Protein AF-A0A8T3QTD2-F1 (afdb_monomer_lite)

Sequence (440 aa):
MFILSSALMAGVLALVVWSLAVAISRDRRVATIATILVVAGGGMGWLRLAADLLAGPSDLGSLLTNNPYDNSWADGWPFFRIASIFGTGFLPHRATTFGLPGLVSVVLLLVTCLGRRPGGVLLAGVLAALLAPFHFYAFPATYLIVGLYVVTTGAWRARTSWRDAVLFLMPAILALPYILPAVVRQGDIGSFKFVAGWSEARIAAGPAAALFFYVTNLGLPVMLALAALLAGRRVPSRGFLGAWLIALFLVPNLVVVSAVEFDMNKYFQMMWIAAAILAAWLIHRWPRPAIALVLAFSAVSPALIAIWHVRSPAVAMDLAHERAARWIEVNTPERAVFVTDDFINSPVDLAGRLRITSFGPYVANLGYDPEPRAADVQAVYCDGPEQAAVRMARYGATFVLSNGGVLECDDGRATDFTTGGLFTTVYDEEGVSIWRLARS

pLDDT: mean 90.32, std 9.69, range [50.41, 98.81]

Structure (mmCIF, N/CA/C/O backbone):
data_AF-A0A8T3QTD2-F1
#
_entry.id   AF-A0A8T3QTD2-F1
#
loop_
_atom_site.group_PDB
_atom_site.id
_atom_site.type_symbol
_atom_site.label_atom_id
_atom_site.label_alt_id
_atom_site.label_comp_id
_atom_site.label_asym_id
_atom_site.label_entity_id
_atom_site.label_seq_id
_atom_site.pdbx_PDB_ins_code
_atom_site.Cartn_x
_atom_site.Cartn_y
_atom_site.Cartn_z
_atom_site.occupancy
_atom_site.B_iso_or_equiv
_atom_site.auth_seq_id
_atom_site.auth_comp_id
_atom_site.auth_asym_id
_atom_site.auth_atom_id
_atom_site.pdbx_PDB_model_num
ATOM 1 N N . MET A 1 1 ? -6.513 10.901 -15.602 1.00 54.88 1 MET A N 1
ATOM 2 C CA . MET A 1 1 ? -7.419 9.883 -15.015 1.00 54.88 1 MET A CA 1
ATOM 3 C C . MET A 1 1 ? -6.913 9.384 -13.655 1.00 54.88 1 MET A C 1
ATOM 5 O O . MET A 1 1 ? -7.682 9.436 -12.705 1.00 54.88 1 MET A O 1
ATOM 9 N N . PHE A 1 2 ? -5.631 9.014 -13.521 1.00 64.12 2 PHE A N 1
ATOM 10 C CA . PHE A 1 2 ? -5.041 8.470 -12.280 1.00 64.12 2 PHE A CA 1
ATOM 11 C C . PHE A 1 2 ? -5.107 9.378 -11.038 1.00 64.12 2 PHE A C 1
ATOM 13 O O . PHE A 1 2 ? -5.411 8.909 -9.948 1.00 64.12 2 PHE A O 1
ATOM 20 N N . ILE A 1 3 ? -4.895 10.692 -11.184 1.00 71.56 3 ILE A N 1
ATOM 21 C CA . ILE A 1 3 ? -4.988 11.631 -10.046 1.00 71.56 3 ILE A CA 1
ATOM 22 C C . ILE A 1 3 ? -6.409 11.648 -9.461 1.00 71.56 3 ILE A C 1
ATOM 24 O O . ILE A 1 3 ? -6.586 11.667 -8.244 1.00 71.56 3 ILE A O 1
ATOM 28 N N . LEU A 1 4 ? -7.430 11.599 -10.324 1.00 80.00 4 LEU A N 1
ATOM 29 C CA . LEU A 1 4 ? -8.827 11.617 -9.898 1.00 80.00 4 LEU A CA 1
ATOM 30 C C . LEU A 1 4 ? -9.219 10.309 -9.197 1.00 80.00 4 LEU A C 1
ATOM 32 O O . LEU A 1 4 ? -9.879 10.364 -8.162 1.00 80.00 4 LEU A O 1
ATOM 36 N N . SER A 1 5 ? -8.798 9.148 -9.717 1.00 81.38 5 SER A N 1
ATOM 37 C CA . SER A 1 5 ? -9.057 7.858 -9.063 1.00 81.38 5 SER A CA 1
ATOM 38 C C . SER A 1 5 ? -8.349 7.758 -7.711 1.00 81.38 5 SER A C 1
ATOM 40 O O . SER A 1 5 ? -8.990 7.380 -6.730 1.00 81.38 5 SER A O 1
ATOM 42 N N . SER A 1 6 ? -7.081 8.173 -7.618 1.00 84.38 6 SER A N 1
ATOM 43 C CA . SER A 1 6 ? -6.344 8.224 -6.349 1.00 84.38 6 SER A CA 1
ATOM 44 C C . SER A 1 6 ? -6.999 9.157 -5.330 1.00 84.38 6 SER A C 1
ATOM 46 O O . SER A 1 6 ? -7.195 8.763 -4.182 1.00 84.38 6 SER A O 1
ATOM 48 N N . ALA A 1 7 ? -7.390 10.371 -5.734 1.00 87.81 7 ALA A N 1
ATOM 49 C CA . ALA A 1 7 ? -8.061 11.323 -4.849 1.00 87.81 7 ALA A CA 1
ATOM 50 C C . ALA A 1 7 ? -9.425 10.800 -4.371 1.00 87.81 7 ALA A C 1
ATOM 52 O O . ALA A 1 7 ? -9.747 10.896 -3.184 1.00 87.81 7 ALA A O 1
ATOM 53 N N . LEU A 1 8 ? -10.205 10.193 -5.273 1.00 91.56 8 LEU A N 1
ATOM 54 C CA . LEU A 1 8 ? -11.475 9.561 -4.930 1.00 91.56 8 LEU A CA 1
ATOM 55 C C . LEU A 1 8 ? -11.264 8.437 -3.911 1.00 91.56 8 LEU A C 1
ATOM 57 O O . LEU A 1 8 ? -11.931 8.421 -2.881 1.00 91.56 8 LEU A O 1
ATOM 61 N N . MET A 1 9 ? -10.320 7.527 -4.160 1.00 91.56 9 MET A N 1
ATOM 62 C CA . MET A 1 9 ? -10.041 6.411 -3.254 1.00 91.56 9 MET A CA 1
ATOM 63 C C . MET A 1 9 ? -9.463 6.864 -1.911 1.00 91.56 9 MET A C 1
ATOM 65 O O . MET A 1 9 ? -9.797 6.274 -0.884 1.00 91.56 9 MET A O 1
ATOM 69 N N . ALA A 1 10 ? -8.679 7.944 -1.874 1.00 92.19 10 ALA A N 1
ATOM 70 C CA . ALA A 1 10 ? -8.260 8.573 -0.623 1.00 92.19 10 ALA A CA 1
ATOM 71 C C . ALA A 1 10 ? 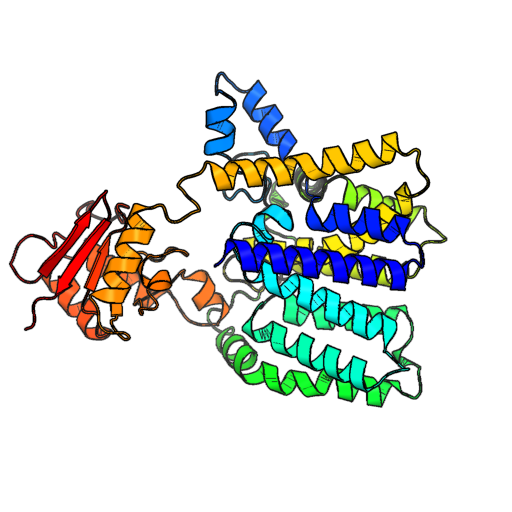-9.459 9.112 0.171 1.00 92.19 10 ALA A C 1
ATOM 73 O O . ALA A 1 10 ? -9.557 8.882 1.378 1.00 92.19 10 ALA A O 1
ATOM 74 N N . GLY A 1 11 ? -10.413 9.757 -0.510 1.00 95.31 11 GLY A N 1
ATOM 75 C CA . GLY A 1 11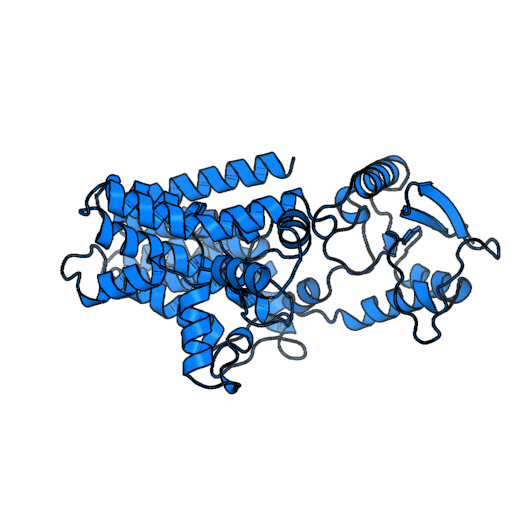 ? -11.681 10.186 0.081 1.00 95.31 11 GLY A CA 1
ATOM 76 C C . GLY A 1 11 ? -12.525 9.015 0.595 1.00 95.31 11 GLY A C 1
ATOM 77 O O . GLY A 1 11 ? -13.049 9.078 1.709 1.00 95.31 11 GLY A O 1
ATOM 78 N N . VAL A 1 12 ? -12.605 7.917 -0.166 1.00 96.25 12 VAL A N 1
ATOM 79 C CA . VAL A 1 12 ? -13.280 6.685 0.271 1.00 96.25 12 VAL A CA 1
ATOM 80 C C . VAL A 1 12 ? -12.589 6.117 1.506 1.00 96.25 12 VAL A C 1
ATOM 82 O O . VAL A 1 12 ? -13.286 5.865 2.487 1.00 96.25 12 VAL A O 1
ATOM 85 N N . LEU A 1 13 ? -11.252 5.979 1.514 1.00 96.38 13 LEU A N 1
ATOM 86 C CA . LEU A 1 13 ? -10.506 5.505 2.687 1.00 96.38 13 LEU A CA 1
ATOM 87 C C . LEU A 1 13 ? -10.824 6.365 3.907 1.00 96.38 13 LEU A C 1
ATOM 89 O O . LEU A 1 13 ? -11.158 5.829 4.962 1.00 96.38 13 LEU A O 1
ATOM 93 N N . ALA A 1 14 ? -10.755 7.690 3.756 1.00 97.81 14 ALA A N 1
ATOM 94 C CA . ALA A 1 14 ? -11.038 8.626 4.832 1.00 97.81 14 ALA A CA 1
ATOM 95 C C . ALA A 1 14 ? -12.443 8.403 5.411 1.00 97.81 14 ALA A C 1
ATOM 97 O O . ALA A 1 14 ? -12.609 8.292 6.626 1.00 97.81 14 ALA A O 1
ATOM 98 N N . LEU A 1 15 ? -13.450 8.263 4.543 1.00 98.56 15 LEU A N 1
ATOM 99 C CA . LEU A 1 15 ? -14.835 8.042 4.946 1.00 98.56 15 LEU A CA 1
ATOM 100 C C . LEU A 1 15 ? -15.028 6.704 5.672 1.00 98.56 15 LEU A C 1
ATOM 102 O O . LEU A 1 15 ? -15.698 6.660 6.710 1.00 98.56 15 LEU A O 1
ATOM 106 N N . VAL A 1 16 ? -14.459 5.611 5.154 1.00 98.56 16 VAL A N 1
ATOM 107 C CA . VAL A 1 16 ? -14.641 4.280 5.755 1.00 98.56 16 VAL A CA 1
ATOM 108 C C . VAL A 1 16 ? -13.843 4.126 7.047 1.00 98.56 16 VAL A C 1
ATOM 110 O O . VAL A 1 16 ? -14.350 3.524 7.991 1.00 98.56 16 VAL A O 1
ATOM 113 N N . VAL A 1 17 ? -12.661 4.742 7.152 1.00 98.69 17 VAL A N 1
ATOM 114 C CA . VAL A 1 17 ? -11.881 4.815 8.400 1.00 98.69 17 VAL A CA 1
ATOM 115 C C . VAL A 1 17 ? -12.625 5.630 9.446 1.00 98.69 17 VAL A C 1
ATOM 117 O O . VAL A 1 17 ? -12.766 5.172 10.580 1.00 98.69 17 VAL A O 1
ATOM 120 N N . TRP A 1 18 ? -13.152 6.801 9.075 1.00 98.81 18 TRP A N 1
ATOM 121 C CA . TRP A 1 18 ? -13.948 7.622 9.982 1.00 98.81 18 TRP A CA 1
ATOM 122 C C . TRP A 1 18 ? -15.162 6.843 10.493 1.00 98.81 18 TRP A C 1
ATOM 124 O O . TRP A 1 18 ? -15.401 6.765 11.698 1.00 98.81 18 TRP A O 1
ATOM 134 N N . SER A 1 19 ? -15.889 6.191 9.584 1.00 98.81 19 SER A N 1
ATOM 135 C CA . SER A 1 19 ? -17.077 5.400 9.912 1.00 98.81 19 SER A CA 1
ATOM 136 C C . SER A 1 19 ? -16.743 4.209 10.814 1.00 98.81 19 SER A C 1
ATOM 138 O O . SER A 1 19 ? -17.444 3.971 11.799 1.00 98.81 19 SER A O 1
ATOM 140 N N . LEU A 1 20 ? -15.646 3.497 10.534 1.00 98.81 20 LEU A N 1
ATOM 141 C CA . LEU A 1 20 ? -15.152 2.401 11.368 1.00 98.81 20 LEU A CA 1
ATOM 142 C C . LEU A 1 20 ? -14.774 2.895 12.765 1.00 98.81 20 LEU A C 1
ATOM 144 O O . LEU A 1 20 ? -15.175 2.302 13.768 1.00 98.81 20 LEU A O 1
ATOM 148 N N . ALA A 1 21 ? -14.045 4.004 12.844 1.00 98.69 21 ALA A N 1
ATOM 149 C CA . ALA A 1 21 ? -13.630 4.589 14.105 1.00 98.69 21 ALA A CA 1
ATOM 150 C C . ALA A 1 21 ? -14.833 5.067 14.932 1.00 98.69 21 ALA A C 1
ATOM 152 O O . ALA A 1 21 ? -14.852 4.830 16.140 1.00 98.69 21 ALA A O 1
ATOM 153 N N . VAL A 1 22 ? -15.869 5.655 14.319 1.00 98.75 22 VAL A N 1
ATOM 154 C CA . VAL A 1 22 ? -17.134 5.973 15.009 1.00 98.75 22 VAL A CA 1
ATOM 155 C C . VAL A 1 22 ? -17.827 4.699 15.486 1.00 98.75 22 VAL A C 1
ATOM 157 O O . VAL A 1 22 ? -18.255 4.645 16.637 1.00 98.75 22 VAL A O 1
ATOM 160 N N . ALA A 1 23 ? -17.919 3.664 14.649 1.00 98.25 23 ALA A N 1
ATOM 161 C CA . ALA A 1 23 ? -18.578 2.410 15.013 1.00 98.25 23 ALA A CA 1
ATOM 162 C C . ALA A 1 23 ? -17.899 1.720 16.211 1.00 98.25 23 ALA A C 1
ATOM 164 O O . ALA A 1 23 ? -18.581 1.188 17.088 1.00 98.25 23 ALA A O 1
ATOM 165 N N . ILE A 1 24 ? -16.566 1.771 16.275 1.00 97.62 24 ILE A N 1
ATOM 166 C CA . ILE A 1 24 ? -15.774 1.167 17.350 1.00 97.62 24 ILE A CA 1
ATOM 167 C C . ILE A 1 24 ? -15.758 2.037 18.611 1.00 97.62 24 ILE A C 1
ATOM 169 O O . ILE A 1 24 ? -16.014 1.537 19.706 1.00 97.62 24 ILE A O 1
ATOM 173 N N . SER A 1 25 ? -15.425 3.323 18.477 1.00 97.19 25 SER A N 1
ATOM 174 C CA . SER A 1 25 ? -15.165 4.214 19.618 1.00 97.19 25 SER A CA 1
ATOM 175 C C . SER A 1 25 ? -16.405 4.931 20.146 1.00 97.19 25 SER A C 1
ATOM 177 O O . SER A 1 25 ? -16.418 5.348 21.303 1.00 97.19 25 SER A O 1
ATOM 179 N N . ARG A 1 26 ? -17.438 5.071 19.305 1.00 97.00 26 ARG A N 1
ATOM 180 C CA . ARG A 1 26 ? -18.630 5.906 19.525 1.00 97.00 26 ARG A CA 1
ATOM 181 C C . ARG A 1 26 ? -18.330 7.396 19.721 1.00 97.00 26 ARG A C 1
ATOM 183 O O . ARG A 1 26 ? -19.170 8.120 20.246 1.00 97.00 26 ARG A O 1
ATOM 190 N N . ASP A 1 27 ? -17.165 7.866 19.277 1.00 98.00 27 ASP A N 1
ATOM 191 C CA . ASP A 1 27 ? -16.731 9.256 19.417 1.00 98.00 27 ASP A CA 1
ATOM 192 C C . ASP A 1 27 ? -16.272 9.824 18.062 1.00 98.00 27 ASP A C 1
ATOM 194 O O . ASP A 1 27 ? -15.334 9.334 17.428 1.00 98.00 27 ASP A O 1
ATOM 198 N N . ARG A 1 28 ? -16.938 10.895 17.611 1.00 98.31 28 ARG A N 1
ATOM 199 C CA . ARG A 1 28 ? -16.625 11.567 16.340 1.00 98.31 28 ARG A CA 1
ATOM 200 C C . ARG A 1 28 ? -15.266 12.263 16.361 1.00 98.31 28 ARG A C 1
ATOM 202 O O . ARG A 1 28 ? -14.615 12.330 15.325 1.00 98.31 28 ARG A O 1
ATOM 209 N N . ARG A 1 29 ? -14.819 12.767 17.514 1.00 98.31 29 ARG A N 1
ATOM 210 C CA . ARG A 1 29 ? -13.508 13.411 17.661 1.00 98.31 29 ARG A CA 1
ATOM 211 C C . ARG A 1 29 ? -12.389 12.385 17.525 1.00 98.31 29 ARG A C 1
ATOM 213 O O . ARG A 1 29 ? -11.416 12.661 16.828 1.00 98.31 29 ARG A O 1
ATOM 220 N N . VAL A 1 30 ? -12.544 11.203 18.132 1.00 98.50 30 VAL A N 1
ATOM 221 C CA . VAL A 1 30 ? -11.615 10.074 17.928 1.00 98.50 30 VAL A CA 1
ATOM 222 C C . VAL A 1 30 ? -11.569 9.701 16.449 1.00 98.50 30 VAL A C 1
ATOM 224 O O . VAL A 1 30 ? -10.485 9.597 15.883 1.00 98.50 30 VAL A O 1
ATOM 227 N N . ALA A 1 31 ? -12.729 9.578 15.802 1.00 98.69 31 ALA A N 1
ATOM 228 C CA . ALA A 1 31 ? -12.802 9.245 14.385 1.00 98.69 31 ALA A CA 1
ATOM 229 C C . ALA A 1 31 ? -12.120 10.275 13.476 1.00 98.69 31 ALA A C 1
ATOM 231 O O . ALA A 1 31 ? -11.359 9.890 12.590 1.00 98.69 31 ALA A O 1
ATOM 232 N N . THR A 1 32 ? -12.323 11.573 13.712 1.00 98.69 32 THR A N 1
ATOM 233 C CA . THR A 1 32 ? -11.663 12.635 12.938 1.00 98.69 32 THR A CA 1
ATOM 234 C C . THR A 1 32 ? -10.143 12.580 13.088 1.00 98.69 32 THR A C 1
ATOM 236 O O . THR A 1 32 ? -9.436 12.599 12.085 1.00 98.69 32 THR A O 1
ATOM 239 N N . ILE A 1 33 ? -9.628 12.452 14.316 1.00 98.75 33 ILE A N 1
ATOM 240 C CA . ILE A 1 33 ? -8.179 12.367 14.557 1.00 98.75 33 ILE A CA 1
ATOM 241 C C . ILE A 1 33 ? -7.598 11.101 13.911 1.00 98.75 33 ILE A C 1
ATOM 243 O O . ILE A 1 33 ? -6.586 11.185 13.222 1.00 98.75 33 ILE A O 1
ATOM 247 N N . ALA A 1 34 ? -8.252 9.945 14.078 1.00 98.75 34 ALA A N 1
ATOM 248 C CA . ALA A 1 34 ? -7.811 8.684 13.482 1.00 98.75 34 ALA A CA 1
ATOM 249 C C . ALA A 1 34 ? -7.757 8.772 11.952 1.00 98.75 34 ALA A C 1
ATOM 251 O O . ALA A 1 34 ? -6.793 8.331 11.341 1.00 98.75 34 ALA A O 1
ATOM 252 N N . THR A 1 35 ? -8.761 9.399 11.339 1.00 98.69 35 THR A N 1
ATOM 253 C CA . THR A 1 35 ? -8.828 9.580 9.884 1.00 98.69 35 THR A CA 1
ATOM 254 C C . THR A 1 35 ? -7.667 10.427 9.370 1.00 98.69 35 THR A C 1
ATOM 256 O O . THR A 1 35 ? -7.013 10.037 8.406 1.00 98.69 35 THR A O 1
ATOM 259 N N . ILE A 1 36 ? -7.358 11.542 10.044 1.00 98.31 36 ILE A N 1
ATOM 260 C CA . ILE A 1 36 ? -6.207 12.387 9.692 1.00 98.31 36 ILE A CA 1
ATOM 261 C C . ILE A 1 36 ? -4.901 11.592 9.829 1.00 98.31 36 ILE A C 1
ATOM 263 O O . ILE A 1 36 ? -4.075 11.624 8.923 1.00 98.31 36 ILE A O 1
ATOM 267 N N . LEU A 1 37 ? -4.730 10.832 10.917 1.00 98.31 37 LEU A N 1
ATOM 268 C CA . LEU A 1 37 ? -3.540 10.000 11.123 1.00 98.31 37 LEU A CA 1
ATOM 269 C C . LEU A 1 37 ? -3.395 8.885 10.078 1.00 98.31 37 LEU A C 1
ATOM 271 O O . LEU A 1 37 ? -2.272 8.561 9.706 1.00 98.31 37 LEU A O 1
ATOM 275 N N . VAL A 1 38 ? -4.491 8.292 9.599 1.00 97.31 38 VAL A N 1
ATOM 276 C CA . VAL A 1 38 ? -4.434 7.266 8.545 1.00 97.31 38 VAL A CA 1
ATOM 277 C C . VAL A 1 38 ? -4.079 7.870 7.191 1.00 97.31 38 VAL A C 1
ATOM 279 O O . VAL A 1 38 ? -3.251 7.314 6.479 1.00 97.31 38 VAL A O 1
ATOM 282 N N . VAL A 1 39 ? -4.702 8.990 6.828 1.00 95.50 39 VAL A N 1
ATOM 283 C CA . VAL A 1 39 ? -4.557 9.575 5.487 1.00 95.50 39 VAL A CA 1
ATOM 284 C C . VAL A 1 39 ? -3.269 10.377 5.347 1.00 95.50 39 VAL A C 1
ATOM 286 O O . VAL A 1 39 ? -2.675 10.368 4.277 1.00 95.50 39 VAL A O 1
ATOM 289 N N . ALA A 1 40 ? -2.847 11.069 6.404 1.00 95.44 40 ALA A N 1
ATOM 290 C CA . ALA A 1 40 ? -1.745 12.024 6.360 1.00 95.44 40 ALA A CA 1
ATOM 291 C C . ALA A 1 40 ? -0.641 11.734 7.384 1.00 95.44 40 ALA A C 1
ATOM 293 O O . ALA A 1 40 ? 0.310 12.498 7.453 1.00 95.44 40 ALA A O 1
ATOM 294 N N . GLY A 1 41 ? -0.753 10.683 8.200 1.00 95.75 41 GLY A N 1
ATOM 295 C CA . GLY A 1 41 ? 0.282 10.308 9.163 1.00 95.75 41 GLY A CA 1
ATOM 296 C C . GLY A 1 41 ? 1.297 9.319 8.589 1.00 95.75 41 GLY A C 1
ATOM 297 O O . GLY A 1 41 ? 0.973 8.490 7.740 1.00 95.75 41 GLY A O 1
ATOM 298 N N . GLY A 1 42 ? 2.526 9.379 9.094 1.00 94.25 42 GLY A N 1
ATOM 299 C CA . GLY A 1 42 ? 3.601 8.452 8.760 1.00 94.25 42 GLY A CA 1
ATOM 300 C C . GLY A 1 42 ? 4.688 8.397 9.833 1.00 94.25 42 GLY A C 1
ATOM 301 O O . GLY A 1 42 ? 4.504 8.857 10.965 1.00 94.25 42 GLY A O 1
ATOM 302 N N . GLY A 1 43 ? 5.820 7.799 9.462 1.00 93.88 43 GLY A N 1
ATOM 303 C CA . GLY A 1 43 ? 7.005 7.683 10.307 1.00 93.88 43 GLY A CA 1
ATOM 304 C C . GLY A 1 43 ? 7.754 9.002 10.517 1.00 93.88 43 GLY A C 1
ATOM 305 O O . GLY A 1 43 ? 7.303 10.087 10.152 1.00 93.88 43 GLY A O 1
ATOM 306 N N . MET A 1 44 ? 8.951 8.898 11.082 1.00 94.31 44 MET A N 1
ATOM 307 C CA . MET A 1 44 ? 9.878 9.990 11.393 1.00 94.31 44 MET A CA 1
ATOM 308 C C . MET A 1 44 ? 10.995 10.127 10.349 1.00 94.31 44 MET A C 1
ATOM 310 O O . MET A 1 44 ? 12.135 10.420 10.694 1.00 94.31 44 MET A O 1
ATOM 314 N N . GLY A 1 45 ? 10.685 9.905 9.071 1.00 90.94 45 GLY A N 1
ATOM 315 C CA . GLY A 1 45 ? 11.628 10.024 7.954 1.00 90.94 45 GLY A CA 1
ATOM 316 C C . GLY A 1 45 ? 12.324 11.380 7.838 1.00 90.94 45 GLY A C 1
ATOM 317 O O . GLY A 1 45 ? 13.464 11.468 7.384 1.00 90.94 45 GLY A O 1
ATOM 318 N N . TRP A 1 46 ? 11.702 12.428 8.376 1.00 91.44 46 TRP A N 1
ATOM 319 C CA . TRP A 1 46 ? 12.310 13.746 8.558 1.00 91.44 46 TRP A CA 1
ATOM 320 C C . TRP A 1 46 ? 13.591 13.744 9.413 1.00 91.44 46 TRP A C 1
ATOM 322 O O . TRP A 1 46 ? 14.396 14.663 9.282 1.00 91.44 46 TRP A O 1
ATOM 332 N N . LEU A 1 47 ? 13.833 12.721 10.245 1.00 91.50 47 LEU A N 1
ATOM 333 C CA . LEU A 1 47 ? 15.109 12.556 10.952 1.00 91.50 47 LEU A CA 1
ATOM 334 C C . LEU A 1 47 ? 16.271 12.343 9.976 1.00 91.50 47 LEU A C 1
ATOM 336 O O . LEU A 1 47 ? 17.360 12.856 10.218 1.00 91.50 47 LEU A O 1
ATOM 340 N N . ARG A 1 48 ? 16.045 11.631 8.861 1.00 89.00 48 ARG A N 1
ATOM 341 C CA . ARG A 1 48 ? 17.058 11.495 7.805 1.00 89.00 48 ARG A CA 1
ATOM 342 C C . ARG A 1 48 ? 17.298 12.823 7.107 1.00 89.00 48 ARG A C 1
ATOM 344 O O . ARG A 1 48 ? 18.446 13.174 6.905 1.00 89.00 48 ARG A O 1
ATOM 351 N N . LEU A 1 49 ? 16.244 13.580 6.802 1.00 90.50 49 LEU A N 1
ATOM 352 C CA . LEU A 1 49 ? 16.405 14.914 6.217 1.00 90.50 49 LEU A CA 1
ATOM 353 C C . LEU A 1 49 ? 17.248 15.816 7.129 1.00 90.50 49 LEU A C 1
ATOM 355 O O . LEU A 1 49 ? 18.155 16.490 6.654 1.00 90.50 49 LEU A O 1
ATOM 359 N N . ALA A 1 50 ? 16.988 15.798 8.439 1.00 91.19 50 ALA A N 1
ATOM 360 C CA . ALA A 1 50 ? 17.798 16.536 9.402 1.00 91.19 50 ALA A CA 1
ATOM 361 C C . ALA A 1 50 ? 19.263 16.063 9.409 1.00 91.19 50 ALA A C 1
ATOM 363 O O . ALA A 1 50 ? 20.163 16.895 9.444 1.00 91.19 50 ALA A O 1
ATOM 364 N N . ALA A 1 51 ? 19.509 14.750 9.342 1.00 89.19 51 ALA A N 1
ATOM 365 C CA . ALA A 1 51 ? 20.860 14.200 9.257 1.00 89.19 51 ALA A CA 1
ATOM 366 C C . ALA A 1 51 ? 21.582 14.615 7.961 1.00 89.19 51 ALA A C 1
ATOM 368 O O . ALA A 1 51 ? 22.723 15.062 8.030 1.00 89.19 51 ALA A O 1
ATOM 369 N N . ASP A 1 52 ? 20.910 14.543 6.810 1.00 88.88 52 ASP A N 1
ATOM 370 C CA . ASP A 1 52 ? 21.469 14.929 5.509 1.00 88.88 52 ASP A CA 1
ATOM 371 C C . ASP A 1 52 ? 21.820 16.426 5.469 1.00 88.88 52 ASP A C 1
ATOM 373 O O . ASP A 1 52 ? 22.886 16.798 4.983 1.00 88.88 52 ASP A O 1
ATOM 377 N N . LEU A 1 53 ? 20.968 17.283 6.048 1.00 90.75 53 LEU A N 1
ATOM 378 C CA . LEU A 1 53 ? 21.225 18.723 6.180 1.00 90.75 53 LEU A CA 1
ATOM 379 C C . LEU A 1 53 ? 22.416 19.036 7.099 1.00 90.75 53 LEU A C 1
ATOM 381 O O . LEU A 1 53 ? 23.100 20.037 6.900 1.00 90.75 53 LEU A O 1
ATOM 385 N N . LEU A 1 54 ? 22.665 18.202 8.113 1.00 91.12 54 LEU A N 1
ATOM 386 C CA . LEU A 1 54 ? 23.811 18.349 9.015 1.00 91.12 54 LEU A CA 1
ATOM 387 C C . LEU A 1 54 ? 25.114 17.794 8.414 1.00 91.12 54 LEU A C 1
ATOM 389 O O . LEU A 1 54 ? 26.193 18.196 8.846 1.00 91.12 54 LEU A O 1
ATOM 393 N N . ALA A 1 55 ? 25.032 16.875 7.447 1.00 87.75 55 ALA A N 1
ATOM 394 C CA . ALA A 1 55 ? 26.176 16.138 6.910 1.00 87.75 55 ALA A CA 1
ATOM 395 C C . ALA A 1 55 ? 26.955 16.863 5.794 1.00 87.75 55 ALA A C 1
ATOM 397 O O . ALA A 1 55 ? 28.054 16.426 5.453 1.00 87.75 55 ALA A O 1
ATOM 398 N N . GLY A 1 56 ? 26.446 17.958 5.215 1.00 78.69 56 GLY A N 1
ATOM 399 C CA . GLY A 1 56 ? 27.189 18.705 4.195 1.00 78.69 56 GLY A CA 1
ATOM 400 C C . GLY A 1 56 ? 26.371 19.739 3.413 1.00 78.69 56 GLY A C 1
ATOM 401 O O . GLY A 1 56 ? 25.190 19.929 3.684 1.00 78.69 56 GLY A O 1
ATOM 402 N N . PRO A 1 57 ? 26.983 20.410 2.416 1.00 63.50 57 PRO A N 1
ATOM 403 C CA . PRO A 1 57 ? 26.441 21.603 1.754 1.00 63.50 57 PRO A CA 1
ATOM 404 C C . PRO A 1 57 ? 25.340 21.319 0.716 1.00 63.50 57 PRO A C 1
ATOM 406 O O . PRO A 1 57 ? 25.104 22.149 -0.160 1.00 63.50 57 PRO A O 1
ATOM 409 N N . SER A 1 58 ? 24.676 20.162 0.776 1.00 78.06 58 SER A N 1
ATOM 410 C CA . SER A 1 58 ? 23.572 19.869 -0.143 1.00 78.06 58 SER A CA 1
ATOM 411 C C . SER A 1 58 ? 22.425 20.839 0.122 1.00 78.06 58 SER A C 1
ATOM 413 O O . SER A 1 58 ? 21.941 20.945 1.250 1.00 78.06 58 SER A O 1
ATOM 415 N N . ASP A 1 59 ? 21.972 21.553 -0.907 1.00 89.25 59 ASP A N 1
ATOM 416 C CA . ASP A 1 59 ? 20.808 22.413 -0.771 1.00 89.25 59 ASP A CA 1
ATOM 417 C C . ASP A 1 59 ? 19.535 21.568 -0.582 1.00 89.25 59 ASP A C 1
ATOM 419 O O . ASP A 1 59 ? 19.403 20.446 -1.083 1.00 89.25 59 ASP A O 1
ATOM 423 N N . LEU A 1 60 ? 18.564 22.123 0.145 1.00 90.50 60 LEU A N 1
ATOM 424 C CA . LEU A 1 60 ? 17.302 21.444 0.444 1.00 90.50 60 LEU A CA 1
ATOM 425 C C . LEU A 1 60 ? 16.541 21.035 -0.831 1.00 90.50 60 LEU A C 1
ATOM 427 O O . LEU A 1 60 ? 15.835 20.030 -0.829 1.00 90.50 60 LEU A O 1
ATOM 431 N N . GLY A 1 61 ? 16.665 21.796 -1.921 1.00 89.94 61 GLY A N 1
ATOM 432 C CA . GLY A 1 61 ? 16.006 21.492 -3.188 1.00 89.94 61 GLY A CA 1
ATOM 433 C C . GLY A 1 61 ? 16.518 20.191 -3.795 1.00 89.94 61 GLY A C 1
ATOM 434 O O . GLY A 1 61 ? 15.711 19.315 -4.121 1.00 89.94 61 GLY A O 1
ATOM 435 N N . SER A 1 62 ? 17.840 20.045 -3.879 1.00 89.19 62 SER A N 1
ATOM 436 C CA . SER A 1 62 ? 18.500 18.822 -4.340 1.00 89.19 62 SER A CA 1
ATOM 437 C C . SER A 1 62 ? 18.141 17.620 -3.464 1.00 89.19 62 SER A C 1
ATOM 439 O O . SER A 1 62 ? 17.716 16.581 -3.976 1.00 89.19 62 SER A O 1
ATOM 441 N N . LEU A 1 63 ? 18.194 17.772 -2.135 1.00 89.94 63 LEU A N 1
ATOM 442 C CA . LEU A 1 63 ? 17.831 16.702 -1.202 1.00 89.94 63 LEU A CA 1
ATOM 443 C C . LEU A 1 63 ? 16.396 16.205 -1.417 1.00 89.94 63 LEU A C 1
ATOM 445 O O . LEU A 1 63 ? 16.186 15.003 -1.562 1.00 89.94 63 LEU A O 1
ATOM 449 N N . LEU A 1 64 ? 15.422 17.115 -1.503 1.00 89.88 64 LEU A N 1
ATOM 450 C CA . LEU A 1 64 ? 14.007 16.772 -1.701 1.00 89.88 64 LEU A CA 1
ATOM 451 C C . LEU A 1 64 ? 13.691 16.219 -3.098 1.00 89.88 64 LEU A C 1
ATOM 453 O O . LEU A 1 64 ? 12.640 15.614 -3.283 1.00 89.88 64 LEU A O 1
ATOM 457 N N . THR A 1 65 ? 14.566 16.436 -4.079 1.00 87.12 65 THR A N 1
ATOM 458 C CA . THR A 1 65 ? 14.415 15.897 -5.441 1.00 87.12 65 THR A CA 1
ATOM 459 C C . THR A 1 65 ? 14.974 14.479 -5.534 1.00 87.12 65 THR A C 1
ATOM 461 O O . THR A 1 65 ? 14.397 13.612 -6.190 1.00 87.12 65 THR A O 1
ATOM 464 N N . ASN A 1 66 ? 16.073 14.225 -4.824 1.00 85.31 66 ASN A N 1
ATOM 465 C CA . ASN A 1 66 ? 16.829 12.980 -4.925 1.00 85.31 66 ASN A CA 1
ATOM 466 C C . ASN A 1 66 ? 16.479 11.963 -3.831 1.00 85.31 66 ASN A C 1
ATOM 468 O O . ASN A 1 66 ? 16.737 10.774 -4.001 1.00 85.31 66 ASN A O 1
ATOM 472 N N . ASN A 1 67 ? 15.865 12.393 -2.724 1.00 86.88 67 ASN A N 1
ATOM 473 C CA . ASN A 1 67 ? 15.555 11.523 -1.594 1.00 86.88 67 ASN A CA 1
ATOM 474 C C . ASN A 1 67 ? 14.058 11.564 -1.236 1.00 86.88 67 ASN A C 1
ATOM 476 O O . ASN A 1 67 ? 13.529 12.629 -0.919 1.00 86.88 67 ASN A O 1
ATOM 480 N N . PRO A 1 68 ? 13.377 10.405 -1.198 1.00 83.19 68 PRO A N 1
ATOM 481 C CA . PRO A 1 68 ? 11.949 10.341 -0.897 1.00 83.19 68 PRO A CA 1
ATOM 482 C C . PRO A 1 68 ? 11.608 10.569 0.587 1.00 83.19 68 PRO A C 1
ATOM 484 O O . PRO A 1 68 ? 10.472 10.912 0.901 1.00 83.19 68 PRO A O 1
ATOM 487 N N . TYR A 1 69 ? 12.568 10.375 1.507 1.00 86.69 69 TYR A N 1
ATOM 488 C CA . TYR A 1 69 ? 12.425 10.500 2.976 1.00 86.69 69 TYR A CA 1
ATOM 489 C C . TYR A 1 69 ? 11.256 9.723 3.619 1.00 86.69 69 TYR A C 1
ATOM 491 O O . TYR A 1 69 ? 11.002 9.840 4.811 1.00 86.69 69 TYR A O 1
ATOM 499 N N . ASP A 1 70 ? 10.586 8.883 2.847 1.00 79.56 70 ASP A N 1
ATOM 500 C CA . ASP A 1 70 ? 9.573 7.896 3.196 1.00 79.56 70 ASP A CA 1
ATOM 501 C C . ASP A 1 70 ? 9.747 6.780 2.159 1.00 79.56 70 ASP A C 1
ATOM 503 O O . ASP A 1 70 ? 10.037 7.081 1.001 1.00 79.56 70 ASP A O 1
ATOM 507 N N . ASN A 1 71 ? 9.589 5.506 2.520 1.00 76.69 71 ASN A N 1
ATOM 508 C CA . ASN A 1 71 ? 9.619 4.420 1.528 1.00 76.69 71 ASN A CA 1
ATOM 509 C C . ASN A 1 71 ? 10.884 4.399 0.618 1.00 76.69 71 ASN A C 1
ATOM 511 O O . ASN A 1 71 ? 10.791 4.214 -0.596 1.00 76.69 71 ASN A O 1
ATOM 515 N N . SER A 1 72 ? 12.076 4.627 1.178 1.00 72.62 72 SER A N 1
ATOM 516 C CA . SER A 1 72 ? 13.339 4.671 0.429 1.00 72.62 72 SER A CA 1
ATOM 517 C C . SER A 1 72 ? 13.904 3.273 0.177 1.00 72.62 72 SER A C 1
ATOM 519 O O . SER A 1 72 ? 14.049 2.484 1.106 1.00 72.62 72 SER A O 1
ATOM 521 N N . TRP A 1 73 ? 14.294 3.005 -1.071 1.00 65.88 73 TRP A N 1
ATOM 522 C CA . TRP A 1 73 ? 15.010 1.787 -1.477 1.00 65.88 73 TRP A CA 1
ATOM 523 C C . TRP A 1 73 ? 16.531 1.945 -1.367 1.00 65.88 73 TRP A C 1
ATOM 525 O O . TRP A 1 73 ? 17.270 1.001 -1.610 1.00 65.88 73 TRP A O 1
ATOM 535 N N . ALA A 1 74 ? 17.010 3.134 -0.988 1.00 62.62 74 ALA A N 1
ATOM 536 C CA . ALA A 1 74 ? 18.434 3.400 -0.874 1.00 62.62 74 ALA A CA 1
ATOM 537 C C . ALA A 1 74 ? 19.062 2.595 0.277 1.00 62.62 74 ALA A C 1
ATOM 539 O O . ALA A 1 74 ? 18.462 2.407 1.343 1.00 62.62 74 ALA A O 1
ATOM 540 N N . ASP A 1 75 ? 20.311 2.178 0.080 1.00 59.41 75 ASP A N 1
ATOM 541 C CA . ASP A 1 75 ? 21.084 1.392 1.049 1.00 59.41 75 ASP A CA 1
ATOM 542 C C . ASP A 1 75 ? 21.847 2.239 2.089 1.00 59.41 75 ASP A C 1
ATOM 544 O O . ASP A 1 75 ? 22.621 1.703 2.886 1.00 59.41 75 ASP A O 1
ATOM 548 N N . GLY A 1 76 ? 21.552 3.543 2.170 1.00 61.03 76 GLY A N 1
ATOM 549 C CA . GLY A 1 76 ? 22.099 4.470 3.169 1.00 61.03 76 GLY A CA 1
ATOM 550 C C . GLY A 1 76 ? 21.313 4.525 4.490 1.00 61.03 76 GLY A C 1
ATOM 551 O O . GLY A 1 76 ? 20.081 4.573 4.499 1.00 61.03 76 GLY A O 1
ATOM 552 N N . TRP A 1 77 ? 22.039 4.561 5.612 1.00 56.22 77 TRP A N 1
ATOM 553 C CA . TRP A 1 77 ? 21.492 4.777 6.960 1.00 56.22 77 TRP A CA 1
ATOM 554 C C . TRP A 1 77 ? 21.183 6.271 7.200 1.00 56.22 77 TRP A C 1
ATOM 556 O O . TRP A 1 77 ? 21.961 7.104 6.738 1.00 56.22 77 TRP A O 1
ATOM 566 N N . PRO A 1 78 ? 20.139 6.642 7.972 1.00 61.69 78 PRO A N 1
ATOM 567 C CA . PRO A 1 78 ? 19.097 5.791 8.556 1.00 61.69 78 PRO A CA 1
ATOM 568 C C . PRO A 1 78 ? 18.055 5.305 7.531 1.00 61.69 78 PRO A C 1
ATOM 570 O O . PRO A 1 78 ? 17.657 6.022 6.611 1.00 61.69 78 PRO A O 1
ATOM 573 N N . PHE A 1 79 ? 17.588 4.066 7.723 1.00 72.19 79 PHE A N 1
ATOM 574 C CA . PHE A 1 79 ? 16.672 3.382 6.807 1.00 72.19 79 PHE A CA 1
ATOM 575 C C . PHE A 1 79 ? 15.213 3.715 7.103 1.00 72.19 79 PHE A C 1
ATOM 577 O O . PHE A 1 79 ? 14.704 3.413 8.183 1.00 72.19 79 PHE A O 1
ATOM 584 N N . PHE A 1 80 ? 14.523 4.261 6.107 1.00 80.81 80 PHE A N 1
ATOM 585 C CA . PHE A 1 80 ? 13.086 4.512 6.145 1.00 80.81 80 PHE A CA 1
ATOM 586 C C . PHE A 1 80 ? 12.408 3.688 5.052 1.00 80.81 80 PHE A C 1
ATOM 588 O O . PHE A 1 80 ? 12.283 4.148 3.922 1.00 80.81 80 PHE A O 1
ATOM 595 N N . ARG A 1 81 ? 12.044 2.443 5.382 1.00 85.06 81 ARG A N 1
ATOM 596 C CA . ARG A 1 81 ? 11.533 1.421 4.449 1.00 85.06 81 ARG A CA 1
ATOM 597 C C . ARG A 1 81 ? 10.060 1.062 4.664 1.00 85.06 81 ARG A C 1
ATOM 599 O O . ARG A 1 81 ? 9.463 0.426 3.802 1.00 85.06 81 ARG A O 1
ATOM 606 N N . ILE A 1 82 ? 9.444 1.478 5.772 1.00 89.56 82 ILE A N 1
ATOM 607 C CA . ILE A 1 82 ? 7.990 1.350 5.942 1.00 89.56 82 ILE A CA 1
ATOM 608 C C . ILE A 1 82 ? 7.338 2.619 5.425 1.00 89.56 82 ILE A C 1
ATOM 610 O O . ILE A 1 82 ? 7.482 3.685 6.016 1.00 89.56 82 ILE A O 1
ATOM 614 N N . ALA A 1 83 ? 6.607 2.478 4.330 1.00 88.38 83 ALA A N 1
ATOM 615 C CA . ALA A 1 83 ? 5.909 3.589 3.728 1.00 88.38 83 ALA A CA 1
ATOM 616 C C . ALA A 1 83 ? 4.718 4.076 4.546 1.00 88.38 83 ALA A C 1
ATOM 618 O O . ALA A 1 83 ? 3.945 3.271 5.080 1.00 88.38 83 ALA A O 1
ATOM 619 N N . SER A 1 84 ? 4.467 5.383 4.498 1.00 92.31 84 SER A N 1
ATOM 620 C CA . SER A 1 84 ? 3.138 5.901 4.812 1.00 92.31 84 SER A CA 1
ATOM 621 C C . SER A 1 84 ? 2.091 5.457 3.778 1.00 92.31 84 SER A C 1
ATOM 623 O O . SER A 1 84 ? 2.385 5.223 2.596 1.00 92.31 84 SER A O 1
ATOM 625 N N . ILE A 1 85 ? 0.830 5.392 4.222 1.00 92.50 85 ILE A N 1
ATOM 626 C CA . ILE A 1 85 ? -0.327 5.157 3.342 1.00 92.50 85 ILE A CA 1
ATOM 627 C C . ILE A 1 85 ? -0.421 6.261 2.287 1.00 92.50 85 ILE A C 1
ATOM 629 O O . ILE A 1 85 ? -0.749 5.985 1.139 1.00 92.50 85 ILE A O 1
ATOM 633 N N . PHE A 1 86 ? -0.093 7.501 2.644 1.00 90.12 86 PHE A N 1
ATOM 634 C CA . PHE A 1 86 ? -0.090 8.609 1.698 1.00 90.12 86 PHE A CA 1
ATOM 635 C C . PHE A 1 86 ? 0.930 8.391 0.571 1.00 90.12 86 PHE A C 1
ATOM 637 O O . PHE A 1 86 ? 0.566 8.378 -0.608 1.00 90.12 86 PHE A O 1
ATOM 644 N N . GLY A 1 87 ? 2.191 8.148 0.947 1.00 83.12 87 GLY A N 1
ATOM 645 C CA . GLY A 1 87 ? 3.323 8.058 0.029 1.00 83.12 87 GLY A CA 1
ATOM 646 C C . GLY A 1 87 ? 3.245 6.890 -0.948 1.00 83.12 87 GLY A C 1
ATOM 647 O O . GLY A 1 87 ? 3.566 7.058 -2.117 1.00 83.12 87 GLY A O 1
ATOM 648 N N . THR A 1 88 ? 2.786 5.715 -0.507 1.00 76.88 88 THR A N 1
ATOM 649 C CA . THR A 1 88 ? 2.695 4.523 -1.382 1.00 76.88 88 THR A CA 1
ATOM 650 C C . THR A 1 88 ? 1.287 4.132 -1.785 1.00 76.88 88 THR A C 1
ATOM 652 O O . THR A 1 88 ? 1.108 3.439 -2.786 1.00 76.88 88 THR A O 1
ATOM 655 N N . GLY A 1 89 ? 0.288 4.542 -1.010 1.00 75.06 89 GLY A N 1
ATOM 656 C CA . GLY A 1 89 ? -1.102 4.193 -1.245 1.00 75.06 89 GLY A CA 1
ATOM 657 C C . GLY A 1 89 ? -1.819 5.157 -2.173 1.00 75.06 89 GLY A C 1
ATOM 658 O O . GLY A 1 89 ? -2.689 4.699 -2.899 1.00 75.06 89 GLY A O 1
ATOM 659 N N . PHE A 1 90 ? -1.481 6.450 -2.208 1.00 82.12 90 PHE A N 1
ATOM 660 C CA . PHE A 1 90 ? -2.233 7.420 -3.020 1.00 82.12 90 PHE A CA 1
ATOM 661 C C . PHE A 1 90 ? -1.444 8.013 -4.184 1.00 82.12 90 PHE A C 1
ATOM 663 O O . PHE A 1 90 ? -2.011 8.167 -5.265 1.00 82.12 90 PHE A O 1
ATOM 670 N N . LEU A 1 91 ? -0.157 8.314 -3.997 1.00 76.62 91 LEU A N 1
ATOM 671 C CA . LEU A 1 91 ? 0.637 8.992 -5.026 1.00 76.62 91 LEU A CA 1
ATOM 672 C C . LEU A 1 91 ? 0.974 8.084 -6.228 1.00 76.62 91 LEU A C 1
ATOM 674 O O . LEU A 1 91 ? 0.580 8.430 -7.338 1.00 76.62 91 LEU A O 1
ATOM 678 N N . PRO A 1 92 ? 1.594 6.899 -6.060 1.00 65.19 92 PRO A N 1
ATOM 679 C CA . PRO A 1 92 ? 2.005 6.063 -7.193 1.00 65.19 92 PRO A CA 1
ATOM 680 C C . PRO A 1 92 ? 0.891 5.165 -7.775 1.00 65.19 92 PRO A C 1
ATOM 682 O O . PRO A 1 92 ? 1.212 4.225 -8.491 1.00 65.19 92 PRO A O 1
ATOM 685 N N . HIS A 1 93 ? -0.392 5.396 -7.447 1.00 57.44 93 HIS A N 1
ATOM 686 C CA . HIS A 1 93 ? -1.554 4.604 -7.906 1.00 57.44 93 HIS A CA 1
ATOM 687 C C . HIS A 1 93 ? -1.312 3.073 -7.883 1.00 57.44 93 HIS A C 1
ATOM 689 O O . HIS A 1 93 ? -1.271 2.394 -8.912 1.00 57.44 93 HIS A O 1
ATOM 695 N N . ARG A 1 94 ? -1.121 2.512 -6.683 1.00 69.69 94 ARG A N 1
ATOM 696 C CA . ARG A 1 94 ? -0.785 1.090 -6.471 1.00 69.69 94 ARG A CA 1
ATOM 697 C C . ARG A 1 94 ? -2.010 0.265 -6.079 1.00 69.69 94 ARG A C 1
ATOM 699 O O . ARG A 1 94 ? -3.048 0.803 -5.709 1.00 69.69 94 ARG A O 1
ATOM 706 N N . ALA A 1 95 ? -1.860 -1.061 -6.045 1.00 75.06 95 ALA A N 1
ATOM 707 C CA . ALA A 1 95 ? -2.849 -1.986 -5.474 1.00 75.06 95 ALA A CA 1
ATOM 708 C C . ALA A 1 95 ? -3.431 -1.483 -4.133 1.00 75.06 95 ALA A C 1
ATOM 710 O O . ALA A 1 95 ? -4.640 -1.550 -3.899 1.00 75.06 95 ALA A O 1
ATOM 711 N N . THR A 1 96 ? -2.578 -0.907 -3.276 1.00 83.69 96 THR A N 1
ATOM 712 C CA . THR A 1 96 ? -2.918 -0.300 -1.979 1.00 83.69 96 THR A CA 1
ATOM 713 C C . THR A 1 96 ? -4.036 0.748 -2.060 1.00 83.69 96 THR A C 1
ATOM 715 O O . THR A 1 96 ? -4.865 0.802 -1.148 1.00 83.69 96 THR A O 1
ATOM 718 N N . THR A 1 97 ? -4.108 1.528 -3.149 1.00 86.19 97 THR A N 1
ATOM 719 C CA . THR A 1 97 ? -5.123 2.571 -3.376 1.00 86.19 97 THR A CA 1
ATOM 720 C C . THR A 1 97 ? -6.540 2.008 -3.282 1.00 86.19 97 THR A C 1
ATOM 722 O O . THR A 1 97 ? -7.412 2.648 -2.705 1.00 86.19 97 THR A O 1
ATOM 725 N N . PHE A 1 98 ? -6.762 0.791 -3.785 1.00 88.62 98 PHE A N 1
ATOM 726 C CA . PHE A 1 98 ? -8.055 0.103 -3.721 1.00 88.62 98 PHE A CA 1
ATOM 727 C C . PHE A 1 98 ? -8.136 -0.880 -2.550 1.00 88.62 98 PHE A C 1
ATOM 729 O O . PHE A 1 98 ? -9.182 -1.004 -1.906 1.00 88.62 98 PHE A O 1
ATOM 736 N N . GLY A 1 99 ? -7.031 -1.564 -2.240 1.00 92.44 99 GLY A N 1
ATOM 737 C CA . GLY A 1 99 ? -7.021 -2.613 -1.224 1.00 92.44 99 GLY A CA 1
ATOM 738 C C . GLY A 1 99 ? -7.286 -2.108 0.192 1.00 92.44 99 GLY A C 1
ATOM 739 O O . GLY A 1 99 ? -8.028 -2.759 0.925 1.00 92.44 99 GLY A O 1
ATOM 740 N N . LEU A 1 100 ? -6.748 -0.943 0.580 1.00 94.06 100 LEU A N 1
ATOM 741 C CA . LEU A 1 100 ? -6.991 -0.384 1.916 1.00 94.06 100 LEU A CA 1
ATOM 742 C C . LEU A 1 100 ? -8.455 0.045 2.123 1.00 94.06 100 LEU A C 1
ATOM 744 O O . LEU A 1 100 ? -9.050 -0.414 3.102 1.00 94.06 100 LEU A O 1
ATOM 748 N N . PRO A 1 101 ? -9.082 0.854 1.239 1.00 95.50 101 PRO A N 1
ATOM 749 C CA . PRO A 1 101 ? -10.509 1.146 1.357 1.00 95.50 101 PRO A CA 1
ATOM 750 C C . PRO A 1 101 ? -11.371 -0.118 1.370 1.00 95.50 101 PRO A C 1
ATOM 752 O O . PRO A 1 101 ? -12.300 -0.208 2.173 1.00 95.50 101 PRO A O 1
ATOM 755 N N . GLY A 1 102 ? -11.055 -1.104 0.522 1.00 96.44 102 GLY A N 1
ATOM 756 C CA . GLY A 1 102 ? -11.772 -2.378 0.470 1.00 96.44 102 GLY A CA 1
ATOM 757 C C . GLY A 1 102 ? -11.696 -3.141 1.792 1.00 96.44 102 GLY A C 1
ATOM 758 O O . GLY A 1 102 ? -12.731 -3.468 2.371 1.00 96.44 102 GLY A O 1
ATOM 759 N N . LEU A 1 103 ? -10.488 -3.337 2.330 1.00 97.88 103 LEU A N 1
ATOM 760 C CA . LEU A 1 103 ? -10.269 -3.991 3.623 1.00 97.88 103 LEU A CA 1
ATOM 761 C C . LEU A 1 103 ? -11.016 -3.273 4.752 1.00 97.88 103 LEU A C 1
ATOM 763 O O . LEU A 1 103 ? -11.741 -3.907 5.519 1.00 97.88 103 LEU A O 1
ATOM 767 N N . VAL A 1 104 ? -10.890 -1.946 4.852 1.00 98.38 104 VAL A N 1
ATOM 768 C CA . VAL A 1 104 ? -11.559 -1.175 5.915 1.00 98.38 104 VAL A CA 1
ATOM 769 C C . VAL A 1 104 ? -13.079 -1.243 5.774 1.00 98.38 104 VAL A C 1
ATOM 771 O O . VAL A 1 104 ? -13.776 -1.353 6.783 1.00 98.38 104 VAL A O 1
ATOM 774 N N . SER A 1 105 ? -13.600 -1.246 4.544 1.00 98.69 105 SER A N 1
ATOM 775 C CA . SER A 1 105 ? -15.031 -1.423 4.273 1.00 98.69 105 SER A CA 1
ATOM 776 C C . SER A 1 105 ? -15.535 -2.781 4.755 1.00 98.69 105 SER A C 1
ATOM 778 O O . SER A 1 105 ? -16.579 -2.843 5.402 1.00 98.69 105 SER A O 1
ATOM 780 N N . VAL A 1 106 ? -14.782 -3.860 4.513 1.00 98.75 106 VAL A N 1
ATOM 781 C CA . VAL A 1 106 ? -15.112 -5.203 5.017 1.00 98.75 106 VAL A CA 1
ATOM 782 C C . VAL A 1 106 ? -15.181 -5.208 6.543 1.00 98.75 106 VAL A C 1
ATOM 784 O O . VAL A 1 106 ? -16.169 -5.672 7.117 1.00 98.75 106 VAL A O 1
ATOM 787 N N . VAL A 1 107 ? -14.169 -4.645 7.211 1.00 98.69 107 VAL A N 1
ATOM 788 C CA . VAL A 1 107 ? -14.130 -4.580 8.679 1.00 98.69 107 VAL A CA 1
ATOM 789 C C . VAL A 1 107 ? -15.293 -3.743 9.221 1.00 98.69 107 VAL A C 1
ATOM 791 O O . VAL A 1 107 ? -15.974 -4.175 10.149 1.00 98.69 107 VAL A O 1
ATOM 794 N N . LEU A 1 108 ? -15.583 -2.582 8.626 1.00 98.81 108 LEU A N 1
ATOM 795 C CA . LEU A 1 108 ? -16.723 -1.736 8.992 1.00 98.81 108 LEU A CA 1
ATOM 796 C C . LEU A 1 108 ? -18.059 -2.472 8.845 1.00 98.81 108 LEU A C 1
ATOM 798 O O . LEU A 1 108 ? -18.889 -2.442 9.761 1.00 98.81 108 LEU A O 1
ATOM 802 N N . LEU A 1 109 ? -18.277 -3.136 7.709 1.00 98.69 109 LEU A N 1
ATOM 803 C CA . LEU A 1 109 ? -19.492 -3.905 7.464 1.00 98.69 109 LEU A CA 1
ATOM 804 C C . LEU A 1 109 ? -19.650 -5.006 8.507 1.00 98.69 109 LEU A C 1
ATOM 806 O O . LEU A 1 109 ? -20.731 -5.149 9.067 1.00 98.69 109 LEU A O 1
ATOM 810 N N . LEU A 1 110 ? -18.587 -5.726 8.855 1.00 98.12 110 LEU A N 1
ATOM 811 C CA . LEU A 1 110 ? -18.674 -6.772 9.872 1.00 98.12 110 LEU A CA 1
ATOM 812 C C . LEU A 1 110 ? -18.912 -6.216 11.275 1.00 98.12 110 LEU A C 1
ATOM 814 O O . LEU A 1 110 ? -19.804 -6.704 11.967 1.00 98.12 110 LEU A O 1
ATOM 818 N N . VAL A 1 111 ? -18.214 -5.149 11.668 1.00 97.94 111 VAL A N 1
ATOM 819 C CA . VAL A 1 111 ? -18.430 -4.481 12.964 1.00 97.94 111 VAL A CA 1
ATOM 820 C C . VAL A 1 111 ? -19.887 -4.025 13.131 1.00 97.94 111 VAL A C 1
ATOM 822 O O . VAL A 1 111 ? -20.435 -4.049 14.236 1.00 97.94 111 VAL A O 1
ATOM 825 N N . THR A 1 112 ? -20.539 -3.618 12.040 1.00 98.06 112 THR A N 1
ATOM 826 C CA . THR A 1 112 ? -21.902 -3.068 12.072 1.00 98.06 112 THR A CA 1
ATOM 827 C C . THR A 1 112 ? -22.997 -4.107 11.817 1.00 98.06 112 THR A C 1
ATOM 829 O O . THR A 1 112 ? -24.079 -4.012 12.407 1.00 98.06 112 THR A O 1
ATOM 832 N N . CYS A 1 113 ? -22.734 -5.111 10.978 1.00 98.19 113 CYS A N 1
ATOM 833 C CA . CYS A 1 113 ? -23.745 -6.026 10.446 1.00 98.19 113 CYS A CA 1
ATOM 834 C C . CYS A 1 113 ? -23.707 -7.434 11.046 1.00 98.19 113 CYS A C 1
ATOM 836 O O . CYS A 1 113 ? -24.738 -8.110 10.999 1.00 98.19 113 CYS A O 1
ATOM 838 N N . LEU A 1 114 ? -22.584 -7.887 11.614 1.00 97.00 114 LEU A N 1
ATOM 839 C CA . LEU A 1 114 ? -22.456 -9.255 12.127 1.00 97.00 114 LEU A CA 1
ATOM 840 C C . LEU A 1 114 ? -23.538 -9.564 13.179 1.00 97.00 114 LEU A C 1
ATOM 842 O O . LEU A 1 114 ? -23.815 -8.750 14.063 1.00 97.00 114 LEU A O 1
ATOM 846 N N . GLY A 1 115 ? -24.211 -10.712 13.046 1.00 95.06 115 GLY A N 1
ATOM 847 C CA . GLY A 1 115 ? -25.340 -11.120 13.887 1.00 95.06 115 GLY A CA 1
ATOM 848 C C . GLY A 1 115 ? -26.660 -10.381 13.643 1.00 95.06 115 GLY A C 1
ATOM 849 O O . GLY A 1 115 ? -27.689 -10.796 14.173 1.00 95.06 115 GLY A O 1
ATOM 850 N N . ARG A 1 116 ? -26.672 -9.304 12.845 1.00 95.94 116 ARG A N 1
ATOM 851 C CA . ARG A 1 116 ? -27.827 -8.394 12.715 1.00 95.94 116 ARG A CA 1
ATOM 852 C C . ARG A 1 116 ? -28.364 -8.267 11.293 1.00 95.94 116 ARG A C 1
ATOM 854 O O . ARG A 1 116 ? -29.574 -8.237 11.104 1.00 95.94 116 ARG A O 1
ATOM 861 N N . ARG A 1 117 ? -27.482 -8.143 10.299 1.00 97.44 117 ARG A N 1
ATOM 862 C CA . ARG A 1 117 ? -27.829 -7.807 8.909 1.00 97.44 117 ARG A CA 1
ATOM 863 C C . ARG A 1 117 ? -27.114 -8.761 7.941 1.00 97.44 117 ARG A C 1
ATOM 865 O O . ARG A 1 117 ? -26.002 -8.451 7.516 1.00 97.44 117 ARG A O 1
ATOM 872 N N . PRO A 1 118 ? -27.731 -9.899 7.565 1.00 97.44 118 PRO A N 1
ATOM 873 C CA . PRO A 1 118 ? -27.075 -10.924 6.746 1.00 97.44 118 PRO A CA 1
ATOM 874 C C . PRO A 1 118 ? -26.610 -10.397 5.382 1.00 97.44 118 PRO A C 1
ATOM 876 O O . PRO A 1 118 ? -25.514 -10.731 4.947 1.00 97.44 118 PRO A O 1
ATOM 879 N N . GLY A 1 119 ? -27.377 -9.502 4.746 1.00 98.31 119 GLY A N 1
ATOM 880 C CA . GLY A 1 119 ? -26.968 -8.879 3.481 1.00 98.31 119 GLY A CA 1
ATOM 881 C C . GLY A 1 119 ? -25.668 -8.071 3.590 1.00 98.31 119 GLY A C 1
ATOM 882 O O . GLY A 1 119 ? -24.849 -8.105 2.680 1.00 98.31 119 GLY A O 1
ATOM 883 N N . GLY A 1 120 ? -25.429 -7.409 4.729 1.00 98.31 120 GLY A N 1
ATOM 884 C CA . GLY A 1 120 ? -24.172 -6.696 4.977 1.00 98.31 120 GLY A CA 1
ATOM 885 C C . GLY A 1 120 ? -22.984 -7.637 5.193 1.00 98.31 120 GLY A C 1
ATOM 886 O O . GLY A 1 120 ? -21.880 -7.329 4.759 1.00 98.31 120 GLY A O 1
ATOM 887 N N . VAL A 1 121 ? -23.214 -8.803 5.808 1.00 98.69 121 VAL A N 1
ATOM 888 C CA . VAL A 1 121 ? -22.189 -9.851 5.972 1.00 98.69 121 VAL A CA 1
ATOM 889 C C . VAL A 1 121 ? -21.828 -10.479 4.623 1.00 98.69 121 VAL A C 1
ATOM 891 O O . VAL A 1 121 ? -20.647 -10.641 4.328 1.00 98.69 121 VAL A O 1
ATOM 894 N N . LEU A 1 122 ? -22.826 -10.762 3.780 1.00 98.62 122 LEU A N 1
ATOM 895 C CA . LEU A 1 122 ? -22.604 -11.243 2.414 1.00 98.62 122 LEU A CA 1
ATOM 896 C C . LEU A 1 122 ? -21.820 -10.222 1.582 1.00 98.62 122 LEU A C 1
ATOM 898 O O . LEU A 1 122 ? -20.840 -10.584 0.939 1.00 98.62 122 LEU A O 1
ATOM 902 N N . LEU A 1 123 ? -22.208 -8.943 1.632 1.00 98.62 123 LEU A N 1
ATOM 903 C CA . LEU A 1 123 ? -21.487 -7.873 0.941 1.00 98.62 123 LEU A CA 1
ATOM 904 C C . LEU A 1 123 ? -20.033 -7.773 1.422 1.00 98.62 123 LEU A C 1
ATOM 906 O O . LEU A 1 123 ? -19.131 -7.626 0.602 1.00 98.62 123 LEU A O 1
ATOM 910 N N . ALA A 1 124 ? -19.792 -7.905 2.730 1.00 98.62 124 ALA A N 1
ATOM 911 C CA . ALA A 1 124 ? -18.442 -7.955 3.281 1.00 98.62 124 ALA A CA 1
ATOM 912 C C . ALA A 1 124 ? -17.638 -9.142 2.719 1.00 98.62 124 ALA A C 1
ATOM 914 O O . ALA A 1 124 ? -16.475 -8.968 2.371 1.00 98.62 124 ALA A O 1
ATOM 915 N N . GLY A 1 125 ? -18.256 -10.319 2.575 1.00 98.44 125 GLY A N 1
ATOM 916 C CA . GLY A 1 125 ? -17.630 -11.490 1.952 1.00 98.44 125 GLY A CA 1
ATOM 917 C C . GLY A 1 125 ? -17.291 -11.270 0.476 1.00 98.44 125 GLY A C 1
ATOM 918 O O . GLY A 1 125 ? -16.177 -11.560 0.050 1.00 98.44 125 GLY A O 1
ATOM 919 N N . VAL A 1 126 ? -18.213 -10.692 -0.302 1.00 98.19 126 VAL A N 1
ATOM 920 C CA . VAL A 1 126 ? -17.981 -10.362 -1.722 1.00 98.19 126 VAL A CA 1
ATOM 921 C C . VAL A 1 126 ? -16.833 -9.365 -1.872 1.00 98.19 126 VAL A C 1
ATOM 923 O O . VAL A 1 126 ? -15.923 -9.598 -2.663 1.00 98.19 126 VAL A O 1
ATOM 926 N N . LEU A 1 127 ? -16.825 -8.287 -1.083 1.00 97.44 127 LEU A N 1
ATOM 927 C CA . LEU A 1 127 ? -15.731 -7.313 -1.096 1.00 97.44 127 LEU A CA 1
ATOM 928 C C . LEU A 1 127 ? -14.399 -7.949 -0.679 1.00 97.44 127 LEU A C 1
ATOM 930 O O . LEU A 1 127 ? -13.384 -7.687 -1.317 1.00 97.44 127 LEU A O 1
ATOM 934 N N . ALA A 1 128 ? -14.400 -8.815 0.341 1.00 97.75 128 ALA A N 1
ATOM 935 C CA . ALA A 1 128 ? -13.207 -9.546 0.761 1.00 97.75 128 ALA A CA 1
ATOM 936 C C . ALA A 1 128 ? -12.677 -10.464 -0.350 1.00 97.75 128 ALA A C 1
ATOM 938 O O . ALA A 1 128 ? -11.472 -10.517 -0.566 1.00 97.75 128 ALA A O 1
ATOM 939 N N . ALA A 1 129 ? -13.553 -11.153 -1.086 1.00 96.50 129 ALA A N 1
ATOM 940 C CA . ALA A 1 129 ? -13.168 -11.999 -2.213 1.00 96.50 129 ALA A CA 1
ATOM 941 C C . ALA A 1 129 ? -12.575 -11.193 -3.378 1.00 96.50 129 ALA A C 1
ATOM 943 O O . ALA A 1 129 ? -11.553 -11.585 -3.942 1.00 96.50 129 ALA A O 1
ATOM 944 N N . LEU A 1 130 ? -13.160 -10.032 -3.689 1.00 94.81 130 LEU A N 1
ATOM 945 C CA . LEU A 1 130 ? -12.657 -9.136 -4.731 1.00 94.81 130 LEU A CA 1
ATOM 946 C C . LEU A 1 130 ? -11.269 -8.566 -4.409 1.00 94.81 130 LEU A C 1
ATOM 948 O O . LEU A 1 130 ? -10.559 -8.176 -5.326 1.00 94.81 130 LEU A O 1
ATOM 952 N N . LEU A 1 131 ? -10.817 -8.567 -3.150 1.00 94.62 131 LEU A N 1
ATOM 953 C CA . LEU A 1 131 ? -9.442 -8.163 -2.835 1.00 94.62 131 LEU A CA 1
ATOM 954 C C . LEU A 1 131 ? -8.383 -9.102 -3.431 1.00 94.62 131 LEU A C 1
ATOM 956 O O . LEU A 1 131 ? -7.255 -8.657 -3.612 1.00 94.62 131 LEU A O 1
ATOM 960 N N . ALA A 1 132 ? -8.707 -10.358 -3.756 1.00 91.81 132 ALA A N 1
ATOM 961 C CA . ALA A 1 132 ? -7.737 -11.296 -4.326 1.00 91.81 132 ALA A CA 1
ATOM 962 C C . ALA A 1 132 ? -7.131 -10.814 -5.660 1.00 91.81 132 ALA A C 1
ATOM 964 O O . ALA A 1 132 ? -5.905 -10.720 -5.730 1.00 91.81 132 ALA A O 1
ATOM 965 N N . PRO A 1 133 ? -7.924 -10.451 -6.692 1.00 86.62 133 PRO A N 1
ATOM 966 C CA . PRO A 1 133 ? -7.373 -9.927 -7.943 1.00 86.62 133 PRO A CA 1
ATOM 967 C C . PRO A 1 133 ? -6.744 -8.532 -7.823 1.00 86.62 133 PRO A C 1
ATOM 969 O O . PRO A 1 133 ? -5.861 -8.206 -8.609 1.00 86.62 133 PRO A O 1
ATOM 972 N N . PHE A 1 134 ? -7.182 -7.696 -6.873 1.00 82.94 134 PHE A N 1
ATOM 973 C CA . PHE A 1 134 ? -6.743 -6.294 -6.799 1.00 82.94 134 PHE A CA 1
ATOM 974 C C . PHE A 1 134 ? -5.593 -6.043 -5.823 1.00 82.94 134 PHE A C 1
ATOM 976 O O . PHE A 1 134 ? -4.843 -5.084 -6.000 1.00 82.94 134 PHE A O 1
ATOM 983 N N . HIS A 1 135 ? -5.458 -6.851 -4.769 1.00 89.00 135 HIS A N 1
ATOM 984 C CA . HIS A 1 135 ? -4.446 -6.635 -3.743 1.00 89.00 135 HIS A CA 1
ATOM 985 C C . HIS A 1 135 ? -4.092 -7.917 -2.974 1.00 89.00 135 HIS A C 1
ATOM 987 O O . HIS A 1 135 ? -4.595 -8.174 -1.875 1.00 89.00 135 HIS A O 1
ATOM 993 N N . PHE A 1 136 ? -3.084 -8.629 -3.482 1.00 85.81 136 PHE A N 1
ATOM 994 C CA . PHE A 1 136 ? -2.577 -9.899 -2.948 1.00 85.81 136 PHE A CA 1
ATOM 995 C C . PHE A 1 136 ? -2.413 -9.942 -1.415 1.00 85.81 136 PHE A C 1
ATOM 997 O O . PHE A 1 136 ? -2.862 -10.888 -0.783 1.00 85.81 136 PHE A O 1
ATOM 1004 N N . TYR A 1 137 ? -1.846 -8.902 -0.789 1.00 90.75 137 TYR A N 1
ATOM 1005 C CA . TYR A 1 137 ? -1.636 -8.866 0.672 1.00 90.75 137 TYR A CA 1
ATOM 1006 C C . TYR A 1 137 ? -2.883 -8.502 1.496 1.00 90.75 137 TYR A C 1
ATOM 1008 O O . TYR A 1 137 ? -3.019 -8.953 2.633 1.00 90.75 137 TYR A O 1
ATOM 1016 N N . ALA A 1 138 ? -3.796 -7.688 0.956 1.00 94.06 138 ALA A N 1
ATOM 1017 C CA . ALA A 1 138 ? -4.987 -7.250 1.682 1.00 94.06 138 ALA A CA 1
ATOM 1018 C C . ALA A 1 138 ? -6.029 -8.366 1.767 1.00 94.06 138 ALA A C 1
ATOM 1020 O O . ALA A 1 138 ? -6.777 -8.427 2.744 1.00 94.06 138 ALA A O 1
ATOM 1021 N N . PHE A 1 139 ? -6.042 -9.274 0.787 1.00 95.06 139 PHE A N 1
ATOM 1022 C CA . PHE A 1 139 ? -6.895 -10.456 0.791 1.00 95.06 139 PHE A CA 1
ATOM 1023 C C . PHE A 1 139 ? -6.713 -11.313 2.064 1.00 95.06 139 PHE A C 1
ATOM 1025 O O . PHE A 1 139 ? -7.634 -11.329 2.884 1.00 95.06 139 PHE A O 1
ATOM 1032 N N . PRO A 1 140 ? -5.554 -11.952 2.334 1.00 94.88 140 PRO A N 1
ATOM 1033 C CA . PRO A 1 140 ? -5.380 -12.782 3.527 1.00 94.88 140 PRO A CA 1
ATOM 1034 C C . PRO A 1 140 ? -5.434 -11.959 4.823 1.00 94.88 140 PRO A C 1
ATOM 1036 O O . PRO A 1 140 ? -5.986 -12.425 5.822 1.00 94.88 140 PRO A O 1
ATOM 1039 N N . ALA A 1 141 ? -4.937 -10.715 4.811 1.00 97.50 141 ALA A N 1
ATOM 1040 C CA . ALA A 1 141 ? -5.019 -9.822 5.965 1.00 97.50 141 ALA A CA 1
ATOM 1041 C C . ALA A 1 141 ? -6.472 -9.547 6.380 1.00 97.50 141 ALA A C 1
ATOM 1043 O O . ALA A 1 141 ? -6.767 -9.499 7.571 1.00 97.50 141 ALA A O 1
ATOM 1044 N N . THR A 1 142 ? -7.393 -9.421 5.421 1.00 98.38 142 THR A N 1
ATOM 1045 C CA . THR A 1 142 ? -8.816 -9.210 5.705 1.00 98.38 142 THR A CA 1
ATOM 1046 C C . THR A 1 142 ? -9.402 -10.389 6.477 1.00 98.38 142 THR A C 1
ATOM 1048 O O . THR A 1 142 ? -9.979 -10.181 7.542 1.00 98.38 142 THR A O 1
ATOM 1051 N N . TYR A 1 143 ? -9.203 -11.629 6.017 1.00 98.19 143 TYR A N 1
ATOM 1052 C CA . TYR A 1 143 ? -9.695 -12.813 6.739 1.00 98.19 143 TYR A CA 1
ATOM 1053 C C . TYR A 1 143 ? -9.061 -12.948 8.124 1.00 98.19 143 TYR A C 1
ATOM 1055 O O . TYR A 1 143 ? -9.764 -13.274 9.081 1.00 98.19 143 TYR A O 1
ATOM 1063 N N . LEU A 1 144 ? -7.768 -12.631 8.256 1.00 98.50 144 LEU A N 1
ATOM 1064 C CA . LEU A 1 144 ? -7.091 -12.588 9.551 1.00 98.50 144 LEU A CA 1
ATOM 1065 C C . LEU A 1 144 ? -7.761 -11.578 10.493 1.00 98.50 144 LEU A C 1
ATOM 1067 O O . LEU A 1 144 ? -8.183 -11.954 11.583 1.00 98.50 144 LEU A O 1
ATOM 1071 N N . ILE A 1 145 ? -7.921 -10.318 10.079 1.00 98.75 145 ILE A N 1
ATOM 1072 C CA . ILE A 1 145 ? -8.535 -9.264 10.906 1.00 98.75 145 ILE A CA 1
ATOM 1073 C C . ILE A 1 145 ? -9.972 -9.637 11.291 1.00 98.75 145 ILE A C 1
ATOM 1075 O O . ILE A 1 145 ? -10.374 -9.444 12.438 1.00 98.75 145 ILE A O 1
ATOM 1079 N N . VAL A 1 146 ? -10.742 -10.213 10.368 1.00 98.56 146 VAL A N 1
ATOM 1080 C CA . VAL A 1 146 ? -12.107 -10.681 10.643 1.00 98.56 146 VAL A CA 1
ATOM 1081 C C . VAL A 1 146 ? -12.117 -11.825 11.651 1.00 98.56 146 VAL A C 1
ATOM 1083 O O . VAL A 1 146 ? -12.900 -11.791 12.601 1.00 98.56 146 VAL A O 1
ATOM 1086 N N . GLY A 1 147 ? -11.219 -12.800 11.509 1.00 98.44 147 GLY A N 1
ATOM 1087 C CA . GLY A 1 147 ? -11.035 -13.865 12.493 1.00 98.44 147 GLY A CA 1
ATOM 1088 C C . GLY A 1 147 ? -10.705 -13.304 13.877 1.00 98.44 147 GLY A C 1
ATOM 1089 O O . GLY A 1 147 ? -11.347 -13.669 14.863 1.00 98.44 147 GLY A O 1
ATOM 1090 N N . LEU A 1 148 ? -9.782 -12.340 13.952 1.00 98.56 148 LEU A N 1
ATOM 1091 C CA . LEU A 1 148 ? -9.437 -11.649 15.197 1.00 98.56 148 LEU A CA 1
ATOM 1092 C C . LEU A 1 148 ? -10.640 -10.906 15.787 1.00 98.56 148 LEU A C 1
ATOM 1094 O O . LEU A 1 148 ? -10.862 -10.981 16.996 1.00 98.56 148 LEU A O 1
ATOM 1098 N N . TYR A 1 149 ? -11.450 -10.232 14.967 1.00 98.44 149 TYR A N 1
ATOM 1099 C CA . TYR A 1 149 ? -12.688 -9.589 15.415 1.00 98.44 149 TYR A CA 1
ATOM 1100 C C . TYR A 1 149 ? -13.654 -10.607 16.026 1.00 98.44 149 TYR A C 1
ATOM 1102 O O . TYR A 1 149 ? -14.118 -10.425 17.152 1.00 98.44 149 TYR A O 1
ATOM 1110 N N . VAL A 1 150 ? -13.919 -11.713 15.328 1.00 97.88 150 VAL A N 1
ATOM 1111 C CA . VAL A 1 150 ? -14.835 -12.767 15.783 1.00 97.88 150 VAL A CA 1
ATOM 1112 C C . VAL A 1 150 ? -14.358 -13.398 17.093 1.00 97.88 150 VAL A C 1
ATOM 1114 O O . VAL A 1 150 ? -15.158 -13.572 18.016 1.00 97.88 150 VAL A O 1
ATOM 1117 N N . VAL A 1 151 ? -13.063 -13.705 17.202 1.00 98.06 151 VAL A N 1
ATOM 1118 C CA . VAL A 1 151 ? -12.466 -14.314 18.401 1.00 98.06 151 VAL A CA 1
ATOM 1119 C C . VAL A 1 151 ? -12.515 -13.353 19.587 1.00 98.06 151 VAL A C 1
ATOM 1121 O O . VAL A 1 151 ? -13.006 -13.722 20.653 1.00 98.06 151 VAL A O 1
ATOM 1124 N N . THR A 1 152 ? -12.059 -12.112 19.407 1.00 97.62 152 THR A N 1
ATOM 1125 C CA . THR A 1 152 ? -11.932 -11.135 20.504 1.00 97.62 152 THR A CA 1
ATOM 1126 C C . THR A 1 152 ? -13.270 -10.576 20.985 1.00 97.62 152 THR A C 1
ATOM 1128 O O . THR A 1 152 ? -13.377 -10.176 22.143 1.00 97.62 152 THR A O 1
ATOM 1131 N N . THR A 1 153 ? -14.301 -10.567 20.136 1.00 96.19 153 THR A N 1
ATOM 1132 C CA . THR A 1 153 ? -15.665 -10.161 20.521 1.00 96.19 153 THR A CA 1
ATOM 1133 C C . THR A 1 153 ? -16.533 -11.322 21.002 1.00 96.19 153 THR A C 1
ATOM 1135 O O . THR A 1 153 ? -17.597 -11.091 21.574 1.00 96.19 153 THR A O 1
ATOM 1138 N N . GLY A 1 154 ? -16.108 -12.570 20.779 1.00 96.62 154 GLY A N 1
ATOM 1139 C CA . GLY A 1 154 ? -16.903 -13.756 21.093 1.00 96.62 154 GLY A CA 1
ATOM 1140 C C . GLY A 1 154 ? -18.082 -13.985 20.143 1.00 96.62 154 GLY A C 1
ATOM 1141 O O . GLY A 1 154 ? -18.971 -14.772 20.469 1.00 96.62 154 GLY A O 1
ATOM 1142 N N . ALA A 1 155 ? -18.105 -13.335 18.972 1.00 95.44 155 ALA A N 1
ATOM 1143 C CA . ALA A 1 155 ? -19.205 -13.439 18.008 1.00 95.44 155 ALA A CA 1
ATOM 1144 C C . ALA A 1 155 ? -19.454 -14.878 17.516 1.00 95.44 155 ALA A C 1
ATOM 1146 O O . ALA A 1 155 ? -20.576 -15.221 17.150 1.00 95.44 155 ALA A O 1
ATOM 1147 N N . TRP A 1 156 ? -18.443 -15.749 17.584 1.00 95.81 156 TRP A N 1
ATOM 1148 C CA . TRP A 1 156 ? -18.566 -17.176 17.270 1.00 95.81 156 TRP A CA 1
ATOM 1149 C C . TRP A 1 156 ? -19.574 -17.920 18.164 1.00 95.81 156 TRP A C 1
ATOM 1151 O O . TRP A 1 156 ? -20.130 -18.932 17.742 1.00 95.81 156 TRP A O 1
ATOM 1161 N N . ARG A 1 157 ? -19.854 -17.407 19.372 1.00 96.12 157 ARG A N 1
ATOM 1162 C CA . ARG A 1 157 ? -20.829 -17.986 20.314 1.00 96.12 157 ARG A CA 1
ATOM 1163 C C . ARG A 1 157 ? -22.281 -17.647 19.971 1.00 96.12 157 ARG A C 1
ATOM 1165 O O . ARG A 1 157 ? -23.195 -18.203 20.578 1.00 96.12 157 ARG A O 1
ATOM 1172 N N . ALA A 1 158 ? -22.521 -16.713 19.051 1.00 94.31 158 ALA A N 1
ATOM 1173 C CA . ALA A 1 158 ? -23.873 -16.351 18.648 1.00 94.31 158 ALA A CA 1
ATOM 1174 C C . ALA A 1 158 ? -24.535 -17.500 17.873 1.00 94.31 158 ALA A C 1
ATOM 1176 O O . ALA A 1 158 ? -23.896 -18.155 17.059 1.00 94.31 158 ALA A O 1
ATOM 1177 N N . ARG A 1 159 ? -25.849 -17.700 18.043 1.00 93.50 159 ARG A N 1
ATOM 1178 C CA . ARG A 1 159 ? -26.601 -18.730 17.293 1.00 93.50 159 ARG A CA 1
ATOM 1179 C C . ARG A 1 159 ? -26.553 -18.538 15.773 1.00 93.50 159 ARG A C 1
ATOM 1181 O O . ARG A 1 159 ? -26.728 -19.495 15.028 1.00 93.50 159 ARG A O 1
ATOM 1188 N N . THR A 1 160 ? -26.330 -17.307 15.312 1.00 94.94 160 THR A N 1
ATOM 1189 C CA . THR A 1 160 ? -26.221 -16.966 13.888 1.00 94.94 160 THR A CA 1
ATOM 1190 C C . THR A 1 160 ? -24.814 -17.154 13.325 1.00 94.94 160 THR A C 1
ATOM 1192 O O . THR A 1 160 ? -24.622 -16.896 12.140 1.00 94.94 160 THR A O 1
ATOM 1195 N N . SER A 1 161 ? -23.834 -17.578 14.134 1.00 95.25 161 SER A N 1
ATOM 1196 C CA . SER A 1 161 ? -22.423 -17.614 13.736 1.00 95.25 161 SER A CA 1
ATOM 1197 C C . SER A 1 161 ? -22.179 -18.492 12.513 1.00 95.25 161 SER A C 1
ATOM 1199 O O . SER A 1 161 ? -21.452 -18.075 11.620 1.00 95.25 161 SER A O 1
ATOM 1201 N N . TRP A 1 162 ? -22.844 -19.647 12.414 1.00 97.06 162 TRP A N 1
ATOM 1202 C CA . TRP A 1 162 ? -22.732 -20.527 11.248 1.00 97.06 162 TRP A CA 1
ATOM 1203 C C . TRP A 1 162 ? -23.241 -19.844 9.970 1.00 97.06 162 TRP A C 1
ATOM 1205 O O . TRP A 1 162 ? -22.564 -19.864 8.947 1.00 97.06 162 TRP A O 1
ATOM 1215 N N . ARG A 1 163 ? -24.409 -19.188 10.037 1.00 97.44 163 ARG A N 1
ATOM 1216 C CA . ARG A 1 163 ? -25.020 -18.494 8.897 1.00 97.44 163 ARG A CA 1
ATOM 1217 C C . ARG A 1 163 ? -24.111 -17.366 8.444 1.00 97.44 163 ARG A C 1
ATOM 1219 O O . ARG A 1 163 ? -23.831 -17.233 7.261 1.00 97.44 163 ARG A O 1
ATOM 1226 N N . ASP A 1 164 ? -23.663 -16.552 9.391 1.00 97.81 164 ASP A N 1
ATOM 1227 C CA . ASP A 1 164 ? -22.832 -15.393 9.100 1.00 97.81 164 ASP A CA 1
ATOM 1228 C C . ASP A 1 164 ? -21.446 -15.824 8.581 1.00 97.81 164 ASP A C 1
ATOM 1230 O O . ASP A 1 164 ? -20.928 -15.203 7.657 1.00 97.81 164 ASP A O 1
ATOM 1234 N N . ALA A 1 165 ? -20.888 -16.931 9.087 1.00 97.94 165 ALA A N 1
ATOM 1235 C CA . ALA A 1 165 ? -19.667 -17.530 8.553 1.00 97.94 165 ALA A CA 1
ATOM 1236 C C . ALA A 1 165 ? -19.855 -18.010 7.108 1.00 97.94 165 ALA A C 1
ATOM 1238 O O . ALA A 1 165 ? -19.030 -17.685 6.262 1.00 97.94 165 ALA A O 1
ATOM 1239 N N . VAL A 1 166 ? -20.950 -18.714 6.795 1.00 98.31 166 VAL A N 1
ATOM 1240 C CA . VAL A 1 166 ? -21.256 -19.137 5.417 1.00 98.31 166 VAL A CA 1
ATOM 1241 C C . VAL A 1 166 ? -21.416 -17.925 4.501 1.00 98.31 166 VAL A C 1
ATOM 1243 O O . VAL A 1 166 ? -20.810 -17.891 3.437 1.00 98.31 166 VAL A O 1
ATOM 1246 N N . LEU A 1 167 ? -22.177 -16.906 4.912 1.00 98.44 167 LEU A N 1
ATOM 1247 C CA . LEU A 1 167 ? -22.387 -15.696 4.109 1.00 98.44 167 LEU A CA 1
ATOM 1248 C C . LEU A 1 167 ? -21.086 -14.932 3.841 1.00 98.44 167 LEU A C 1
ATOM 1250 O O . LEU A 1 167 ? -20.920 -14.387 2.754 1.00 98.44 167 LEU A O 1
ATOM 1254 N N . PHE A 1 168 ? -20.175 -14.891 4.813 1.00 98.56 168 PHE A N 1
ATOM 1255 C CA . PHE A 1 168 ? -18.893 -14.213 4.661 1.00 98.56 168 PHE A CA 1
ATOM 1256 C C . PHE A 1 168 ? -17.875 -15.034 3.853 1.00 98.56 168 PHE A C 1
ATOM 1258 O O . PHE A 1 168 ? -17.167 -14.473 3.023 1.00 98.56 168 PHE A O 1
ATOM 1265 N N . LEU A 1 169 ? -17.794 -16.349 4.084 1.00 98.19 169 LEU A N 1
ATOM 1266 C CA . LEU A 1 169 ? -16.765 -17.212 3.495 1.00 98.19 169 LEU A CA 1
ATOM 1267 C C . LEU A 1 169 ? -17.142 -17.763 2.117 1.00 98.19 169 LEU A C 1
ATOM 1269 O O . LEU A 1 169 ? -16.253 -17.971 1.300 1.00 98.19 169 LEU A O 1
ATOM 1273 N N . MET A 1 170 ? -18.427 -17.992 1.825 1.00 98.00 170 MET A N 1
ATOM 1274 C CA . MET A 1 170 ? -18.860 -18.549 0.534 1.00 98.00 170 MET A CA 1
ATOM 1275 C C . MET A 1 170 ? -18.374 -17.724 -0.673 1.00 98.00 170 MET A C 1
ATOM 1277 O O . MET A 1 170 ? -17.855 -18.327 -1.615 1.00 98.00 170 MET A O 1
ATOM 1281 N N . PRO A 1 171 ? -18.418 -16.374 -0.658 1.00 97.94 171 PRO A N 1
ATOM 1282 C CA . PRO A 1 171 ? -17.879 -15.576 -1.757 1.00 97.94 171 PRO A CA 1
ATOM 1283 C C . PRO A 1 171 ? -16.386 -15.788 -2.040 1.00 97.94 171 PRO A C 1
ATOM 1285 O O . PRO A 1 171 ? -15.950 -15.480 -3.145 1.00 97.94 171 PRO A O 1
ATOM 1288 N N . ALA A 1 172 ? -15.598 -16.350 -1.111 1.00 95.88 172 ALA A N 1
ATOM 1289 C CA . ALA A 1 172 ? -14.188 -16.670 -1.350 1.00 95.88 172 ALA A CA 1
ATOM 1290 C C . ALA A 1 172 ? -13.985 -17.658 -2.516 1.00 95.88 172 ALA A C 1
ATOM 1292 O O . ALA A 1 172 ? -12.907 -17.686 -3.106 1.00 95.88 172 ALA A O 1
ATOM 1293 N N . ILE A 1 173 ? -15.023 -18.407 -2.914 1.00 96.25 173 ILE A N 1
ATOM 1294 C CA . ILE A 1 173 ? -15.015 -19.232 -4.134 1.00 96.25 173 ILE A CA 1
ATOM 1295 C C . ILE A 1 173 ? -14.697 -18.381 -5.377 1.00 96.25 173 ILE A C 1
ATOM 1297 O O . ILE A 1 173 ? -13.966 -18.831 -6.256 1.00 96.25 173 ILE A O 1
ATOM 1301 N N . LEU A 1 174 ? -15.160 -17.125 -5.425 1.00 94.56 174 LEU A N 1
ATOM 1302 C CA . LEU A 1 174 ? -14.878 -16.190 -6.524 1.00 94.56 174 LEU A CA 1
ATOM 1303 C C . LEU A 1 174 ? -13.392 -15.811 -6.615 1.00 94.56 174 LEU A C 1
ATOM 1305 O O . LEU A 1 174 ? -12.927 -15.386 -7.669 1.00 94.56 174 LEU A O 1
ATOM 1309 N N . ALA A 1 175 ? -12.644 -15.968 -5.522 1.00 94.12 175 ALA A N 1
ATOM 1310 C CA . ALA A 1 175 ? -11.219 -15.673 -5.466 1.00 94.12 175 ALA A CA 1
ATOM 1311 C C . ALA A 1 175 ? -10.338 -16.858 -5.913 1.00 94.12 175 ALA A C 1
ATOM 1313 O O . ALA A 1 175 ? -9.154 -16.665 -6.196 1.00 94.12 175 ALA A O 1
ATOM 1314 N N . LEU A 1 176 ? -10.895 -18.075 -6.016 1.00 92.12 176 LEU A N 1
ATOM 1315 C CA . LEU A 1 176 ? -10.140 -19.288 -6.361 1.00 92.12 176 LEU A CA 1
ATOM 1316 C C . LEU A 1 176 ? -9.361 -19.191 -7.682 1.00 92.12 176 LEU A C 1
ATOM 1318 O O . LEU A 1 176 ? -8.198 -19.598 -7.672 1.00 92.12 176 LEU A O 1
ATOM 1322 N N . PRO A 1 177 ? -9.904 -18.629 -8.785 1.00 90.62 177 PRO A N 1
ATOM 1323 C CA . PRO A 1 177 ? -9.156 -18.513 -10.039 1.00 90.62 177 PRO A CA 1
ATOM 1324 C C . PRO A 1 177 ? -7.873 -17.680 -9.923 1.00 90.62 177 PRO A C 1
ATOM 1326 O O . PRO A 1 177 ? -6.952 -17.876 -10.708 1.00 90.62 177 PRO A O 1
ATOM 1329 N N . TYR A 1 178 ? -7.803 -16.770 -8.947 1.00 86.69 178 TYR A N 1
ATOM 1330 C CA . TYR A 1 178 ? -6.655 -15.888 -8.731 1.00 86.69 178 TYR A CA 1
ATOM 1331 C C . TYR A 1 178 ? -5.651 -16.472 -7.734 1.00 86.69 178 TYR A C 1
ATOM 1333 O O . TYR A 1 178 ? -4.448 -16.290 -7.884 1.00 86.69 178 TYR A O 1
ATOM 1341 N N . ILE A 1 179 ? -6.139 -17.191 -6.721 1.00 86.69 179 ILE A N 1
ATOM 1342 C CA . ILE A 1 179 ? -5.303 -17.718 -5.635 1.00 86.69 179 ILE A CA 1
ATOM 1343 C C . ILE A 1 179 ? -4.716 -19.077 -5.998 1.00 86.69 179 ILE A C 1
ATOM 1345 O O . ILE A 1 179 ? -3.541 -19.324 -5.742 1.00 86.69 179 ILE A O 1
ATOM 1349 N N . LEU A 1 180 ? -5.519 -19.968 -6.586 1.00 87.00 180 LEU A N 1
ATOM 1350 C CA . LEU A 1 180 ? -5.117 -21.354 -6.799 1.00 87.00 180 LEU A CA 1
ATOM 1351 C C . LEU A 1 180 ? -3.887 -21.478 -7.714 1.00 87.00 180 LEU A C 1
ATOM 1353 O O . LEU A 1 180 ? -2.968 -22.195 -7.326 1.00 87.00 180 LEU A O 1
ATOM 1357 N N . PRO A 1 181 ? -3.789 -20.770 -8.862 1.00 82.44 181 PRO A N 1
ATOM 1358 C CA . PRO A 1 181 ? -2.584 -20.833 -9.686 1.00 82.44 181 PRO A CA 1
ATOM 1359 C C . PRO A 1 181 ? -1.339 -20.344 -8.943 1.00 82.44 181 PRO A C 1
ATOM 1361 O O . PRO A 1 181 ? -0.298 -20.987 -9.042 1.00 82.44 181 PRO A O 1
ATOM 1364 N N . ALA A 1 182 ? -1.459 -19.258 -8.172 1.00 79.06 182 ALA A N 1
ATOM 1365 C CA . ALA A 1 182 ? -0.350 -18.714 -7.396 1.00 79.06 182 ALA A CA 1
ATOM 1366 C C . ALA A 1 182 ? 0.118 -19.706 -6.321 1.00 79.06 182 ALA A C 1
ATOM 1368 O O . ALA A 1 182 ? 1.306 -19.992 -6.229 1.00 79.06 182 ALA A O 1
ATOM 1369 N N . VAL A 1 183 ? -0.809 -20.301 -5.564 1.00 81.00 183 VAL A N 1
ATOM 1370 C CA . VAL A 1 183 ? -0.486 -21.284 -4.514 1.00 81.00 183 VAL A CA 1
ATOM 1371 C C . VAL A 1 183 ? 0.123 -22.559 -5.098 1.00 81.00 183 VAL A C 1
ATOM 1373 O O . VAL A 1 183 ? 1.124 -23.044 -4.583 1.00 81.00 183 VAL A O 1
ATOM 1376 N N . VAL A 1 184 ? -0.447 -23.101 -6.179 1.00 82.81 184 VAL A N 1
ATOM 1377 C CA . VAL A 1 184 ? 0.040 -24.349 -6.795 1.00 82.81 184 VAL A CA 1
ATOM 1378 C C . VAL A 1 184 ? 1.447 -24.181 -7.369 1.00 82.81 184 VAL A C 1
ATOM 1380 O O . VAL A 1 184 ? 2.239 -25.115 -7.320 1.00 82.81 184 VAL A O 1
ATOM 1383 N N . ARG A 1 185 ? 1.778 -22.996 -7.890 1.00 76.62 185 ARG A N 1
ATOM 1384 C CA . ARG A 1 185 ? 3.079 -22.728 -8.521 1.00 76.62 185 ARG A CA 1
ATOM 1385 C C . ARG A 1 185 ? 4.130 -22.155 -7.569 1.00 76.62 185 ARG A C 1
ATOM 1387 O O . ARG A 1 185 ? 5.292 -22.040 -7.940 1.00 76.62 185 ARG A O 1
ATOM 1394 N N . GLN A 1 186 ? 3.753 -21.833 -6.331 1.00 67.81 186 GLN A N 1
ATOM 1395 C CA . GLN A 1 186 ? 4.693 -21.379 -5.304 1.00 67.81 186 GLN A CA 1
ATOM 1396 C C . GLN A 1 186 ? 5.651 -22.487 -4.813 1.00 67.81 186 GLN A C 1
ATOM 1398 O O . GLN A 1 186 ? 6.606 -22.171 -4.118 1.00 67.81 186 GLN A O 1
ATOM 1403 N N . GLY A 1 187 ? 5.448 -23.763 -5.156 1.00 53.75 187 GLY A N 1
ATOM 1404 C CA . GLY A 1 187 ? 6.284 -24.869 -4.658 1.00 53.75 187 GLY A CA 1
ATOM 1405 C C . GLY A 1 187 ? 7.760 -24.828 -5.083 1.00 53.75 187 GLY A C 1
ATOM 1406 O O . GLY A 1 187 ? 8.613 -25.189 -4.279 1.00 53.75 187 GLY A O 1
ATOM 1407 N N . ASP A 1 188 ? 8.058 -24.337 -6.292 1.00 52.84 188 ASP A N 1
ATOM 1408 C CA . ASP A 1 188 ? 9.409 -24.424 -6.883 1.00 52.84 188 ASP A CA 1
ATOM 1409 C C . ASP A 1 188 ? 10.121 -23.062 -7.012 1.00 52.84 188 ASP A C 1
ATOM 1411 O O . ASP A 1 188 ? 11.342 -22.996 -7.117 1.00 52.84 188 ASP A O 1
ATOM 1415 N N . ILE A 1 189 ? 9.356 -21.965 -6.987 1.00 56.88 189 ILE A N 1
ATOM 1416 C CA . ILE A 1 189 ? 9.820 -20.574 -7.199 1.00 56.88 189 ILE A CA 1
ATOM 1417 C C . ILE A 1 189 ? 9.280 -19.648 -6.089 1.00 56.88 189 ILE A C 1
ATOM 1419 O O . ILE A 1 189 ? 9.627 -18.472 -5.985 1.00 56.88 189 ILE A O 1
ATOM 1423 N N . GLY A 1 190 ? 8.377 -20.157 -5.245 1.00 54.56 190 GLY A N 1
ATOM 1424 C CA . GLY A 1 190 ? 7.579 -19.331 -4.358 1.00 54.56 190 GLY A CA 1
ATOM 1425 C C . GLY A 1 190 ? 8.376 -18.705 -3.234 1.00 54.56 190 GLY A C 1
ATOM 1426 O O . GLY A 1 190 ? 9.139 -19.329 -2.507 1.00 54.56 190 GLY A O 1
ATOM 1427 N N . SER A 1 191 ? 8.077 -17.438 -3.023 1.00 67.56 191 SER A N 1
ATOM 1428 C CA . SER A 1 191 ? 8.631 -16.602 -1.976 1.00 67.56 191 SER A CA 1
ATOM 1429 C C . SER A 1 191 ? 8.104 -16.889 -0.569 1.00 67.56 191 SER A C 1
ATOM 1431 O O . SER A 1 191 ? 8.315 -16.067 0.325 1.00 67.56 191 SER A O 1
ATOM 1433 N N . PHE A 1 192 ? 7.367 -17.989 -0.365 1.00 82.06 192 PHE A N 1
ATOM 1434 C CA . PHE A 1 192 ? 6.879 -18.354 0.960 1.00 82.06 192 PHE A CA 1
ATOM 1435 C C . PHE A 1 192 ? 8.033 -18.902 1.798 1.00 82.06 192 PHE A C 1
ATOM 1437 O O . PHE A 1 192 ? 8.529 -19.998 1.555 1.00 82.06 192 PHE A O 1
ATOM 1444 N N . LYS A 1 193 ? 8.438 -18.158 2.823 1.00 86.69 193 LYS A N 1
ATOM 1445 C CA . LYS A 1 193 ? 9.459 -18.598 3.779 1.00 86.69 193 LYS A CA 1
ATOM 1446 C C . LYS A 1 193 ? 9.117 -18.116 5.179 1.00 86.69 193 LYS A C 1
ATOM 1448 O O . LYS A 1 193 ? 8.638 -16.997 5.361 1.00 86.69 193 LYS A O 1
ATOM 1453 N N . PHE A 1 194 ? 9.391 -18.952 6.175 1.00 91.25 194 PHE A N 1
ATOM 1454 C CA . PHE A 1 194 ? 9.405 -18.504 7.562 1.00 91.25 194 PHE A CA 1
ATOM 1455 C C . PHE A 1 194 ? 10.684 -17.714 7.821 1.00 91.25 194 PHE A C 1
ATOM 1457 O O . PHE A 1 194 ? 11.762 -18.103 7.373 1.00 91.25 194 PHE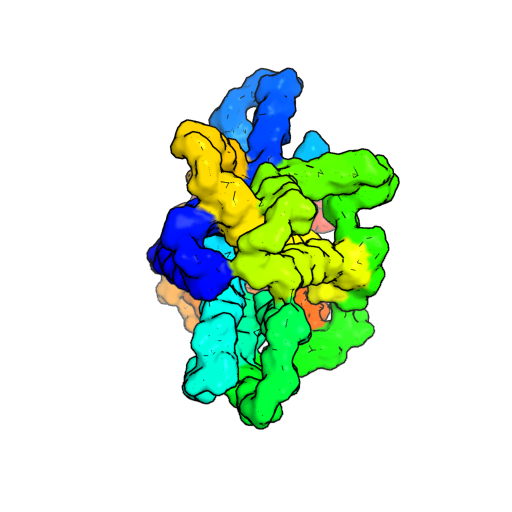 A O 1
ATOM 1464 N N . VAL A 1 195 ? 10.560 -16.605 8.542 1.00 91.56 195 VAL A N 1
ATOM 1465 C CA . VAL A 1 195 ? 11.684 -15.729 8.883 1.00 91.56 195 VAL A CA 1
ATOM 1466 C C . VAL A 1 195 ? 11.675 -15.415 10.372 1.00 91.56 195 VAL A C 1
ATOM 1468 O O . VAL A 1 195 ? 10.627 -15.407 11.014 1.00 91.56 195 VAL A O 1
ATOM 1471 N N . ALA A 1 196 ? 12.856 -15.159 10.931 1.00 90.56 196 ALA A N 1
ATOM 1472 C CA . ALA A 1 196 ? 13.023 -14.693 12.303 1.00 90.56 196 ALA A CA 1
ATOM 1473 C C . ALA A 1 196 ? 13.231 -13.175 12.293 1.00 90.56 196 ALA A C 1
ATOM 1475 O O . ALA A 1 196 ? 14.324 -12.663 12.536 1.00 90.56 196 ALA A O 1
ATOM 1476 N N . GLY A 1 197 ? 12.147 -12.475 11.976 1.00 90.50 197 GLY A N 1
ATOM 1477 C CA . GLY A 1 197 ? 12.098 -11.038 11.796 1.00 90.50 197 GLY A CA 1
ATOM 1478 C C . GLY A 1 197 ? 12.377 -10.584 10.363 1.00 90.50 197 GLY A C 1
ATOM 1479 O O . GLY A 1 197 ? 12.966 -11.298 9.554 1.00 90.50 197 GLY A O 1
ATOM 1480 N N . TRP A 1 198 ? 11.889 -9.389 10.042 1.00 90.25 198 TRP A N 1
ATOM 1481 C CA . TRP A 1 198 ? 11.938 -8.842 8.688 1.00 90.25 198 TRP A CA 1
ATOM 1482 C C . TRP A 1 198 ? 13.356 -8.365 8.345 1.00 90.25 198 TRP A C 1
ATOM 1484 O O . TRP A 1 198 ? 13.932 -7.578 9.102 1.00 90.25 198 TRP A O 1
ATOM 1494 N N . SER A 1 199 ? 13.930 -8.809 7.221 1.00 86.81 199 SER A N 1
ATOM 1495 C CA . SER A 1 199 ? 15.330 -8.491 6.872 1.00 86.81 199 SER A CA 1
ATOM 1496 C C . SER A 1 199 ? 15.580 -6.987 6.714 1.00 86.81 199 SER A C 1
ATOM 1498 O O . SER A 1 199 ? 16.639 -6.491 7.101 1.00 86.81 199 SER A O 1
ATOM 1500 N N . GLU A 1 200 ? 14.567 -6.243 6.263 1.00 86.94 200 GLU A N 1
ATOM 1501 C CA . GLU A 1 200 ? 14.608 -4.784 6.128 1.00 86.94 200 GLU A CA 1
ATOM 1502 C C . GLU A 1 200 ? 14.807 -4.065 7.468 1.00 86.94 200 GLU A C 1
ATOM 1504 O O . GLU A 1 200 ? 15.389 -2.982 7.516 1.00 86.94 200 GLU A O 1
ATOM 1509 N N . ALA A 1 201 ? 14.390 -4.686 8.577 1.00 88.00 201 ALA A N 1
ATOM 1510 C CA . ALA A 1 201 ? 14.607 -4.158 9.922 1.00 88.00 201 ALA A CA 1
ATOM 1511 C C . ALA A 1 201 ? 16.049 -4.362 10.430 1.00 88.00 201 ALA A C 1
ATOM 1513 O O . ALA A 1 201 ? 16.356 -3.976 11.559 1.00 88.00 201 ALA A O 1
ATOM 1514 N N . ARG A 1 202 ? 16.928 -4.977 9.616 1.00 79.94 202 ARG A N 1
ATOM 1515 C CA . ARG A 1 202 ? 18.359 -5.217 9.878 1.00 79.94 202 ARG A CA 1
ATOM 1516 C C . ARG A 1 202 ? 18.638 -5.759 11.278 1.00 79.94 202 ARG A C 1
ATOM 1518 O O . ARG A 1 202 ? 19.539 -5.303 11.973 1.00 79.94 202 ARG A O 1
ATOM 1525 N N . ILE A 1 203 ? 17.888 -6.780 11.679 1.00 84.56 203 ILE A N 1
ATOM 1526 C CA . ILE A 1 203 ? 17.991 -7.402 13.010 1.00 84.56 203 ILE A CA 1
ATOM 1527 C C . ILE A 1 203 ? 19.408 -7.928 13.289 1.00 84.56 203 ILE A C 1
ATOM 1529 O O . ILE A 1 203 ? 19.864 -7.892 14.430 1.00 84.56 203 ILE A O 1
ATOM 1533 N N . ALA A 1 204 ? 20.143 -8.316 12.242 1.00 85.75 204 ALA A N 1
ATOM 1534 C CA . ALA A 1 204 ? 21.552 -8.700 12.322 1.00 85.75 204 ALA A CA 1
ATOM 1535 C C . ALA A 1 204 ? 22.479 -7.588 12.865 1.00 85.75 204 ALA A C 1
ATOM 1537 O O . ALA A 1 204 ? 23.519 -7.897 13.434 1.00 85.75 204 ALA A O 1
ATOM 1538 N N . ALA A 1 205 ? 22.100 -6.309 12.750 1.00 86.38 205 ALA A N 1
ATOM 1539 C CA . ALA A 1 205 ? 22.834 -5.178 13.329 1.00 86.38 205 ALA A CA 1
ATOM 1540 C C . ALA A 1 205 ? 22.571 -4.986 14.840 1.00 86.38 205 ALA A C 1
ATOM 1542 O O . ALA A 1 205 ? 23.107 -4.064 15.455 1.00 86.38 205 ALA A O 1
ATOM 1543 N N . GLY A 1 206 ? 21.748 -5.846 15.449 1.00 90.06 206 GLY A N 1
ATOM 1544 C CA . GLY A 1 206 ? 21.466 -5.870 16.880 1.00 90.06 206 GLY A CA 1
ATOM 1545 C C . GLY A 1 206 ? 20.119 -5.244 17.276 1.00 90.06 206 GLY A C 1
ATOM 1546 O O . GLY A 1 206 ? 19.474 -4.537 16.496 1.00 90.06 206 GLY A O 1
ATOM 1547 N N . PRO A 1 207 ? 19.674 -5.475 18.527 1.00 91.75 207 PRO A N 1
ATOM 1548 C CA . PRO A 1 207 ? 18.336 -5.097 18.990 1.00 91.75 207 PRO A CA 1
ATOM 1549 C C . PRO A 1 207 ? 18.099 -3.582 19.017 1.00 91.75 207 PRO A C 1
ATOM 1551 O O . PRO A 1 207 ? 16.983 -3.137 18.764 1.00 91.75 207 PRO A O 1
ATOM 1554 N N . ALA A 1 208 ? 19.134 -2.776 19.281 1.00 91.50 208 ALA A N 1
ATOM 1555 C CA . ALA A 1 208 ? 19.021 -1.318 19.270 1.00 91.50 208 ALA A CA 1
ATOM 1556 C C . ALA A 1 208 ? 18.749 -0.770 17.859 1.00 91.50 208 ALA A C 1
ATOM 1558 O O . ALA A 1 208 ? 17.926 0.131 17.705 1.00 91.50 208 ALA A O 1
ATOM 1559 N N . ALA A 1 209 ? 19.383 -1.345 16.830 1.00 89.56 209 ALA A N 1
ATOM 1560 C CA . ALA A 1 209 ? 19.160 -0.964 15.438 1.00 89.56 209 ALA A CA 1
ATOM 1561 C C . ALA A 1 209 ? 17.742 -1.334 14.978 1.00 89.56 209 ALA A C 1
ATOM 1563 O O . ALA A 1 209 ? 17.054 -0.499 14.394 1.00 89.56 209 ALA A O 1
ATOM 1564 N N . ALA A 1 210 ? 17.272 -2.539 15.317 1.00 91.38 210 ALA A N 1
ATOM 1565 C CA . ALA A 1 210 ? 15.905 -2.969 15.024 1.00 91.38 210 ALA A CA 1
ATOM 1566 C C . ALA A 1 210 ? 14.857 -2.110 15.756 1.00 91.38 210 ALA A C 1
ATOM 1568 O O . ALA A 1 210 ? 13.850 -1.711 15.169 1.00 91.38 210 ALA A O 1
ATOM 1569 N N . LEU A 1 211 ? 15.099 -1.776 17.030 1.00 92.88 211 LEU A N 1
ATOM 1570 C CA . LEU A 1 211 ? 14.227 -0.881 17.790 1.00 92.88 211 LEU A CA 1
ATOM 1571 C C . LEU A 1 211 ? 14.185 0.513 17.159 1.00 92.88 211 LEU A C 1
ATOM 1573 O O . LEU A 1 211 ? 13.100 1.046 16.941 1.00 92.88 211 LEU A O 1
ATOM 1577 N N . PHE A 1 212 ? 15.348 1.083 16.833 1.00 91.56 212 PHE A N 1
ATOM 1578 C CA . PHE A 1 212 ? 15.438 2.367 16.144 1.00 91.56 212 PHE A CA 1
ATOM 1579 C C . PHE A 1 212 ? 14.676 2.331 14.818 1.00 91.56 212 PHE A C 1
ATOM 1581 O O . PHE A 1 212 ? 13.872 3.225 14.557 1.00 91.56 212 PHE A O 1
ATOM 1588 N N . PHE A 1 213 ? 14.865 1.278 14.018 1.00 92.31 213 PHE A N 1
ATOM 1589 C CA . PHE A 1 213 ? 14.152 1.081 12.762 1.00 92.31 213 PHE A CA 1
ATOM 1590 C C . PHE A 1 213 ? 12.641 1.130 12.979 1.00 92.31 213 PHE A C 1
ATOM 1592 O O . PHE A 1 213 ? 11.978 1.991 12.407 1.00 92.31 213 PHE A O 1
ATOM 1599 N N . TYR A 1 214 ? 12.092 0.281 13.852 1.00 94.69 214 TYR A N 1
ATOM 1600 C CA . TYR A 1 214 ? 10.646 0.222 14.057 1.00 94.69 214 TYR A CA 1
ATOM 1601 C C . TYR A 1 214 ? 10.078 1.501 14.667 1.00 94.69 214 TYR A C 1
ATOM 1603 O O . TYR A 1 214 ? 9.054 1.983 14.195 1.00 94.69 214 TYR A O 1
ATOM 1611 N N . VAL A 1 215 ? 10.733 2.088 15.670 1.00 94.50 215 VAL A N 1
ATOM 1612 C CA . VAL A 1 215 ? 10.259 3.325 16.313 1.00 94.50 215 VAL A CA 1
ATOM 1613 C C . VAL A 1 215 ? 10.224 4.483 15.320 1.00 94.50 215 VAL A C 1
ATOM 1615 O O . VAL A 1 215 ? 9.246 5.229 15.273 1.00 94.50 215 VAL A O 1
ATOM 1618 N N . THR A 1 216 ? 11.263 4.629 14.501 1.00 92.94 216 THR A N 1
ATOM 1619 C CA . THR A 1 216 ? 11.345 5.738 13.546 1.00 92.94 216 THR A CA 1
ATOM 1620 C C . THR A 1 216 ? 10.461 5.505 12.326 1.00 92.94 216 THR A C 1
ATOM 1622 O O . THR A 1 216 ? 9.795 6.435 11.888 1.00 92.94 216 THR A O 1
ATOM 1625 N N . ASN A 1 217 ? 10.353 4.280 11.813 1.00 93.62 217 ASN A N 1
ATOM 1626 C CA . ASN A 1 217 ? 9.517 3.972 10.650 1.00 93.62 217 ASN A CA 1
ATOM 1627 C C . ASN A 1 217 ? 8.018 3.966 10.983 1.00 93.62 217 ASN A C 1
ATOM 1629 O O . ASN A 1 217 ? 7.210 4.472 10.211 1.00 93.62 217 ASN A O 1
ATOM 1633 N N . LEU A 1 218 ? 7.638 3.433 12.147 1.00 94.69 218 LEU A N 1
ATOM 1634 C CA . LEU A 1 218 ? 6.243 3.398 12.599 1.00 94.69 218 LEU A CA 1
ATOM 1635 C C . LEU A 1 218 ? 5.807 4.686 13.314 1.00 94.69 218 LEU A C 1
ATOM 1637 O O . LEU A 1 218 ? 4.624 4.909 13.556 1.00 94.69 218 LEU A O 1
ATOM 1641 N N . GLY A 1 219 ? 6.754 5.546 13.671 1.00 94.81 219 GLY A N 1
ATOM 1642 C CA . GLY A 1 219 ? 6.484 6.889 14.151 1.00 94.81 219 GLY A CA 1
ATOM 1643 C C . GLY A 1 219 ? 5.701 6.992 15.462 1.00 94.81 219 GLY A C 1
ATOM 1644 O O . GLY A 1 219 ? 5.410 6.031 16.180 1.00 94.81 219 GLY A O 1
ATOM 1645 N N . LEU A 1 220 ? 5.358 8.239 15.780 1.00 96.31 220 LEU A N 1
ATOM 1646 C CA . LEU A 1 220 ? 4.653 8.601 17.006 1.00 96.31 220 LEU A CA 1
ATOM 1647 C C . LEU A 1 220 ? 3.270 7.928 17.146 1.00 96.31 220 LEU A C 1
ATOM 1649 O O . LEU A 1 220 ? 2.946 7.515 18.263 1.00 96.31 220 LEU A O 1
ATOM 1653 N N . PRO A 1 221 ? 2.458 7.752 16.080 1.00 97.00 221 PRO A N 1
ATOM 1654 C CA . PRO A 1 221 ? 1.147 7.116 16.209 1.00 97.00 221 PRO A CA 1
ATOM 1655 C C . PRO A 1 221 ? 1.206 5.694 16.772 1.00 97.00 221 PRO A C 1
ATOM 1657 O O . PRO A 1 221 ? 0.400 5.361 17.638 1.00 97.00 221 PRO A O 1
ATOM 1660 N N . VAL A 1 222 ? 2.178 4.866 16.375 1.00 97.69 222 VAL A N 1
ATOM 1661 C CA . VAL A 1 222 ? 2.297 3.511 16.941 1.00 97.69 222 VAL A CA 1
ATOM 1662 C C . VAL A 1 222 ? 2.745 3.551 18.402 1.00 97.69 222 VAL A C 1
ATOM 1664 O O . VAL A 1 222 ? 2.199 2.810 19.218 1.00 97.69 222 VAL A O 1
ATOM 1667 N N . MET A 1 223 ? 3.648 4.459 18.783 1.00 97.62 223 MET A N 1
ATOM 1668 C CA . MET A 1 223 ? 4.039 4.621 20.193 1.00 97.62 223 MET A CA 1
ATOM 1669 C C . MET A 1 223 ? 2.843 5.023 21.070 1.00 97.62 223 MET A C 1
ATOM 1671 O O . MET A 1 223 ? 2.621 4.453 22.140 1.00 97.62 223 MET A O 1
ATOM 1675 N N . LEU A 1 224 ? 2.015 5.954 20.586 1.00 98.12 224 LEU A N 1
ATOM 1676 C CA . LEU A 1 224 ? 0.770 6.352 21.248 1.00 98.12 224 LEU A CA 1
ATOM 1677 C C . LEU A 1 224 ? -0.252 5.209 21.284 1.00 98.12 224 LEU A C 1
ATOM 1679 O O . LEU A 1 224 ? -0.948 5.048 22.285 1.00 98.12 224 LEU A O 1
ATOM 1683 N N . ALA A 1 225 ? -0.333 4.388 20.235 1.00 98.31 225 ALA A N 1
ATOM 1684 C CA . ALA A 1 225 ? -1.198 3.214 20.206 1.00 98.31 225 ALA A CA 1
ATOM 1685 C C . ALA A 1 225 ? -0.797 2.181 21.269 1.00 98.31 225 ALA A C 1
ATOM 1687 O O . ALA A 1 225 ? -1.656 1.685 21.999 1.00 98.31 225 ALA A O 1
ATOM 1688 N N . LEU A 1 226 ? 0.502 1.900 21.412 1.00 97.75 226 LEU A N 1
ATOM 1689 C CA . LEU A 1 226 ? 1.025 1.020 22.459 1.00 97.75 226 LEU A CA 1
ATOM 1690 C C . LEU A 1 226 ? 0.745 1.591 23.855 1.00 97.75 226 LEU A C 1
ATOM 1692 O O . LEU A 1 226 ? 0.254 0.873 24.725 1.00 97.75 226 LEU A O 1
ATOM 1696 N N . ALA A 1 227 ? 0.952 2.895 24.060 1.00 97.19 227 ALA A N 1
ATOM 1697 C CA . ALA A 1 227 ? 0.593 3.560 25.311 1.00 97.19 227 ALA A CA 1
ATOM 1698 C C . ALA A 1 227 ? -0.918 3.464 25.605 1.00 97.19 227 ALA A C 1
ATOM 1700 O O . ALA A 1 227 ? -1.309 3.208 26.746 1.00 97.19 227 ALA A O 1
ATOM 1701 N N . ALA A 1 228 ? -1.777 3.585 24.587 1.00 97.25 228 ALA A N 1
ATOM 1702 C CA . ALA A 1 228 ? -3.219 3.381 24.717 1.00 97.25 228 ALA A CA 1
ATOM 1703 C C . ALA A 1 228 ? -3.552 1.941 25.130 1.00 97.25 228 ALA A C 1
ATOM 1705 O O . ALA A 1 228 ? -4.403 1.728 25.993 1.00 97.25 228 ALA A O 1
ATOM 1706 N N . LEU A 1 229 ? -2.865 0.949 24.560 1.00 96.75 229 LEU A N 1
ATOM 1707 C CA . LEU A 1 229 ? -3.039 -0.451 24.937 1.00 96.75 229 LEU A CA 1
ATOM 1708 C C . LEU A 1 229 ? -2.544 -0.736 26.353 1.00 96.75 229 LEU A C 1
ATOM 1710 O O . LEU A 1 229 ? -3.158 -1.551 27.025 1.00 96.75 229 LEU A O 1
ATOM 1714 N N . LEU A 1 230 ? -1.492 -0.085 26.844 1.00 95.38 230 LEU A N 1
ATOM 1715 C CA . LEU A 1 230 ? -0.977 -0.329 28.195 1.00 95.38 230 LEU A CA 1
ATOM 1716 C C . LEU A 1 230 ? -1.791 0.418 29.263 1.00 95.38 230 LEU A C 1
ATOM 1718 O O . LEU A 1 230 ? -2.279 -0.189 30.219 1.00 95.38 230 LEU A O 1
ATOM 1722 N N . ALA A 1 231 ? -2.004 1.721 29.077 1.00 89.38 231 ALA A N 1
ATOM 1723 C CA . ALA A 1 231 ? -2.636 2.596 30.065 1.00 89.38 231 ALA A CA 1
ATOM 1724 C C . ALA A 1 231 ? -4.167 2.698 29.912 1.00 89.38 231 ALA A C 1
ATOM 1726 O O . ALA A 1 231 ? -4.894 2.965 30.872 1.00 89.38 231 ALA A O 1
ATOM 1727 N N . GLY A 1 232 ? -4.699 2.467 28.711 1.00 76.69 232 GLY A N 1
ATOM 1728 C CA . GLY A 1 232 ? -6.107 2.674 28.381 1.00 76.69 232 GLY A CA 1
ATOM 1729 C C . GLY A 1 232 ? -7.004 1.509 28.791 1.00 76.69 232 GLY A C 1
ATOM 1730 O O . GLY A 1 232 ? -7.419 0.693 27.967 1.00 76.69 232 GLY A O 1
ATOM 1731 N N . ARG A 1 233 ? -7.382 1.426 30.072 1.00 79.19 233 ARG A N 1
ATOM 1732 C CA . ARG A 1 233 ? -8.358 0.415 30.548 1.00 79.19 233 ARG A CA 1
ATOM 1733 C C . ARG A 1 233 ? -9.754 0.559 29.924 1.00 79.19 233 ARG A C 1
ATOM 1735 O O . ARG A 1 233 ? -10.524 -0.390 29.943 1.00 79.19 233 ARG A O 1
ATOM 1742 N N . ARG A 1 234 ? -10.083 1.735 29.380 1.00 89.06 234 ARG A N 1
ATOM 1743 C CA . ARG A 1 234 ? -11.407 2.068 28.822 1.00 89.06 234 ARG A CA 1
ATOM 1744 C C . ARG A 1 234 ? -11.426 2.186 27.296 1.00 89.06 234 ARG A C 1
ATOM 1746 O O . ARG A 1 234 ? -12.373 2.750 26.757 1.00 89.06 234 ARG A O 1
ATOM 1753 N N . VAL A 1 235 ? -10.391 1.700 26.609 1.00 92.31 235 VAL A N 1
ATOM 1754 C CA . VAL A 1 235 ? -10.346 1.696 25.140 1.00 92.31 235 VAL A CA 1
ATOM 1755 C C . VAL A 1 235 ? -11.476 0.801 24.607 1.00 92.31 235 VAL A C 1
ATOM 1757 O O . VAL A 1 235 ? -11.493 -0.397 24.911 1.00 92.31 235 VAL A O 1
ATOM 1760 N N . PRO A 1 236 ? -12.422 1.333 23.814 1.00 92.81 236 PRO A N 1
ATOM 1761 C CA . PRO A 1 236 ? -13.456 0.525 23.183 1.00 92.81 236 PRO A CA 1
ATOM 1762 C C . PRO A 1 236 ? -12.836 -0.515 22.251 1.00 92.81 236 PRO A C 1
ATOM 1764 O O . PRO A 1 236 ? -11.928 -0.206 21.484 1.00 92.81 236 PRO A O 1
ATOM 1767 N N . SER A 1 237 ? -13.323 -1.756 22.317 1.00 95.00 237 SER A N 1
ATOM 1768 C CA . SER A 1 237 ? -12.810 -2.872 21.505 1.00 95.00 237 SER A CA 1
ATOM 1769 C C . SER A 1 237 ? -11.287 -3.069 21.606 1.00 95.00 237 SER A C 1
ATOM 1771 O O . SER A 1 237 ? -10.652 -3.498 20.645 1.00 95.00 237 SER A O 1
ATOM 1773 N N . ARG A 1 238 ? -10.694 -2.781 22.779 1.00 96.44 238 ARG A N 1
ATOM 1774 C CA . ARG A 1 238 ? -9.246 -2.898 23.039 1.00 96.44 238 ARG A CA 1
ATOM 1775 C C . ARG A 1 238 ? -8.654 -4.229 22.584 1.00 96.44 238 ARG A C 1
ATOM 1777 O O . ARG A 1 238 ? -7.594 -4.232 21.973 1.00 96.44 238 ARG A O 1
ATOM 1784 N N . GLY A 1 239 ? -9.332 -5.339 22.889 1.00 96.88 239 GLY A N 1
ATOM 1785 C CA . GLY A 1 239 ? -8.877 -6.680 22.514 1.00 96.88 239 GLY A CA 1
ATOM 1786 C C . GLY A 1 239 ? -8.751 -6.840 21.000 1.00 96.88 239 GLY A C 1
ATOM 1787 O O . GLY A 1 239 ? -7.716 -7.286 20.523 1.00 96.88 239 GLY A O 1
ATOM 1788 N N . PHE A 1 240 ? -9.758 -6.391 20.249 1.00 98.31 240 PHE A N 1
ATOM 1789 C CA . PHE A 1 240 ? -9.746 -6.433 18.788 1.00 98.31 240 PHE A CA 1
ATOM 1790 C C . PHE A 1 240 ? -8.659 -5.532 18.188 1.00 98.31 240 PHE A C 1
ATOM 1792 O O . PHE A 1 240 ? -7.843 -6.004 17.403 1.00 98.31 240 PHE A O 1
ATOM 1799 N N . LEU A 1 241 ? -8.615 -4.252 18.578 1.00 98.50 241 LEU A N 1
ATOM 1800 C CA . LEU A 1 241 ? -7.641 -3.296 18.036 1.00 98.50 241 LEU A CA 1
ATOM 1801 C C . LEU A 1 241 ? -6.198 -3.689 18.380 1.00 98.50 241 LEU A C 1
ATOM 1803 O O . LEU A 1 241 ? -5.313 -3.564 17.539 1.00 98.50 241 LEU A O 1
ATOM 1807 N N . GLY A 1 242 ? -5.962 -4.193 19.595 1.00 98.38 242 GLY A N 1
ATOM 1808 C CA . GLY A 1 242 ? -4.658 -4.710 20.002 1.00 98.38 242 GLY A CA 1
ATOM 1809 C C . GLY A 1 242 ? -4.264 -5.970 19.234 1.00 98.38 242 GLY A C 1
ATOM 1810 O O . GLY A 1 242 ? -3.131 -6.064 18.773 1.00 98.38 242 GLY A O 1
ATOM 1811 N N . ALA A 1 243 ? -5.197 -6.905 19.035 1.00 98.50 243 ALA A N 1
ATOM 1812 C CA . ALA A 1 243 ? -4.946 -8.105 18.245 1.00 98.50 243 ALA A CA 1
ATOM 1813 C C . ALA A 1 243 ? -4.643 -7.772 16.777 1.00 98.50 243 ALA A C 1
ATOM 1815 O O . ALA A 1 243 ? -3.695 -8.319 16.227 1.00 98.50 243 ALA A O 1
ATOM 1816 N N . TRP A 1 244 ? -5.392 -6.848 16.163 1.00 98.62 244 TRP A N 1
ATOM 1817 C CA . TRP A 1 244 ? -5.113 -6.350 14.812 1.00 98.62 244 TRP A CA 1
ATOM 1818 C C . TRP A 1 244 ? -3.707 -5.739 14.744 1.00 98.62 244 TRP A C 1
ATOM 1820 O O . TRP A 1 244 ? -2.901 -6.162 13.914 1.00 98.62 244 TRP A O 1
ATOM 1830 N N . LEU A 1 245 ? -3.386 -4.807 15.650 1.00 98.56 245 LEU A N 1
ATOM 1831 C CA . LEU A 1 245 ? -2.076 -4.157 15.706 1.00 98.56 245 LEU A CA 1
ATOM 1832 C C . LEU A 1 245 ? -0.935 -5.187 15.777 1.00 98.56 245 LEU A C 1
ATOM 1834 O O . LEU A 1 245 ? -0.014 -5.156 14.968 1.00 98.56 245 LEU A O 1
ATOM 1838 N N . ILE A 1 246 ? -1.015 -6.121 16.726 1.00 98.44 246 ILE A N 1
ATOM 1839 C CA . ILE A 1 246 ? 0.046 -7.102 16.977 1.00 98.44 246 ILE A CA 1
ATOM 1840 C C . ILE A 1 246 ? 0.141 -8.114 15.835 1.00 98.44 246 ILE A C 1
ATOM 1842 O O . ILE A 1 246 ? 1.236 -8.386 15.355 1.00 98.44 246 ILE A O 1
ATOM 1846 N N . ALA A 1 247 ? -0.981 -8.663 15.367 1.00 98.44 247 ALA A N 1
ATOM 1847 C CA . ALA A 1 247 ? -0.959 -9.696 14.338 1.00 98.44 247 ALA A CA 1
ATOM 1848 C C . ALA A 1 247 ? -0.330 -9.186 13.037 1.00 98.44 247 ALA A C 1
ATOM 1850 O O . ALA A 1 247 ? 0.532 -9.855 12.476 1.00 98.44 247 ALA A O 1
ATOM 1851 N N . LEU A 1 248 ? -0.695 -7.983 12.583 1.00 98.12 248 LEU A N 1
ATOM 1852 C CA . LEU A 1 248 ? -0.129 -7.430 11.350 1.00 98.12 248 LEU A CA 1
ATOM 1853 C C . LEU A 1 248 ? 1.305 -6.912 11.512 1.00 98.12 248 LEU A C 1
ATOM 1855 O O . LEU A 1 248 ? 2.028 -6.863 10.523 1.00 98.12 248 LEU A O 1
ATOM 1859 N N . PHE A 1 249 ? 1.743 -6.584 12.731 1.00 97.75 249 PHE A N 1
ATOM 1860 C CA . PHE A 1 249 ? 3.166 -6.379 13.017 1.00 97.75 249 PHE A CA 1
ATOM 1861 C C . PHE A 1 249 ? 3.961 -7.688 12.892 1.00 97.75 249 PHE A C 1
ATOM 1863 O O . PHE A 1 249 ? 5.079 -7.701 12.376 1.00 97.75 249 PHE A O 1
ATOM 1870 N N . LEU A 1 250 ? 3.383 -8.795 13.368 1.00 97.88 250 LEU A N 1
ATOM 1871 C CA . LEU A 1 250 ? 4.037 -10.100 13.395 1.00 97.88 250 LEU A CA 1
ATOM 1872 C C . LEU A 1 250 ? 4.152 -10.744 12.013 1.00 97.88 250 LEU A C 1
ATOM 1874 O O . LEU A 1 250 ? 5.176 -11.358 11.751 1.00 97.88 250 LEU A O 1
ATOM 1878 N N . VAL A 1 251 ? 3.163 -10.599 11.123 1.00 96.94 251 VAL A N 1
ATOM 1879 C CA . VAL A 1 251 ? 3.195 -11.233 9.786 1.00 96.94 251 VAL A CA 1
ATOM 1880 C C . VAL A 1 251 ? 4.522 -11.010 9.040 1.00 96.94 251 VAL A C 1
ATOM 1882 O O . VAL A 1 251 ? 5.196 -12.008 8.791 1.00 96.94 251 VAL A O 1
ATOM 1885 N N . PRO A 1 252 ? 4.964 -9.770 8.741 1.00 94.62 252 PRO A N 1
ATOM 1886 C CA . PRO A 1 252 ? 6.221 -9.532 8.020 1.00 94.62 252 PRO A CA 1
ATOM 1887 C C . PRO A 1 252 ? 7.469 -9.984 8.796 1.00 94.62 252 PRO A C 1
ATOM 1889 O O . PRO A 1 252 ? 8.533 -10.140 8.209 1.00 94.62 252 PRO A O 1
ATOM 1892 N N . ASN A 1 253 ? 7.345 -10.194 10.110 1.00 95.69 253 ASN A N 1
ATOM 1893 C CA . ASN A 1 253 ? 8.418 -10.665 10.981 1.00 95.69 253 ASN A CA 1
ATOM 1894 C C . ASN A 1 253 ? 8.457 -12.186 11.156 1.00 95.69 253 ASN A C 1
ATOM 1896 O O . ASN A 1 253 ? 9.397 -12.687 11.760 1.00 95.69 253 ASN A O 1
ATOM 1900 N N . LEU A 1 254 ? 7.451 -12.919 10.688 1.00 96.00 254 LEU A N 1
ATOM 1901 C CA . LEU A 1 254 ? 7.372 -14.371 10.852 1.00 96.00 254 LEU A CA 1
ATOM 1902 C C . LEU A 1 254 ? 7.322 -15.097 9.515 1.00 96.00 254 LEU A C 1
ATOM 1904 O O . LEU A 1 254 ? 7.772 -16.235 9.412 1.00 96.00 254 LEU A O 1
ATOM 1908 N N . VAL A 1 255 ? 6.762 -14.452 8.494 1.00 93.06 255 VAL A N 1
ATOM 1909 C CA . VAL A 1 255 ? 6.542 -15.045 7.181 1.00 93.06 255 VAL A CA 1
ATOM 1910 C C . VAL A 1 255 ? 6.816 -13.999 6.112 1.00 93.06 255 VAL A C 1
ATOM 1912 O O . VAL A 1 255 ? 6.340 -12.872 6.200 1.00 93.06 255 VAL A O 1
ATOM 1915 N N . VAL A 1 256 ? 7.521 -14.392 5.061 1.00 89.75 256 VAL A N 1
ATOM 1916 C CA . VAL A 1 256 ? 7.584 -13.657 3.797 1.00 89.75 256 VAL A CA 1
ATOM 1917 C C . VAL A 1 256 ? 6.755 -14.434 2.790 1.00 89.75 256 VAL A C 1
ATOM 1919 O O . VAL A 1 256 ? 6.844 -15.654 2.745 1.00 89.75 256 VAL A O 1
ATOM 1922 N N . VAL A 1 257 ? 5.909 -13.736 2.033 1.00 86.00 257 VAL A N 1
ATOM 1923 C CA . VAL A 1 257 ? 5.028 -14.331 1.009 1.00 86.00 257 VAL A CA 1
ATOM 1924 C C . VAL A 1 257 ? 5.164 -13.630 -0.343 1.00 86.00 257 VAL A C 1
ATOM 1926 O O . VAL A 1 257 ? 4.268 -13.713 -1.174 1.00 86.00 257 VAL A O 1
ATOM 1929 N N . SER A 1 258 ? 6.267 -12.909 -0.550 1.00 85.88 258 SER A N 1
ATOM 1930 C CA . SER A 1 258 ? 6.497 -12.033 -1.702 1.00 85.88 258 SER A CA 1
ATOM 1931 C C . SER A 1 258 ? 7.916 -12.166 -2.232 1.00 85.88 258 SER A C 1
ATOM 1933 O O . SER A 1 258 ? 8.849 -12.177 -1.428 1.00 85.88 258 SER A O 1
ATOM 1935 N N . ALA A 1 259 ? 8.078 -12.226 -3.555 1.00 82.62 259 ALA A N 1
ATOM 1936 C CA . ALA A 1 259 ? 9.374 -12.293 -4.231 1.00 82.62 259 ALA A CA 1
ATOM 1937 C C . ALA A 1 259 ? 10.261 -11.096 -3.860 1.00 82.62 259 ALA A C 1
ATOM 1939 O O . ALA A 1 259 ? 11.469 -11.227 -3.702 1.00 82.62 259 ALA A O 1
ATOM 1940 N N . VAL A 1 260 ? 9.631 -9.944 -3.625 1.00 84.19 260 VAL A N 1
ATOM 1941 C CA . VAL A 1 260 ? 10.265 -8.764 -3.036 1.00 84.19 260 VAL A CA 1
ATOM 1942 C C . VAL A 1 260 ? 9.890 -8.704 -1.561 1.00 84.19 260 VAL A C 1
ATOM 1944 O O . VAL A 1 260 ? 8.745 -8.417 -1.210 1.00 84.19 260 VAL A O 1
ATOM 1947 N N . GLU A 1 261 ? 10.847 -8.977 -0.678 1.00 85.94 261 GLU A N 1
ATOM 1948 C CA . GLU A 1 261 ? 10.609 -8.997 0.771 1.00 85.94 261 GLU A CA 1
ATOM 1949 C C . GLU A 1 261 ? 10.194 -7.621 1.314 1.00 85.94 261 GLU A C 1
ATOM 1951 O O . GLU A 1 261 ? 9.366 -7.526 2.225 1.00 85.94 261 GLU A O 1
ATOM 1956 N N . PHE A 1 262 ? 10.686 -6.549 0.693 1.00 86.00 262 PHE A N 1
ATOM 1957 C CA . PHE A 1 262 ? 10.270 -5.178 0.965 1.00 86.00 262 PHE A CA 1
ATOM 1958 C C . PHE A 1 262 ? 8.748 -4.983 0.875 1.00 86.00 262 PHE A C 1
ATOM 1960 O O . PHE A 1 262 ? 8.163 -4.238 1.664 1.00 86.00 262 PHE A O 1
ATOM 1967 N N . ASP A 1 263 ? 8.064 -5.675 -0.039 1.00 87.56 263 ASP A N 1
ATOM 1968 C CA . ASP A 1 263 ? 6.627 -5.503 -0.263 1.00 87.56 263 ASP A CA 1
ATOM 1969 C C . ASP A 1 263 ? 5.760 -5.947 0.922 1.00 87.56 263 ASP A C 1
ATOM 1971 O O . ASP A 1 263 ? 4.587 -5.560 1.003 1.00 87.56 263 ASP A O 1
ATOM 1975 N N . MET A 1 264 ? 6.343 -6.691 1.866 1.00 90.88 264 MET A N 1
ATOM 1976 C CA . MET A 1 264 ? 5.721 -7.057 3.135 1.00 90.88 264 MET A CA 1
ATOM 1977 C C . MET A 1 264 ? 5.403 -5.831 4.007 1.00 90.88 264 MET A C 1
ATOM 1979 O O . MET A 1 264 ? 4.560 -5.925 4.903 1.00 90.88 264 MET A O 1
ATOM 1983 N N . ASN A 1 265 ? 5.967 -4.652 3.702 1.00 91.38 265 ASN A N 1
ATOM 1984 C CA . ASN A 1 265 ? 5.655 -3.407 4.406 1.00 91.38 265 ASN A CA 1
ATOM 1985 C C . ASN A 1 265 ? 4.157 -3.036 4.379 1.00 91.38 265 ASN A C 1
ATOM 1987 O O . ASN A 1 265 ? 3.668 -2.353 5.280 1.00 91.38 265 ASN A O 1
ATOM 1991 N N . LYS A 1 266 ? 3.396 -3.542 3.398 1.00 92.62 266 LYS A N 1
ATOM 1992 C CA . LYS A 1 266 ? 1.946 -3.313 3.280 1.00 92.62 266 LYS A CA 1
ATOM 1993 C C . LYS A 1 266 ? 1.166 -3.806 4.503 1.00 92.62 266 LYS A C 1
ATOM 1995 O O . LYS A 1 266 ? 0.126 -3.238 4.835 1.00 92.62 266 LYS A O 1
ATOM 2000 N N . TYR A 1 267 ? 1.674 -4.809 5.223 1.00 95.62 267 TYR A N 1
ATOM 2001 C CA . TYR A 1 267 ? 1.083 -5.237 6.492 1.00 95.62 267 TYR A CA 1
ATOM 2002 C C . TYR A 1 267 ? 1.156 -4.148 7.566 1.00 95.62 267 TYR A C 1
ATOM 2004 O O . TYR A 1 267 ? 0.174 -3.950 8.281 1.00 95.62 267 TYR A O 1
ATOM 2012 N N . PHE A 1 268 ? 2.236 -3.363 7.620 1.00 95.75 268 PHE A N 1
ATOM 2013 C CA . PHE A 1 268 ? 2.328 -2.216 8.528 1.00 95.75 268 PHE A CA 1
ATOM 2014 C C . PHE A 1 268 ? 1.363 -1.089 8.141 1.00 95.75 268 PHE A C 1
ATOM 2016 O O . PHE A 1 268 ? 0.820 -0.424 9.018 1.00 95.75 268 PHE A O 1
ATOM 2023 N N . GLN A 1 269 ? 1.072 -0.911 6.851 1.00 94.88 269 GLN A N 1
ATOM 2024 C CA . GLN A 1 269 ? 0.055 0.045 6.398 1.00 94.88 269 GLN A CA 1
ATOM 2025 C C . GLN A 1 269 ? -1.352 -0.387 6.836 1.00 94.88 269 GLN A C 1
ATOM 2027 O O . GLN A 1 269 ? -2.125 0.409 7.362 1.00 94.88 269 GLN A O 1
ATOM 2032 N N . MET A 1 270 ? -1.678 -1.674 6.701 1.00 96.69 270 MET A N 1
ATOM 2033 C CA . MET A 1 270 ? -2.944 -2.225 7.198 1.00 96.69 270 MET A CA 1
ATOM 2034 C C . MET A 1 270 ? -3.026 -2.189 8.735 1.00 96.69 270 MET A C 1
ATOM 2036 O O . MET A 1 270 ? -4.091 -1.943 9.301 1.00 96.69 270 MET A O 1
ATOM 2040 N N . MET A 1 271 ? -1.902 -2.395 9.425 1.00 97.81 271 MET A N 1
ATOM 2041 C CA . MET A 1 271 ? -1.757 -2.249 10.878 1.00 97.81 271 MET A CA 1
ATOM 2042 C C . MET A 1 271 ? -2.010 -0.806 11.335 1.00 97.81 271 MET A C 1
ATOM 2044 O O . MET A 1 271 ? -2.602 -0.580 12.395 1.00 97.81 271 MET A O 1
ATOM 2048 N N . TRP A 1 272 ? -1.587 0.168 10.526 1.00 97.06 272 TRP A N 1
ATOM 2049 C CA . TRP A 1 272 ? -1.668 1.596 10.823 1.00 97.06 272 TRP A CA 1
ATOM 2050 C C . TRP A 1 272 ? -3.086 2.066 11.145 1.00 97.06 272 TRP A C 1
ATOM 2052 O O . TRP A 1 272 ? -3.266 2.963 11.962 1.00 97.06 272 TRP A O 1
ATOM 2062 N N . ILE A 1 273 ? -4.109 1.433 10.565 1.00 98.12 273 ILE A N 1
ATOM 2063 C CA . ILE A 1 273 ? -5.514 1.764 10.829 1.00 98.12 273 ILE A CA 1
ATOM 2064 C C . ILE A 1 273 ? -5.861 1.524 12.307 1.00 98.12 273 ILE A C 1
ATOM 2066 O O . ILE A 1 273 ? -6.420 2.403 12.967 1.00 98.12 273 ILE A O 1
ATOM 2070 N N . ALA A 1 274 ? -5.482 0.367 12.862 1.00 98.56 274 ALA A N 1
ATOM 2071 C CA . ALA A 1 274 ? -5.675 0.079 14.282 1.00 98.56 274 ALA A CA 1
ATOM 2072 C C . ALA A 1 274 ? -4.827 1.006 15.163 1.00 98.56 274 ALA A C 1
ATOM 2074 O O . ALA A 1 274 ? -5.326 1.528 16.165 1.00 98.56 274 ALA A O 1
ATOM 2075 N N . ALA A 1 275 ? -3.573 1.255 14.766 1.00 98.56 275 ALA A N 1
ATOM 2076 C CA . ALA A 1 275 ? -2.685 2.174 15.472 1.00 98.56 275 ALA A CA 1
ATOM 2077 C C . ALA A 1 275 ? -3.281 3.586 15.562 1.00 98.56 275 ALA A C 1
ATOM 2079 O O . ALA A 1 275 ? -3.351 4.160 16.645 1.00 98.56 275 ALA A O 1
ATOM 2080 N N . ALA A 1 276 ? -3.787 4.120 14.453 1.00 98.56 276 ALA A N 1
ATOM 2081 C CA . ALA A 1 276 ? -4.383 5.445 14.381 1.00 98.56 276 ALA A CA 1
ATOM 2082 C C . ALA A 1 276 ? -5.641 5.570 15.251 1.00 98.56 276 ALA A C 1
ATOM 2084 O O . ALA A 1 276 ? -5.793 6.572 15.946 1.00 98.56 276 ALA A O 1
ATOM 2085 N N . ILE A 1 277 ? -6.518 4.557 15.274 1.00 98.69 277 ILE A N 1
ATOM 2086 C CA . ILE A 1 277 ? -7.711 4.557 16.141 1.00 98.69 277 ILE A CA 1
ATOM 2087 C C . ILE A 1 277 ? -7.306 4.548 17.624 1.00 98.69 277 ILE A C 1
ATOM 2089 O O . ILE A 1 277 ? -7.858 5.313 18.419 1.00 98.69 277 ILE A O 1
ATOM 2093 N N . LEU A 1 278 ? -6.326 3.722 18.001 1.00 98.69 278 LEU A N 1
ATOM 2094 C CA . LEU A 1 278 ? -5.807 3.648 19.372 1.00 98.69 278 LEU A CA 1
ATOM 2095 C C . LEU A 1 278 ? -5.120 4.953 19.800 1.00 98.69 278 LEU A C 1
ATOM 2097 O O . LEU A 1 278 ? -5.415 5.482 20.873 1.00 98.69 278 LEU A O 1
ATOM 2101 N N . ALA A 1 279 ? -4.248 5.500 18.953 1.00 98.44 279 ALA A N 1
ATOM 2102 C CA . ALA A 1 279 ? -3.554 6.760 19.191 1.00 98.44 279 ALA A CA 1
ATOM 2103 C C . ALA A 1 279 ? -4.541 7.926 19.315 1.00 98.44 279 ALA A C 1
ATOM 2105 O O . ALA A 1 279 ? -4.476 8.695 20.274 1.00 98.44 279 ALA A O 1
ATOM 2106 N N . ALA A 1 280 ? -5.510 8.016 18.399 1.00 98.56 280 ALA A N 1
ATOM 2107 C CA . ALA A 1 280 ? -6.577 9.007 18.448 1.00 98.56 280 ALA A CA 1
ATOM 2108 C C . ALA A 1 280 ? -7.387 8.901 19.743 1.00 98.56 280 ALA A C 1
ATOM 2110 O O . ALA A 1 280 ? -7.663 9.916 20.382 1.00 98.56 280 ALA A O 1
ATOM 2111 N N . TRP A 1 281 ? -7.723 7.682 20.177 1.00 98.50 281 TRP A N 1
ATOM 2112 C CA . TRP A 1 281 ? -8.389 7.472 21.458 1.00 98.50 281 TRP A CA 1
ATOM 2113 C C . TRP A 1 281 ? -7.527 7.913 22.645 1.00 98.50 281 TRP A C 1
ATOM 2115 O O . TRP A 1 281 ? -8.064 8.423 23.621 1.00 98.50 281 TRP A O 1
ATOM 2125 N N . LEU A 1 282 ? -6.203 7.787 22.603 1.00 97.69 282 LEU A N 1
ATOM 2126 C CA . LEU A 1 282 ? -5.371 8.284 23.700 1.00 97.69 282 LEU A CA 1
ATOM 2127 C C . LEU A 1 282 ? -5.369 9.817 23.758 1.00 97.69 282 LEU A C 1
ATOM 2129 O O . LEU A 1 282 ? -5.553 10.402 24.826 1.00 97.69 282 LEU A O 1
ATOM 2133 N N . ILE A 1 283 ? -5.202 10.467 22.605 1.00 98.06 283 ILE A N 1
ATOM 2134 C CA . ILE A 1 283 ? -4.954 11.911 22.543 1.00 98.06 283 ILE A CA 1
ATOM 2135 C C . ILE A 1 283 ? -6.221 12.758 22.400 1.00 98.06 283 ILE A C 1
ATOM 2137 O O . ILE A 1 283 ? -6.147 13.969 22.579 1.00 98.06 283 ILE A O 1
ATOM 2141 N N . HIS A 1 284 ? -7.400 12.184 22.116 1.00 97.81 284 HIS A N 1
ATOM 2142 C CA . HIS A 1 284 ? -8.621 12.978 21.870 1.00 97.81 284 HIS A CA 1
ATOM 2143 C C . HIS A 1 284 ? -9.014 13.900 23.031 1.00 97.81 284 HIS A C 1
ATOM 2145 O O . HIS A 1 284 ? -9.760 14.851 22.815 1.00 97.81 284 HIS A O 1
ATOM 2151 N N . ARG A 1 285 ? -8.535 13.645 24.255 1.00 95.69 285 ARG A N 1
ATOM 2152 C CA . ARG A 1 285 ? -8.803 14.489 25.435 1.00 95.69 285 ARG A CA 1
ATOM 2153 C C . ARG A 1 285 ? -7.702 15.491 25.741 1.00 95.69 285 ARG A C 1
ATOM 2155 O O . ARG A 1 285 ? -7.868 16.298 26.649 1.00 95.69 285 ARG A O 1
ATOM 2162 N N . TRP A 1 286 ? -6.594 15.451 25.011 1.00 97.81 286 TRP A N 1
ATOM 2163 C CA . TRP A 1 286 ? -5.513 16.408 25.188 1.00 97.81 286 TRP A CA 1
ATOM 2164 C C . TRP A 1 286 ? -5.949 17.814 24.741 1.00 97.81 286 TRP A C 1
ATOM 2166 O O . TRP A 1 286 ? -6.919 17.967 23.976 1.00 97.81 286 TRP A O 1
ATOM 2176 N N . PRO A 1 287 ? -5.239 18.862 25.196 1.00 98.12 287 PRO A N 1
ATOM 2177 C CA . PRO A 1 287 ? -5.408 20.207 24.667 1.00 98.12 287 PRO A CA 1
ATOM 2178 C C . PRO A 1 287 ? -5.244 20.224 23.143 1.00 98.12 287 PRO A C 1
ATOM 2180 O O . PRO A 1 287 ? -4.382 19.538 22.591 1.00 98.12 287 PRO A O 1
ATOM 2183 N N . ARG A 1 288 ? -6.056 21.033 22.449 1.00 97.94 288 ARG A N 1
ATOM 2184 C CA . ARG A 1 288 ? -6.029 21.134 20.977 1.00 97.94 288 ARG A CA 1
ATOM 2185 C C . ARG A 1 288 ? -4.625 21.405 20.405 1.00 97.94 288 ARG A C 1
ATOM 2187 O O . ARG A 1 288 ? -4.298 20.741 19.424 1.00 97.94 288 ARG A O 1
ATOM 2194 N N . PRO A 1 289 ? -3.779 22.271 21.005 1.00 98.25 289 PRO A N 1
ATOM 2195 C CA . PRO A 1 289 ? -2.419 22.490 20.510 1.00 98.25 289 PRO A CA 1
ATOM 2196 C C . PRO A 1 289 ? -1.548 21.229 20.547 1.00 98.25 289 PRO A C 1
ATOM 2198 O O . PRO A 1 289 ? -0.824 20.963 19.596 1.00 98.25 289 PRO A O 1
ATOM 2201 N N . ALA A 1 290 ? -1.662 20.408 21.597 1.00 98.25 290 ALA A N 1
ATOM 2202 C CA . ALA A 1 290 ? -0.901 19.165 21.705 1.00 98.25 290 ALA A CA 1
ATOM 2203 C C . ALA A 1 290 ? -1.325 18.149 20.633 1.00 98.25 290 ALA A C 1
ATOM 2205 O O . ALA A 1 290 ? -0.480 17.517 20.009 1.00 98.25 290 ALA A O 1
ATOM 2206 N N . ILE A 1 291 ? -2.632 18.032 20.367 1.00 98.31 291 ILE A N 1
ATOM 2207 C CA . ILE A 1 291 ? -3.141 17.181 19.279 1.00 98.31 291 ILE A CA 1
ATOM 2208 C C . ILE A 1 291 ? -2.635 17.690 17.925 1.00 98.31 291 ILE A C 1
ATOM 2210 O O . ILE A 1 291 ? -2.146 16.897 17.127 1.00 98.31 291 ILE A O 1
ATOM 2214 N N . ALA A 1 292 ? -2.726 19.000 17.675 1.00 98.12 292 ALA A N 1
ATOM 2215 C CA . ALA A 1 292 ? -2.242 19.607 16.438 1.00 98.12 292 ALA A CA 1
ATOM 2216 C C . ALA A 1 292 ? -0.744 19.344 16.227 1.00 98.12 292 ALA A C 1
ATOM 2218 O O . ALA A 1 292 ? -0.344 19.007 15.119 1.00 98.12 292 ALA A O 1
ATOM 2219 N N . LEU A 1 293 ? 0.060 19.409 17.294 1.00 97.88 293 LEU A N 1
ATOM 2220 C CA . LEU A 1 293 ? 1.487 19.103 17.252 1.00 97.88 293 LEU A CA 1
ATOM 2221 C C . LEU A 1 293 ? 1.751 17.640 16.861 1.00 97.88 293 LEU A C 1
ATOM 2223 O O . LEU A 1 293 ? 2.560 17.386 15.974 1.00 97.88 293 LEU A O 1
ATOM 2227 N N . VAL A 1 294 ? 1.036 16.679 17.462 1.00 97.94 294 VAL A N 1
ATOM 2228 C CA . VAL A 1 294 ? 1.144 15.253 17.093 1.00 97.94 294 VAL A CA 1
ATOM 2229 C C . VAL A 1 294 ? 0.794 15.032 15.621 1.00 97.94 294 VAL A C 1
ATOM 2231 O O . VAL A 1 294 ? 1.510 14.311 14.923 1.00 97.94 294 VAL A O 1
ATOM 2234 N N . LEU A 1 295 ? -0.290 15.651 15.143 1.00 98.25 295 LEU A N 1
ATOM 2235 C CA . LEU A 1 295 ? -0.712 15.539 13.746 1.00 98.25 295 LEU A CA 1
ATOM 2236 C C . LEU A 1 295 ? 0.318 16.167 12.802 1.00 98.25 295 LEU A C 1
ATOM 2238 O O . LEU A 1 295 ? 0.678 15.538 11.813 1.00 98.25 295 LEU A O 1
ATOM 2242 N N . ALA A 1 296 ? 0.841 17.350 13.137 1.00 96.94 296 ALA A N 1
ATOM 2243 C CA . ALA A 1 296 ? 1.859 18.036 12.348 1.00 96.94 296 ALA A CA 1
ATOM 2244 C C . ALA A 1 296 ? 3.141 17.201 12.231 1.00 96.94 296 ALA A C 1
ATOM 2246 O O . ALA A 1 296 ? 3.596 16.953 11.119 1.00 96.94 296 ALA A O 1
ATOM 2247 N N . PHE A 1 297 ? 3.674 16.686 13.347 1.00 95.75 297 PHE A N 1
ATOM 2248 C CA . PHE A 1 297 ? 4.863 15.824 13.326 1.00 95.75 297 PHE A CA 1
ATOM 2249 C C . PHE A 1 297 ? 4.647 14.532 12.539 1.00 95.75 297 PHE A C 1
ATOM 2251 O O . PHE A 1 297 ? 5.547 14.091 11.826 1.00 95.75 297 PHE A O 1
ATOM 2258 N N . SER A 1 298 ? 3.459 13.934 12.647 1.00 96.31 298 SER A N 1
ATOM 2259 C CA . SER A 1 298 ? 3.125 12.717 11.899 1.00 96.31 298 SER A CA 1
ATOM 2260 C C . SER A 1 298 ? 2.990 12.984 10.396 1.00 96.31 298 SER A C 1
ATOM 2262 O O . SER A 1 298 ? 3.181 12.063 9.610 1.00 96.31 298 SER A O 1
ATOM 2264 N N . ALA A 1 299 ? 2.679 14.220 9.994 1.00 96.62 299 ALA A N 1
ATOM 2265 C CA . ALA A 1 299 ? 2.467 14.601 8.600 1.00 96.62 299 ALA A CA 1
ATOM 2266 C C . ALA A 1 299 ? 3.732 15.039 7.854 1.00 96.62 299 ALA A C 1
ATOM 2268 O O . ALA A 1 299 ? 3.698 15.128 6.628 1.00 96.62 299 ALA A O 1
ATOM 2269 N N . VAL A 1 300 ? 4.853 15.272 8.549 1.00 95.50 300 VAL A N 1
ATOM 2270 C CA . VAL A 1 300 ? 6.084 15.750 7.899 1.00 95.50 300 VAL A CA 1
ATOM 2271 C C . VAL A 1 300 ? 6.590 14.747 6.861 1.00 95.50 300 VAL A C 1
ATOM 2273 O O . VAL A 1 300 ? 6.753 15.120 5.707 1.00 95.50 300 VAL A O 1
ATOM 2276 N N . SER A 1 301 ? 6.794 13.475 7.218 1.00 93.12 301 SER A N 1
ATOM 2277 C CA . SER A 1 301 ? 7.340 12.486 6.267 1.00 93.12 301 SER A CA 1
ATOM 2278 C C . SER A 1 301 ? 6.412 12.243 5.061 1.00 93.12 301 SER A C 1
ATOM 2280 O O . SER A 1 301 ? 6.901 12.313 3.936 1.00 93.12 301 SER A O 1
ATOM 2282 N N . PRO A 1 302 ? 5.082 12.078 5.243 1.00 93.56 302 PRO A N 1
ATOM 2283 C CA . PRO A 1 302 ? 4.115 12.084 4.139 1.00 93.56 302 PRO A CA 1
ATOM 2284 C C . PRO A 1 302 ? 4.160 13.335 3.244 1.00 93.56 302 PRO A C 1
ATOM 2286 O O . PRO A 1 302 ? 3.968 13.238 2.034 1.00 93.56 302 PRO A O 1
ATOM 2289 N N . ALA A 1 303 ? 4.428 14.518 3.803 1.00 93.88 303 ALA A N 1
ATOM 2290 C CA . ALA A 1 303 ? 4.593 15.731 3.005 1.00 93.88 303 ALA A CA 1
ATOM 2291 C C . ALA A 1 303 ? 5.904 15.718 2.199 1.00 93.88 303 ALA A C 1
ATOM 2293 O O . ALA A 1 303 ? 5.902 16.104 1.031 1.00 93.88 303 ALA A O 1
ATOM 2294 N N . LEU A 1 304 ? 7.006 15.234 2.786 1.00 92.31 304 LEU A N 1
ATOM 2295 C CA . LEU A 1 304 ? 8.300 15.113 2.103 1.00 92.31 304 LEU A CA 1
ATOM 2296 C C . LEU A 1 304 ? 8.213 14.182 0.888 1.00 92.31 304 LEU A C 1
ATOM 2298 O O . LEU A 1 304 ? 8.657 14.554 -0.195 1.00 92.31 304 LEU A O 1
ATOM 2302 N N . ILE A 1 305 ? 7.561 13.026 1.031 1.00 88.94 305 ILE A N 1
ATOM 2303 C CA . ILE A 1 305 ? 7.357 12.099 -0.090 1.00 88.94 305 ILE A CA 1
ATOM 2304 C C . ILE A 1 305 ? 6.434 12.669 -1.166 1.00 88.94 305 ILE A C 1
ATOM 2306 O O . ILE A 1 305 ? 6.629 12.379 -2.346 1.00 88.94 305 ILE A O 1
ATOM 2310 N N . ALA A 1 306 ? 5.458 13.503 -0.791 1.00 90.00 306 ALA A N 1
ATOM 2311 C CA . ALA A 1 306 ? 4.633 14.240 -1.748 1.00 90.00 306 ALA A CA 1
ATOM 2312 C C . ALA A 1 306 ? 5.486 15.175 -2.604 1.00 90.00 306 ALA A C 1
ATOM 2314 O O . ALA A 1 306 ? 5.384 15.167 -3.827 1.00 90.00 306 ALA A O 1
ATOM 2315 N N . ILE A 1 307 ? 6.345 15.957 -1.947 1.00 90.19 307 ILE A N 1
ATOM 2316 C CA . ILE A 1 307 ? 7.253 16.890 -2.615 1.00 90.19 307 ILE A CA 1
ATOM 2317 C C . ILE A 1 307 ? 8.200 16.124 -3.538 1.00 90.19 307 ILE A C 1
ATOM 2319 O O . ILE A 1 307 ? 8.394 16.540 -4.679 1.00 90.19 307 ILE A O 1
ATOM 2323 N N . TRP A 1 308 ? 8.734 14.992 -3.079 1.00 88.50 308 TRP A N 1
ATOM 2324 C CA . TRP A 1 308 ? 9.597 14.149 -3.895 1.00 88.50 308 TRP A CA 1
ATOM 2325 C C . TRP A 1 308 ? 8.879 13.603 -5.132 1.00 88.50 308 TRP A C 1
ATOM 2327 O O . TRP A 1 308 ? 9.410 13.737 -6.224 1.00 88.50 308 TRP A O 1
ATOM 2337 N N . HIS A 1 309 ? 7.650 13.086 -5.021 1.00 84.00 309 HIS A N 1
ATOM 2338 C CA . HIS A 1 309 ? 6.892 12.626 -6.199 1.00 84.00 309 HIS A CA 1
ATOM 2339 C C . HIS A 1 309 ? 6.600 13.749 -7.204 1.00 84.00 309 HIS A C 1
ATOM 2341 O O . HIS A 1 309 ? 6.494 13.485 -8.395 1.00 84.00 309 HIS A O 1
ATOM 2347 N N . VAL A 1 310 ? 6.456 14.994 -6.738 1.00 83.75 310 VAL A N 1
ATOM 2348 C CA . VAL A 1 310 ? 6.248 16.156 -7.617 1.00 83.75 310 VAL A CA 1
ATOM 2349 C C . VAL A 1 310 ? 7.541 16.578 -8.320 1.00 83.75 310 VAL A C 1
ATOM 2351 O O . VAL A 1 310 ? 7.484 17.146 -9.407 1.00 83.75 310 VAL A O 1
ATOM 2354 N N . ARG A 1 311 ? 8.704 16.343 -7.704 1.00 83.50 311 ARG A N 1
ATOM 2355 C CA . ARG A 1 311 ? 10.000 16.834 -8.198 1.00 83.50 311 ARG A CA 1
ATOM 2356 C C . ARG A 1 311 ? 10.862 15.777 -8.872 1.00 83.50 311 ARG A C 1
ATOM 2358 O O . ARG A 1 311 ? 11.726 16.136 -9.664 1.00 83.50 311 ARG A O 1
ATOM 2365 N N . SER A 1 312 ? 10.684 14.509 -8.525 1.00 77.50 312 SER A N 1
ATOM 2366 C CA . SER A 1 312 ? 11.577 13.441 -8.948 1.00 77.50 312 SER A CA 1
ATOM 2367 C C . SER A 1 312 ? 11.215 12.948 -10.351 1.00 77.50 312 SER A C 1
ATOM 2369 O O . SER A 1 312 ? 10.088 12.492 -10.555 1.00 77.50 312 SER A O 1
ATOM 2371 N N . PRO A 1 313 ? 12.166 12.950 -11.301 1.00 69.12 313 PRO A N 1
ATOM 2372 C CA . PRO A 1 313 ? 11.948 12.382 -12.631 1.00 69.12 313 PRO A CA 1
ATOM 2373 C C . PRO A 1 313 ? 11.870 10.845 -12.613 1.00 69.12 313 PRO A C 1
ATOM 2375 O O . PRO A 1 313 ? 11.463 10.241 -13.593 1.00 69.12 313 PRO A O 1
ATOM 2378 N N . ALA A 1 314 ? 12.239 10.192 -11.503 1.00 65.81 314 ALA A N 1
ATOM 2379 C CA . ALA A 1 314 ? 12.409 8.739 -11.438 1.00 65.81 314 ALA A CA 1
ATOM 2380 C C . ALA A 1 314 ? 11.110 7.937 -11.217 1.00 65.81 314 ALA A C 1
ATOM 2382 O O . ALA A 1 314 ? 11.129 6.710 -11.280 1.00 65.81 314 ALA A O 1
ATOM 2383 N N . VAL A 1 315 ? 9.988 8.589 -10.889 1.00 65.50 315 VAL A N 1
ATOM 2384 C CA . VAL A 1 315 ? 8.755 7.893 -10.447 1.00 65.50 315 VAL A CA 1
ATOM 2385 C C . VAL A 1 315 ? 7.494 8.236 -11.215 1.00 65.50 315 VAL A C 1
ATOM 2387 O O . VAL A 1 315 ? 6.492 7.533 -11.071 1.00 65.50 315 VAL A O 1
ATOM 2390 N N . ALA A 1 316 ? 7.539 9.268 -12.047 1.00 67.69 316 ALA A N 1
ATOM 2391 C CA . ALA A 1 316 ? 6.474 9.602 -12.973 1.00 67.69 316 ALA A CA 1
ATOM 2392 C C . ALA A 1 316 ? 6.998 9.425 -14.397 1.00 67.69 316 ALA A C 1
ATOM 2394 O O . ALA A 1 316 ? 8.125 9.814 -14.686 1.00 67.69 316 ALA A O 1
ATOM 2395 N N . MET A 1 317 ? 6.171 8.862 -15.283 1.00 76.88 317 MET A N 1
ATOM 2396 C CA . MET A 1 317 ? 6.407 9.029 -16.716 1.00 76.88 317 MET A CA 1
ATOM 2397 C C . MET A 1 317 ? 6.394 10.527 -17.009 1.00 76.88 317 MET A C 1
ATOM 2399 O O . MET A 1 317 ? 5.439 11.218 -16.640 1.00 76.88 317 MET A O 1
ATOM 2403 N N . ASP A 1 318 ? 7.461 11.023 -17.621 1.00 80.12 318 ASP A N 1
ATOM 2404 C CA . ASP A 1 318 ? 7.517 12.408 -18.064 1.00 80.12 318 ASP A CA 1
ATOM 2405 C C . ASP A 1 318 ? 6.631 12.631 -19.308 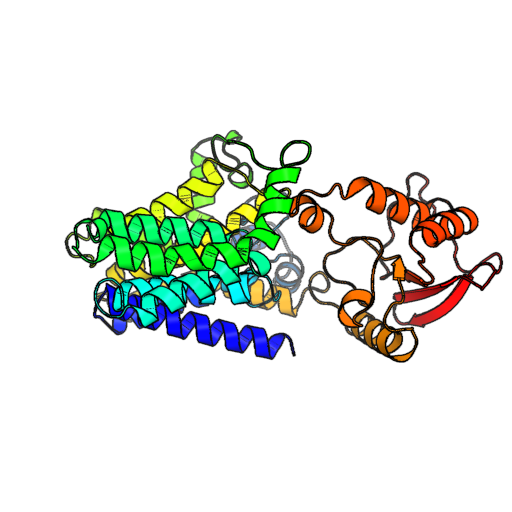1.00 80.12 318 ASP A C 1
ATOM 2407 O O . ASP A 1 318 ? 5.941 11.735 -19.809 1.00 80.12 318 ASP A O 1
ATOM 2411 N N . LEU A 1 319 ? 6.640 13.863 -19.813 1.00 86.50 319 LEU A N 1
ATOM 2412 C CA . LEU A 1 319 ? 5.856 14.234 -20.988 1.00 86.50 319 LEU A CA 1
ATOM 2413 C C . LEU A 1 319 ? 6.335 13.547 -22.275 1.00 86.50 319 LEU A C 1
ATOM 2415 O O . LEU A 1 319 ? 5.523 13.389 -23.186 1.00 86.50 319 LEU A O 1
ATOM 2419 N N . ALA A 1 320 ? 7.610 13.160 -22.375 1.00 88.88 320 ALA A N 1
ATOM 2420 C CA . ALA A 1 320 ? 8.133 12.437 -23.532 1.00 88.88 320 ALA A CA 1
ATOM 2421 C C . ALA A 1 320 ? 7.574 11.008 -23.555 1.00 88.88 320 ALA A C 1
ATOM 2423 O O . ALA A 1 320 ? 7.059 10.554 -24.578 1.00 88.88 320 ALA A O 1
ATOM 2424 N N . HIS A 1 321 ? 7.556 10.344 -22.397 1.00 89.06 321 HIS A N 1
ATOM 2425 C CA . HIS A 1 321 ? 6.945 9.028 -22.216 1.00 89.06 321 HIS A CA 1
ATOM 2426 C C . HIS A 1 321 ? 5.428 9.056 -22.472 1.00 89.06 321 HIS A C 1
ATOM 2428 O O . HIS A 1 321 ? 4.897 8.154 -23.124 1.00 89.0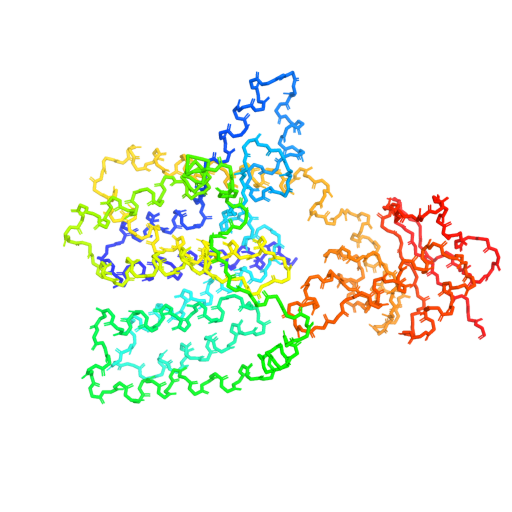6 321 HIS A O 1
ATOM 2434 N N . GLU A 1 322 ? 4.710 10.092 -22.016 1.00 91.00 322 GLU A N 1
ATOM 2435 C CA . GLU A 1 322 ? 3.279 10.251 -22.325 1.00 91.00 322 GLU A CA 1
ATOM 2436 C C . GLU A 1 322 ? 3.041 10.439 -23.833 1.00 91.00 322 GLU A C 1
ATOM 2438 O O . GLU A 1 322 ? 2.146 9.806 -24.401 1.00 91.00 322 GLU A O 1
ATOM 2443 N N . ARG A 1 323 ? 3.842 11.278 -24.504 1.00 93.62 323 ARG A N 1
ATOM 2444 C CA . ARG A 1 323 ? 3.742 11.490 -25.957 1.00 93.62 323 ARG A CA 1
ATOM 2445 C C . ARG A 1 323 ? 4.023 10.213 -26.739 1.00 93.62 323 ARG A C 1
ATOM 2447 O O . ARG A 1 323 ? 3.234 9.871 -27.621 1.00 93.62 323 ARG A O 1
ATOM 2454 N N . ALA A 1 324 ? 5.053 9.463 -26.353 1.00 94.56 324 ALA A N 1
ATOM 2455 C CA . ALA A 1 324 ? 5.339 8.155 -26.925 1.00 94.56 324 ALA A CA 1
ATOM 2456 C C . ALA A 1 324 ? 4.155 7.193 -26.734 1.00 94.56 324 ALA A C 1
ATOM 2458 O O . ALA A 1 324 ? 3.740 6.538 -27.687 1.00 94.56 324 ALA A O 1
ATOM 2459 N N . ALA A 1 325 ? 3.532 7.161 -25.550 1.00 95.12 325 ALA A N 1
ATOM 2460 C CA . ALA A 1 325 ? 2.348 6.335 -25.304 1.00 95.12 325 ALA A CA 1
ATOM 2461 C C . ALA A 1 325 ? 1.169 6.708 -26.220 1.00 95.12 325 ALA A C 1
ATOM 2463 O O . ALA A 1 325 ? 0.534 5.831 -26.805 1.00 95.12 325 ALA A O 1
ATOM 2464 N N . ARG A 1 326 ? 0.894 8.006 -26.406 1.00 96.56 326 ARG A N 1
ATOM 2465 C CA . ARG A 1 326 ? -0.151 8.481 -27.333 1.00 96.56 326 ARG A CA 1
ATOM 2466 C C . ARG A 1 326 ? 0.154 8.127 -28.778 1.00 96.56 326 ARG A C 1
ATOM 2468 O O . ARG A 1 326 ? -0.743 7.728 -29.520 1.00 96.56 326 ARG A O 1
ATOM 2475 N N . TRP A 1 327 ? 1.417 8.236 -29.174 1.00 97.44 327 TRP A N 1
ATOM 2476 C CA . TRP A 1 327 ? 1.842 7.809 -30.494 1.00 97.44 327 TRP A CA 1
ATOM 2477 C C . TRP A 1 327 ? 1.633 6.299 -30.675 1.00 97.44 327 TRP A C 1
ATOM 2479 O O . TRP A 1 327 ? 1.040 5.895 -31.674 1.00 97.44 327 TRP A O 1
ATOM 2489 N N . ILE A 1 328 ? 2.025 5.472 -29.698 1.00 97.75 328 ILE A N 1
ATOM 2490 C CA . ILE A 1 328 ? 1.827 4.013 -29.720 1.00 97.75 328 ILE A CA 1
ATOM 2491 C C . ILE A 1 328 ? 0.337 3.670 -29.841 1.00 97.75 328 ILE A C 1
ATOM 2493 O O . ILE A 1 328 ? -0.031 2.831 -30.667 1.00 97.75 328 ILE A O 1
ATOM 2497 N N . GLU A 1 329 ? -0.516 4.326 -29.052 1.00 97.69 329 GLU A N 1
ATOM 2498 C CA . GLU A 1 329 ? -1.970 4.122 -29.034 1.00 97.69 329 GLU A CA 1
ATOM 2499 C C . GLU A 1 329 ? -2.592 4.332 -30.425 1.00 97.69 329 GLU A C 1
ATOM 2501 O O . GLU A 1 329 ? -3.437 3.541 -30.848 1.00 97.69 329 GLU A O 1
ATOM 2506 N N . VAL A 1 330 ? -2.144 5.360 -31.153 1.00 97.94 330 VAL A N 1
ATOM 2507 C CA . VAL A 1 330 ? -2.695 5.744 -32.464 1.00 97.94 330 VAL A CA 1
ATOM 2508 C C . VAL A 1 330 ? -2.052 4.982 -33.628 1.00 97.94 330 VAL A C 1
ATOM 2510 O O . VAL A 1 330 ? -2.727 4.691 -34.614 1.00 97.94 330 VAL A O 1
ATOM 2513 N N . ASN A 1 331 ? -0.762 4.642 -33.538 1.00 98.06 331 ASN A N 1
ATOM 2514 C CA . ASN A 1 331 ? 0.023 4.171 -34.687 1.00 98.06 331 ASN A CA 1
ATOM 2515 C C . ASN A 1 331 ? 0.335 2.670 -34.672 1.00 98.06 331 ASN A C 1
ATOM 2517 O O . ASN A 1 331 ? 0.928 2.156 -35.623 1.00 98.06 331 ASN A O 1
ATOM 2521 N N . THR A 1 332 ? -0.064 1.940 -33.626 1.00 97.69 332 THR A N 1
ATOM 2522 C CA . THR A 1 332 ? 0.168 0.490 -33.537 1.00 97.69 332 THR A CA 1
ATOM 2523 C C . THR A 1 332 ? -1.125 -0.306 -33.358 1.00 97.69 332 THR A C 1
ATOM 2525 O O . THR A 1 332 ? -2.065 0.191 -32.732 1.00 97.69 332 THR A O 1
ATOM 2528 N N . PRO A 1 333 ? -1.198 -1.554 -33.869 1.00 96.38 333 PRO A N 1
ATOM 2529 C CA . PRO A 1 333 ? -2.341 -2.436 -33.631 1.00 96.38 333 PRO A CA 1
ATOM 2530 C C . PRO A 1 333 ? -2.605 -2.657 -32.139 1.00 96.38 333 PRO A C 1
ATOM 2532 O O . PRO A 1 333 ? -1.662 -2.796 -31.370 1.00 96.38 333 PRO A O 1
ATOM 2535 N N . GLU A 1 334 ? -3.873 -2.802 -31.744 1.00 94.88 334 GLU A N 1
ATOM 2536 C CA . GLU A 1 334 ? -4.286 -2.982 -30.338 1.00 94.88 334 GLU A CA 1
ATOM 2537 C C . GLU A 1 334 ? -3.562 -4.134 -29.623 1.00 94.88 334 GLU A C 1
ATOM 2539 O O . GLU A 1 334 ? -3.225 -4.045 -28.448 1.00 94.88 334 GLU A O 1
ATOM 2544 N N . ARG A 1 335 ? -3.257 -5.210 -30.354 1.00 95.62 335 ARG A N 1
ATOM 2545 C CA . ARG A 1 335 ? -2.561 -6.397 -29.834 1.00 95.62 335 ARG A CA 1
ATOM 2546 C C . ARG A 1 335 ? -1.068 -6.433 -30.165 1.00 95.62 335 ARG A C 1
ATOM 2548 O O . ARG A 1 335 ? -0.473 -7.508 -30.123 1.00 95.62 335 ARG A O 1
ATOM 2555 N N . ALA A 1 336 ? -0.473 -5.302 -30.544 1.00 96.56 336 ALA A N 1
ATOM 2556 C CA . ALA A 1 336 ? 0.960 -5.225 -30.795 1.00 96.56 336 ALA A CA 1
ATOM 2557 C C . ALA A 1 336 ? 1.746 -5.607 -29.534 1.00 96.56 336 ALA A C 1
ATOM 2559 O O . ALA A 1 336 ? 1.400 -5.195 -28.424 1.00 96.56 336 ALA A O 1
ATOM 2560 N N . VAL A 1 337 ? 2.799 -6.401 -29.733 1.00 96.88 337 VAL A N 1
ATOM 2561 C CA . VAL A 1 337 ? 3.722 -6.823 -28.680 1.00 96.88 337 VAL A CA 1
ATOM 2562 C C . VAL A 1 337 ? 5.028 -6.047 -28.842 1.00 96.88 337 VAL A C 1
ATOM 2564 O O . VAL A 1 337 ? 5.627 -6.039 -29.924 1.00 96.88 337 VAL A O 1
ATOM 2567 N N . PHE A 1 338 ? 5.441 -5.395 -27.761 1.00 96.56 338 PHE A N 1
ATOM 2568 C CA . PHE A 1 338 ? 6.654 -4.596 -27.654 1.00 96.56 338 PHE A CA 1
ATOM 2569 C C . PHE A 1 338 ? 7.721 -5.313 -26.827 1.00 96.56 338 PHE A C 1
ATOM 2571 O O . PHE A 1 338 ? 7.425 -5.995 -25.840 1.00 96.56 338 PHE A O 1
ATOM 2578 N N . VAL A 1 339 ? 8.976 -5.089 -27.199 1.00 94.94 339 VAL A N 1
ATOM 2579 C CA . VAL A 1 339 ? 10.122 -5.221 -26.299 1.00 94.94 339 VAL A CA 1
ATOM 2580 C C . VAL A 1 339 ? 10.357 -3.858 -25.651 1.00 94.94 339 VAL A C 1
ATOM 2582 O O . VAL A 1 339 ? 10.378 -2.846 -26.344 1.00 94.94 339 VAL A O 1
ATOM 2585 N N . THR A 1 340 ? 10.465 -3.830 -24.330 1.00 91.25 340 THR A N 1
ATOM 2586 C CA . THR A 1 340 ? 10.747 -2.647 -23.500 1.00 91.25 340 THR A CA 1
ATOM 2587 C C . THR A 1 340 ? 11.564 -3.127 -22.303 1.00 91.25 340 THR A C 1
ATOM 2589 O O . THR A 1 340 ? 11.585 -4.334 -22.038 1.00 91.25 340 THR A O 1
ATOM 2592 N N . ASP A 1 341 ? 12.194 -2.209 -21.568 1.00 80.19 341 ASP A N 1
ATOM 2593 C CA . ASP A 1 341 ? 12.737 -2.527 -20.245 1.00 80.19 341 ASP A CA 1
ATOM 2594 C C . ASP A 1 341 ? 11.671 -3.152 -19.320 1.00 80.19 341 ASP A C 1
ATOM 2596 O O . ASP A 1 341 ? 10.453 -3.062 -19.539 1.00 80.19 341 ASP A O 1
ATOM 2600 N N . ASP A 1 342 ? 12.142 -3.836 -18.284 1.00 72.69 342 ASP A N 1
ATOM 2601 C CA . ASP A 1 342 ? 11.310 -4.562 -17.333 1.00 72.69 342 ASP A CA 1
ATOM 2602 C C . ASP A 1 342 ? 10.799 -3.676 -16.184 1.00 72.69 342 ASP A C 1
ATOM 2604 O O . ASP A 1 342 ? 10.258 -4.188 -15.200 1.00 72.69 342 ASP A O 1
ATOM 2608 N N . PHE A 1 343 ? 10.895 -2.345 -16.290 1.00 78.19 343 PHE A N 1
ATOM 2609 C CA . PHE A 1 343 ? 10.471 -1.471 -15.205 1.00 78.19 343 PHE A CA 1
ATOM 2610 C C . PHE A 1 343 ? 8.940 -1.419 -15.056 1.00 78.19 343 PHE A C 1
ATOM 2612 O O . PHE A 1 343 ? 8.155 -1.835 -15.918 1.00 78.19 343 PHE A O 1
ATOM 2619 N N . ILE A 1 344 ? 8.476 -0.936 -13.900 1.00 76.50 344 ILE A N 1
ATOM 2620 C CA . ILE A 1 344 ? 7.054 -0.982 -13.518 1.00 76.50 344 ILE A CA 1
ATOM 2621 C C . ILE A 1 344 ? 6.198 -0.084 -14.421 1.00 76.50 344 ILE A C 1
ATOM 2623 O O . ILE A 1 344 ? 5.068 -0.450 -14.734 1.00 76.50 344 ILE A O 1
ATOM 2627 N N . ASN A 1 345 ? 6.738 1.055 -14.857 1.00 79.88 345 ASN A N 1
ATOM 2628 C CA . ASN A 1 345 ? 6.042 2.026 -15.696 1.00 79.88 345 ASN A CA 1
ATOM 2629 C C . ASN A 1 345 ? 6.638 2.008 -17.105 1.00 79.88 345 ASN A C 1
ATOM 2631 O O . ASN A 1 345 ? 7.838 2.205 -17.250 1.00 79.88 345 ASN A O 1
ATOM 2635 N N . SER A 1 346 ? 5.804 1.824 -18.129 1.00 87.06 346 SER A N 1
ATOM 2636 C CA . SER A 1 346 ? 6.220 1.881 -19.534 1.00 87.06 346 SER A CA 1
ATOM 2637 C C . SER A 1 346 ? 5.163 2.609 -20.376 1.00 87.06 346 SER A C 1
ATOM 2639 O O . SER A 1 346 ? 3.964 2.398 -20.147 1.00 87.06 346 SER A O 1
ATOM 2641 N N . PRO A 1 347 ? 5.560 3.405 -21.391 1.00 91.38 347 PRO A N 1
ATOM 2642 C CA . PRO A 1 347 ? 4.628 3.988 -22.361 1.00 91.38 347 PRO A CA 1
ATOM 2643 C C . PRO A 1 347 ? 3.726 2.945 -23.033 1.00 91.38 347 PRO A C 1
ATOM 2645 O O . PRO A 1 347 ? 2.572 3.228 -23.355 1.00 91.38 347 PRO A O 1
ATOM 2648 N N . VAL A 1 348 ? 4.234 1.718 -23.199 1.00 93.25 348 VAL A N 1
ATOM 2649 C CA . VAL A 1 348 ? 3.507 0.578 -23.776 1.00 93.25 348 VAL A CA 1
ATOM 2650 C C . VAL A 1 348 ? 2.261 0.237 -22.953 1.00 93.25 348 VAL A C 1
ATOM 2652 O O . VAL A 1 348 ? 1.185 0.032 -23.519 1.00 93.25 348 VAL A O 1
ATOM 2655 N N . ASP A 1 349 ? 2.389 0.226 -21.621 1.00 89.44 349 ASP A N 1
ATOM 2656 C CA . ASP A 1 349 ? 1.289 -0.103 -20.710 1.00 89.44 349 ASP A CA 1
ATOM 2657 C C . ASP A 1 349 ? 0.219 1.003 -20.729 1.00 89.44 349 ASP A C 1
ATOM 2659 O O . ASP A 1 349 ? -0.979 0.712 -20.759 1.00 89.44 349 ASP A O 1
ATOM 2663 N N . LEU A 1 350 ? 0.636 2.277 -20.775 1.00 89.25 350 LEU A N 1
ATOM 2664 C CA . LEU A 1 350 ? -0.279 3.421 -20.878 1.00 89.25 350 LEU A CA 1
ATOM 2665 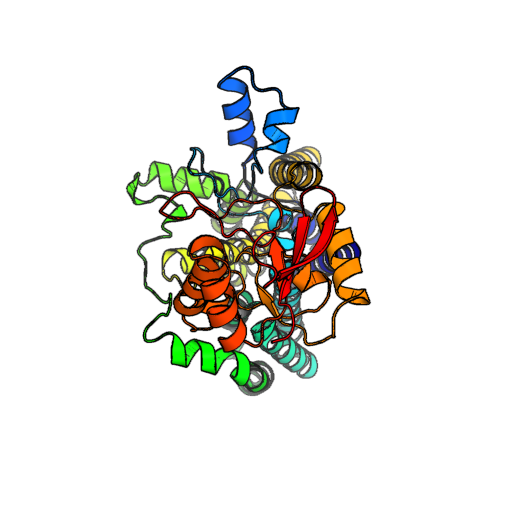C C . LEU A 1 350 ? -1.054 3.426 -22.203 1.00 89.25 350 LEU A C 1
ATOM 2667 O O . LEU A 1 350 ? -2.232 3.777 -22.220 1.00 89.25 350 LEU A O 1
ATOM 2671 N N . ALA A 1 351 ? -0.412 3.004 -23.293 1.00 94.38 351 ALA A N 1
ATOM 2672 C CA . ALA A 1 351 ? -1.030 2.870 -24.610 1.00 94.38 351 ALA A CA 1
ATOM 2673 C C . ALA A 1 351 ? -1.952 1.641 -24.741 1.00 94.38 351 ALA A C 1
ATOM 2675 O O . ALA A 1 351 ? -2.562 1.432 -25.793 1.00 94.38 351 ALA A O 1
ATOM 2676 N N . GLY A 1 352 ? -2.030 0.793 -23.707 1.00 93.31 352 GLY A N 1
ATOM 2677 C CA . GLY A 1 352 ? -2.812 -0.440 -23.727 1.00 93.31 352 GLY A CA 1
ATOM 2678 C C . GLY A 1 352 ? -2.271 -1.473 -24.717 1.00 93.31 352 GLY A C 1
ATOM 2679 O O . GLY A 1 352 ? -3.057 -2.127 -25.401 1.00 93.31 352 GLY A O 1
ATOM 2680 N N . ARG A 1 353 ? -0.943 -1.584 -24.853 1.00 95.25 353 ARG A N 1
ATOM 2681 C CA . ARG A 1 353 ? -0.272 -2.597 -25.685 1.00 95.25 353 ARG A CA 1
ATOM 2682 C C . ARG A 1 353 ? 0.383 -3.673 -24.828 1.00 95.25 353 ARG A C 1
ATOM 2684 O O . ARG A 1 353 ? 0.498 -3.548 -23.614 1.00 95.25 353 ARG A O 1
ATOM 2691 N N . LEU A 1 354 ? 0.768 -4.775 -25.466 1.00 94.69 354 LEU A N 1
ATOM 2692 C CA . LEU A 1 354 ? 1.405 -5.897 -24.786 1.00 94.69 354 LEU A CA 1
ATOM 2693 C C . LEU A 1 354 ? 2.920 -5.691 -24.755 1.00 94.69 354 LEU A C 1
ATOM 2695 O O . LEU A 1 354 ? 3.503 -5.215 -25.727 1.00 94.69 354 LEU A O 1
ATOM 2699 N N . ARG A 1 355 ? 3.568 -6.136 -23.680 1.00 92.69 355 ARG A N 1
ATOM 2700 C CA . ARG A 1 355 ? 5.028 -6.259 -23.594 1.00 92.69 355 ARG A CA 1
ATOM 2701 C C . ARG A 1 355 ? 5.450 -7.702 -23.352 1.00 92.69 355 ARG A C 1
ATOM 2703 O O . ARG A 1 355 ? 4.691 -8.466 -22.753 1.00 92.69 355 ARG A O 1
ATOM 2710 N N . ILE A 1 356 ? 6.644 -8.077 -23.825 1.00 92.06 356 ILE A N 1
ATOM 2711 C CA . ILE A 1 356 ? 7.204 -9.426 -23.608 1.00 92.06 356 ILE A CA 1
ATOM 2712 C C . ILE A 1 356 ? 7.240 -9.742 -22.111 1.00 92.06 356 ILE A C 1
ATOM 2714 O O . ILE A 1 356 ? 6.740 -10.786 -21.682 1.00 92.06 356 ILE A O 1
ATOM 2718 N N . THR A 1 357 ? 7.781 -8.827 -21.310 1.00 88.00 357 THR A N 1
ATOM 2719 C CA . THR A 1 357 ? 7.847 -8.957 -19.855 1.00 88.00 357 THR A CA 1
ATOM 2720 C C . THR A 1 357 ? 7.483 -7.650 -19.165 1.00 88.00 357 THR A C 1
ATOM 2722 O O . THR A 1 357 ? 7.492 -6.588 -19.780 1.00 88.00 357 THR A O 1
ATOM 2725 N N . SER A 1 358 ? 7.136 -7.757 -17.888 1.00 84.44 358 SER A N 1
ATOM 2726 C CA . SER A 1 358 ? 6.910 -6.641 -16.972 1.00 84.44 358 SER A CA 1
ATOM 2727 C C . SER A 1 358 ? 7.867 -6.775 -15.787 1.00 84.44 358 SER A C 1
ATOM 2729 O O . SER A 1 358 ? 8.741 -7.640 -15.804 1.00 84.44 358 SER A O 1
ATOM 2731 N N . PHE A 1 359 ? 7.667 -5.971 -14.746 1.00 83.69 359 PHE A N 1
ATOM 2732 C CA . PHE A 1 359 ? 8.431 -6.034 -13.511 1.00 83.69 359 PHE A CA 1
ATOM 2733 C C . PHE A 1 359 ? 8.405 -7.450 -12.937 1.00 83.69 359 PHE A C 1
ATOM 2735 O O . PHE A 1 359 ? 7.377 -7.916 -12.429 1.00 83.69 359 PHE A O 1
ATOM 2742 N N . GLY A 1 360 ? 9.549 -8.133 -13.042 1.00 84.38 360 GLY A N 1
ATOM 2743 C CA . GLY A 1 360 ? 9.707 -9.556 -12.741 1.00 84.38 360 GLY A CA 1
ATOM 2744 C C . GLY A 1 360 ? 9.078 -9.987 -11.412 1.00 84.38 360 GLY A C 1
ATOM 2745 O O . GLY A 1 360 ? 8.330 -10.969 -11.393 1.00 84.38 360 GLY A O 1
ATOM 2746 N N . PRO A 1 361 ? 9.247 -9.223 -10.315 1.00 83.81 361 PRO A N 1
ATOM 2747 C CA . PRO A 1 361 ? 8.610 -9.535 -9.040 1.00 83.81 361 PRO A CA 1
ATOM 2748 C C . PRO A 1 361 ? 7.083 -9.678 -9.062 1.00 83.81 361 PRO A C 1
ATOM 2750 O O . PRO A 1 361 ? 6.535 -10.468 -8.293 1.00 83.81 361 PRO A O 1
ATOM 2753 N N . TYR A 1 362 ? 6.364 -8.943 -9.917 1.00 80.75 362 TYR A N 1
ATOM 2754 C CA . TYR A 1 362 ? 4.903 -9.072 -10.010 1.00 80.75 362 TYR A CA 1
ATOM 2755 C C . TYR A 1 362 ? 4.501 -10.405 -10.633 1.00 80.75 362 TYR A C 1
ATOM 2757 O O . TYR A 1 362 ? 3.551 -11.041 -10.178 1.00 80.75 362 TYR A O 1
ATOM 2765 N N . VAL A 1 363 ? 5.264 -10.849 -11.629 1.00 82.06 363 VAL A N 1
ATOM 2766 C CA . VAL A 1 363 ? 5.096 -12.145 -12.290 1.00 82.06 363 VAL A CA 1
ATOM 2767 C C . VAL A 1 363 ? 5.470 -13.282 -11.327 1.00 82.06 363 VAL A C 1
ATOM 2769 O O . VAL A 1 363 ? 4.700 -14.232 -11.168 1.00 82.06 363 VAL A O 1
ATOM 2772 N N . ALA A 1 364 ? 6.572 -13.128 -10.589 1.00 83.31 364 ALA A N 1
ATOM 2773 C CA . ALA A 1 364 ? 7.021 -14.075 -9.569 1.00 83.31 364 ALA A CA 1
ATOM 2774 C C . ALA A 1 364 ? 6.019 -14.245 -8.415 1.00 83.31 364 ALA A C 1
ATOM 2776 O O . ALA A 1 364 ? 5.751 -15.366 -7.984 1.00 83.31 364 ALA A O 1
ATOM 2777 N N . ASN A 1 365 ? 5.377 -13.163 -7.962 1.00 78.50 365 ASN A N 1
ATOM 2778 C CA . ASN A 1 365 ? 4.324 -13.227 -6.939 1.00 78.50 365 ASN A CA 1
ATOM 2779 C C . ASN A 1 365 ? 3.094 -14.048 -7.376 1.00 78.50 365 ASN A C 1
ATOM 2781 O O . ASN A 1 365 ? 2.358 -14.548 -6.527 1.00 78.50 365 ASN A O 1
ATOM 2785 N N . LEU A 1 366 ? 2.878 -14.213 -8.685 1.00 78.19 366 LEU A N 1
ATOM 2786 C CA . LEU A 1 366 ? 1.841 -15.080 -9.255 1.00 78.19 366 LEU A CA 1
ATOM 2787 C C . LEU A 1 366 ? 2.320 -16.530 -9.470 1.00 78.19 366 LEU A C 1
ATOM 2789 O O . LEU A 1 366 ? 1.563 -17.350 -9.991 1.00 78.19 366 LEU A O 1
ATOM 2793 N N . GLY A 1 367 ? 3.558 -16.849 -9.075 1.00 77.56 367 GLY A N 1
ATOM 2794 C CA . GLY A 1 367 ? 4.172 -18.171 -9.196 1.00 77.56 367 GLY A CA 1
ATOM 2795 C C . GLY A 1 367 ? 4.755 -18.475 -10.580 1.00 77.56 367 GLY A C 1
ATOM 2796 O O . GLY A 1 367 ? 4.851 -19.636 -10.958 1.00 77.56 367 GLY A O 1
ATOM 2797 N N . TYR A 1 368 ? 5.091 -17.461 -11.377 1.00 82.12 368 TYR A N 1
ATOM 2798 C CA . TYR A 1 368 ? 5.741 -17.644 -12.679 1.00 82.12 368 TYR A CA 1
ATOM 2799 C C . TYR A 1 368 ? 7.223 -17.274 -12.598 1.00 82.12 368 TYR A C 1
ATOM 2801 O O . TYR A 1 368 ? 7.570 -16.324 -11.907 1.00 82.12 368 TYR A O 1
ATOM 2809 N N . ASP A 1 369 ? 8.073 -17.972 -13.350 1.00 85.19 369 ASP A N 1
ATOM 2810 C CA . ASP A 1 369 ? 9.482 -17.603 -13.512 1.00 85.19 369 ASP A CA 1
ATOM 2811 C C . ASP A 1 369 ? 9.624 -16.384 -14.449 1.00 85.19 369 ASP A C 1
ATOM 2813 O O . ASP A 1 369 ? 9.245 -16.494 -15.625 1.00 85.19 369 ASP A O 1
ATOM 2817 N N . PRO A 1 370 ? 10.114 -15.220 -13.976 1.00 87.88 370 PRO A N 1
ATOM 2818 C CA . PRO A 1 370 ? 10.360 -14.077 -14.849 1.00 87.88 370 PRO A CA 1
ATOM 2819 C C . PRO A 1 370 ? 11.653 -14.214 -15.674 1.00 87.88 370 PRO A C 1
ATOM 2821 O O . PRO A 1 370 ? 11.744 -13.589 -16.736 1.00 87.88 370 PRO A O 1
ATOM 2824 N N . GLU A 1 371 ? 12.616 -15.037 -15.241 1.00 89.75 371 GLU A N 1
ATOM 2825 C CA . GLU A 1 371 ? 13.978 -15.084 -15.795 1.00 89.75 371 GLU A CA 1
ATOM 2826 C C . GLU A 1 371 ? 14.029 -15.382 -17.300 1.00 89.75 371 GLU A C 1
ATOM 2828 O O . GLU A 1 371 ? 14.711 -14.658 -18.026 1.00 89.75 371 GLU A O 1
ATOM 2833 N N . PRO A 1 372 ? 13.268 -16.352 -17.853 1.00 91.62 372 PRO A N 1
ATOM 2834 C CA . PRO A 1 372 ? 13.368 -16.673 -19.274 1.00 91.62 372 PRO A CA 1
ATOM 2835 C C . PRO A 1 372 ? 13.000 -15.501 -20.185 1.00 91.62 372 PRO A C 1
ATOM 2837 O O . PRO A 1 372 ? 13.571 -15.349 -21.264 1.00 91.62 372 PRO A O 1
ATOM 2840 N N . ARG A 1 373 ? 12.032 -14.672 -19.769 1.00 91.94 373 ARG A N 1
ATOM 2841 C CA . ARG A 1 373 ? 11.629 -13.498 -20.549 1.00 91.94 373 ARG A CA 1
ATOM 2842 C C . ARG A 1 373 ? 12.557 -12.316 -20.312 1.00 91.94 373 ARG A C 1
ATOM 2844 O O . ARG A 1 373 ? 12.789 -11.574 -21.258 1.00 91.94 373 ARG A O 1
ATOM 2851 N N . ALA A 1 374 ? 13.077 -12.151 -19.096 1.00 90.56 374 ALA A N 1
ATOM 2852 C CA . ALA A 1 374 ? 14.086 -11.139 -18.798 1.00 90.56 374 ALA A CA 1
ATOM 2853 C C . ALA A 1 374 ? 15.352 -11.368 -19.640 1.00 90.56 374 ALA A C 1
ATOM 2855 O O . ALA A 1 374 ? 15.797 -10.453 -20.326 1.00 90.56 374 ALA A O 1
ATOM 2856 N N . ALA A 1 375 ? 15.841 -12.610 -19.704 1.00 91.69 375 ALA A N 1
ATOM 2857 C CA . ALA A 1 375 ? 16.986 -12.989 -20.529 1.00 91.69 375 ALA A CA 1
ATOM 2858 C C . ALA A 1 375 ? 16.735 -12.767 -22.032 1.00 91.69 375 ALA A C 1
ATOM 2860 O O . ALA A 1 375 ? 17.599 -12.248 -22.734 1.00 91.69 375 ALA A O 1
ATOM 2861 N N . ASP A 1 376 ? 15.547 -13.114 -22.544 1.00 94.06 376 ASP A N 1
ATOM 2862 C CA . ASP A 1 376 ? 15.212 -12.853 -23.951 1.00 94.06 376 ASP A CA 1
ATOM 2863 C C . ASP A 1 376 ? 15.122 -11.345 -24.254 1.00 94.06 376 ASP A C 1
ATOM 2865 O O . ASP A 1 376 ? 15.518 -10.922 -25.338 1.00 94.06 376 ASP A O 1
ATOM 2869 N N . VAL A 1 377 ? 14.616 -10.531 -23.319 1.00 92.81 377 VAL A N 1
ATOM 2870 C CA . VAL A 1 377 ? 14.601 -9.065 -23.448 1.00 92.81 377 VAL A CA 1
ATOM 2871 C C . VAL A 1 377 ? 16.024 -8.512 -23.435 1.00 92.81 377 VAL A C 1
ATOM 2873 O O . VAL A 1 377 ? 16.365 -7.740 -24.325 1.00 92.81 377 VAL A O 1
ATOM 2876 N N . GLN A 1 378 ? 16.876 -8.946 -22.504 1.00 91.50 378 GLN A N 1
ATOM 2877 C CA . GLN A 1 378 ? 18.284 -8.545 -22.461 1.00 91.50 378 GLN A CA 1
ATOM 2878 C C . GLN A 1 378 ? 19.000 -8.887 -23.774 1.00 91.50 378 GLN A C 1
ATOM 2880 O O . GLN A 1 378 ? 19.637 -8.020 -24.363 1.00 91.50 378 GLN A O 1
ATOM 2885 N N . ALA A 1 379 ? 18.803 -10.099 -24.300 1.00 92.88 379 ALA A N 1
ATOM 2886 C CA . ALA A 1 379 ? 19.359 -10.518 -25.585 1.00 92.88 379 ALA A CA 1
ATOM 2887 C C . ALA A 1 379 ? 18.895 -9.631 -26.756 1.00 92.88 379 ALA A C 1
ATOM 2889 O O . ALA A 1 379 ? 19.686 -9.334 -27.647 1.00 92.88 379 ALA A O 1
ATOM 2890 N N . VAL A 1 380 ? 17.640 -9.157 -26.760 1.00 94.06 380 VAL A N 1
ATOM 2891 C CA . VAL A 1 380 ? 17.169 -8.192 -27.776 1.00 94.06 380 VAL A CA 1
ATOM 2892 C C . VAL A 1 380 ? 17.972 -6.894 -27.729 1.00 94.06 380 VAL A C 1
ATOM 2894 O O . VAL A 1 380 ? 18.266 -6.337 -28.782 1.00 94.06 380 VAL A O 1
ATOM 2897 N N . TYR A 1 381 ? 18.325 -6.408 -26.539 1.00 93.00 381 TYR A N 1
ATOM 2898 C CA . TYR A 1 381 ? 19.078 -5.163 -26.398 1.00 93.00 381 TYR A CA 1
ATOM 2899 C C . TYR A 1 381 ? 20.591 -5.338 -26.476 1.00 93.00 381 TYR A C 1
ATOM 2901 O O . TYR A 1 381 ? 21.257 -4.345 -26.739 1.00 93.00 381 TYR A O 1
ATOM 2909 N N . CYS A 1 382 ? 21.144 -6.540 -26.316 1.00 93.31 382 CYS A N 1
ATOM 2910 C CA . CYS A 1 382 ? 22.594 -6.736 -26.188 1.00 93.31 382 CYS A CA 1
ATOM 2911 C C . CYS A 1 382 ? 23.232 -7.616 -27.274 1.00 93.31 382 CYS A C 1
ATOM 2913 O O . CYS A 1 382 ? 24.409 -7.443 -27.567 1.00 93.31 382 CYS A O 1
ATOM 2915 N N . ASP A 1 383 ? 22.481 -8.500 -27.937 1.00 93.75 383 ASP A N 1
ATOM 2916 C CA . ASP A 1 383 ? 23.081 -9.524 -28.810 1.00 93.75 383 ASP A CA 1
ATOM 2917 C C . ASP A 1 383 ? 23.043 -9.165 -30.311 1.00 93.75 383 ASP A C 1
ATOM 2919 O O . ASP A 1 383 ? 23.372 -9.989 -31.169 1.00 93.75 383 ASP A O 1
ATOM 2923 N N . GLY A 1 384 ? 22.635 -7.941 -30.656 1.00 93.12 384 GLY A N 1
ATOM 2924 C CA . GLY A 1 384 ? 22.586 -7.436 -32.027 1.00 93.12 384 GLY A CA 1
ATOM 2925 C C . GLY A 1 384 ? 21.239 -7.644 -32.743 1.00 93.12 384 GLY A C 1
ATOM 2926 O O . GLY A 1 384 ? 20.372 -8.394 -32.286 1.00 93.12 384 GLY A O 1
ATOM 2927 N N . PRO A 1 385 ? 21.036 -6.983 -33.902 1.00 94.00 385 PRO A N 1
ATOM 2928 C CA . PRO A 1 385 ? 19.720 -6.876 -34.540 1.00 94.00 385 PRO A CA 1
ATOM 2929 C C . PRO A 1 385 ? 19.179 -8.212 -35.081 1.00 94.00 385 PRO A C 1
ATOM 2931 O O . PRO A 1 385 ? 17.970 -8.445 -35.070 1.00 94.00 385 PRO A O 1
ATOM 2934 N N . GLU A 1 386 ? 20.046 -9.123 -35.523 1.00 94.56 386 GLU A N 1
ATOM 2935 C CA . GLU A 1 386 ? 19.629 -10.454 -35.990 1.00 94.56 386 GLU A CA 1
ATOM 2936 C C . GLU A 1 386 ? 19.072 -11.299 -34.837 1.00 94.56 386 GLU A C 1
ATOM 2938 O O . GLU A 1 386 ? 17.978 -11.864 -34.935 1.00 94.56 386 GLU A O 1
ATOM 2943 N N . GLN A 1 387 ? 19.785 -11.323 -33.709 1.00 94.44 387 GLN A N 1
ATOM 2944 C CA . GLN A 1 387 ? 19.353 -12.029 -32.505 1.00 94.44 387 GLN A CA 1
ATOM 2945 C C . GLN A 1 387 ? 18.093 -11.393 -31.922 1.00 94.44 387 GLN A C 1
ATOM 2947 O O . GLN A 1 387 ? 17.162 -12.114 -31.559 1.00 94.44 387 GLN A O 1
ATOM 2952 N N . ALA A 1 388 ? 18.003 -10.061 -31.927 1.00 94.62 388 ALA A N 1
ATOM 2953 C CA . ALA A 1 388 ? 16.791 -9.345 -31.559 1.00 94.62 388 ALA A CA 1
ATOM 2954 C C . ALA A 1 388 ? 15.575 -9.825 -32.365 1.00 94.62 388 ALA A C 1
ATOM 2956 O O . ALA A 1 388 ? 14.557 -10.189 -31.777 1.00 94.62 388 ALA A O 1
ATOM 2957 N N . ALA A 1 389 ? 15.687 -9.914 -33.695 1.00 95.19 389 ALA A N 1
ATOM 2958 C CA . ALA A 1 389 ? 14.602 -10.390 -34.551 1.00 95.19 389 ALA A CA 1
ATOM 2959 C C . ALA A 1 389 ? 14.174 -11.834 -34.213 1.00 95.19 389 ALA A C 1
ATOM 2961 O O . ALA A 1 389 ? 12.976 -12.117 -34.122 1.00 95.19 389 ALA A O 1
ATOM 2962 N N . VAL A 1 390 ? 15.132 -12.735 -33.957 1.00 95.50 390 VAL A N 1
ATOM 2963 C CA . VAL A 1 390 ? 14.857 -14.130 -33.557 1.00 95.50 390 VAL A CA 1
ATOM 2964 C C . VAL A 1 390 ? 14.104 -14.194 -32.225 1.00 95.50 390 VAL A C 1
ATOM 2966 O O . VAL A 1 390 ? 13.093 -14.893 -32.108 1.00 95.50 390 VAL A O 1
ATOM 2969 N N . ARG A 1 391 ? 14.562 -13.445 -31.215 1.00 95.81 391 ARG A N 1
ATOM 2970 C CA . ARG A 1 391 ? 13.932 -13.401 -29.884 1.00 95.81 391 ARG A CA 1
ATOM 2971 C C . ARG A 1 391 ? 12.542 -12.780 -29.945 1.00 95.81 391 ARG A C 1
ATOM 2973 O O . ARG A 1 391 ? 11.602 -13.316 -29.362 1.00 95.81 391 ARG A O 1
ATOM 2980 N N . MET A 1 392 ? 12.382 -11.701 -30.707 1.00 96.12 392 MET A N 1
ATOM 2981 C CA . MET A 1 392 ? 11.094 -11.046 -30.932 1.00 96.12 392 MET A CA 1
ATOM 2982 C C . MET A 1 392 ? 10.078 -11.979 -31.597 1.00 96.12 392 MET A C 1
ATOM 2984 O O . MET A 1 392 ? 8.923 -12.039 -31.161 1.00 96.12 392 MET A O 1
ATOM 2988 N N . ALA A 1 393 ? 10.504 -12.760 -32.595 1.00 95.56 393 ALA A N 1
ATOM 2989 C CA . ALA A 1 393 ? 9.639 -13.700 -33.306 1.00 95.56 393 ALA A CA 1
ATOM 2990 C C . ALA A 1 393 ? 9.007 -14.748 -32.372 1.00 95.56 393 ALA A C 1
ATOM 2992 O O . ALA A 1 393 ? 7.830 -15.075 -32.537 1.00 95.56 393 ALA A O 1
ATOM 2993 N N . ARG A 1 394 ? 9.729 -15.206 -31.335 1.00 95.81 394 ARG A N 1
ATOM 2994 C CA . ARG A 1 394 ? 9.219 -16.148 -30.315 1.00 95.81 394 ARG A CA 1
ATOM 2995 C C . ARG A 1 394 ? 7.937 -15.658 -29.632 1.00 95.81 394 ARG A C 1
ATOM 2997 O O . ARG A 1 394 ? 7.093 -16.471 -29.260 1.00 95.81 394 ARG A O 1
ATOM 3004 N N . TYR A 1 395 ? 7.799 -14.344 -29.466 1.00 95.56 395 TYR A N 1
ATOM 3005 C CA . TYR A 1 395 ? 6.684 -13.709 -28.758 1.00 95.56 395 TYR A CA 1
ATOM 3006 C C . TYR A 1 395 ? 5.716 -12.967 -29.686 1.00 95.56 395 TYR A C 1
ATOM 3008 O O . TYR A 1 395 ? 4.762 -12.355 -29.206 1.00 95.56 395 TYR A O 1
ATOM 3016 N N . GLY A 1 396 ? 5.955 -12.987 -31.002 1.00 95.88 396 GLY A N 1
ATOM 3017 C CA . GLY A 1 396 ? 5.224 -12.146 -31.951 1.00 95.88 396 GLY A CA 1
ATOM 3018 C C . GLY A 1 396 ? 5.458 -10.646 -31.730 1.00 95.88 396 GLY A C 1
ATOM 3019 O O . GLY A 1 396 ? 4.594 -9.834 -32.067 1.00 95.88 396 GLY A O 1
ATOM 3020 N N . ALA A 1 397 ? 6.597 -10.270 -31.138 1.00 96.62 397 ALA A N 1
ATOM 3021 C CA . ALA A 1 397 ? 6.975 -8.876 -30.958 1.00 96.62 397 ALA A CA 1
ATOM 3022 C C . ALA A 1 397 ? 7.358 -8.247 -32.298 1.00 96.62 397 ALA A C 1
ATOM 3024 O O . ALA A 1 397 ? 8.053 -8.848 -33.113 1.00 96.62 397 ALA A O 1
ATOM 3025 N N . THR A 1 398 ? 6.876 -7.029 -32.535 1.00 96.12 398 THR A N 1
ATOM 3026 C CA . THR A 1 398 ? 7.102 -6.294 -33.797 1.00 96.12 398 THR A CA 1
ATOM 3027 C C . THR A 1 398 ? 7.699 -4.913 -33.578 1.00 96.12 398 THR A C 1
ATOM 3029 O O . THR A 1 398 ? 8.092 -4.259 -34.544 1.00 96.12 398 THR A O 1
ATOM 3032 N N . PHE A 1 399 ? 7.797 -4.493 -32.317 1.00 97.12 399 PHE A N 1
ATOM 3033 C CA . PHE A 1 399 ? 8.341 -3.208 -31.919 1.00 97.12 399 PHE A CA 1
ATOM 3034 C C . PHE A 1 399 ? 9.343 -3.385 -30.781 1.00 97.12 399 PHE A C 1
ATOM 3036 O O . PHE A 1 399 ? 9.147 -4.229 -29.906 1.00 97.12 399 PHE A O 1
ATOM 3043 N N . VAL A 1 400 ? 10.384 -2.563 -30.792 1.00 95.69 400 VAL A N 1
ATOM 3044 C CA . VAL A 1 400 ? 11.325 -2.367 -29.687 1.00 95.69 400 VAL A CA 1
ATOM 3045 C C . VAL A 1 400 ? 11.203 -0.914 -29.255 1.00 95.69 400 VAL A C 1
ATOM 3047 O O . VAL A 1 400 ? 11.132 -0.029 -30.105 1.00 95.69 400 VAL A O 1
ATOM 3050 N N . LEU A 1 401 ? 11.158 -0.666 -27.953 1.00 94.25 401 LEU A N 1
ATOM 3051 C CA . LEU A 1 401 ? 11.109 0.666 -27.369 1.00 94.25 401 LEU A CA 1
ATOM 3052 C C . LEU A 1 401 ? 12.334 0.874 -26.475 1.00 94.25 401 LEU A C 1
ATOM 3054 O O . LEU A 1 401 ? 12.661 0.006 -25.675 1.00 94.25 401 LEU A O 1
ATOM 3058 N N . SER A 1 402 ? 13.001 2.018 -26.576 1.00 90.12 402 SER A N 1
ATOM 3059 C CA . SER A 1 402 ? 13.994 2.463 -25.595 1.00 90.12 402 SER A CA 1
ATOM 3060 C C . SER A 1 402 ? 13.464 3.701 -24.882 1.00 90.12 402 SER A C 1
ATOM 3062 O O . SER A 1 402 ? 13.074 4.667 -25.535 1.00 90.12 402 SER A O 1
ATOM 3064 N N . ASN A 1 403 ? 13.456 3.667 -23.548 1.00 79.25 403 ASN A N 1
ATOM 3065 C CA . ASN A 1 403 ? 13.048 4.779 -22.681 1.00 79.25 403 ASN A CA 1
ATOM 3066 C C . ASN A 1 403 ? 14.227 5.721 -22.336 1.00 79.25 403 ASN A C 1
ATOM 3068 O O . ASN A 1 403 ? 14.213 6.382 -21.302 1.00 79.25 403 ASN A O 1
ATOM 3072 N N . GLY A 1 404 ? 15.308 5.724 -23.126 1.00 65.69 404 GLY A N 1
ATOM 3073 C CA . GLY A 1 404 ? 16.498 6.548 -22.860 1.00 65.69 404 GLY A CA 1
ATOM 3074 C C . GLY A 1 404 ? 17.406 6.033 -21.733 1.00 65.69 404 GLY A C 1
ATOM 3075 O O . GLY A 1 404 ? 18.466 6.605 -21.485 1.00 65.69 404 GLY A O 1
ATOM 3076 N N . GLY A 1 405 ? 17.030 4.934 -21.073 1.00 61.53 405 GLY A N 1
ATOM 3077 C CA . GLY A 1 405 ? 17.911 4.156 -20.205 1.00 61.53 405 GLY A CA 1
ATOM 3078 C C . GLY A 1 405 ? 18.795 3.213 -21.021 1.00 61.53 405 GLY A C 1
ATOM 3079 O O . GLY A 1 405 ? 18.324 2.557 -21.952 1.00 61.53 405 GLY A O 1
ATOM 3080 N N . VAL A 1 406 ? 20.079 3.131 -20.672 1.00 55.44 406 VAL A N 1
ATOM 3081 C CA . VAL A 1 406 ? 20.990 2.124 -21.229 1.00 55.44 406 VAL A CA 1
ATOM 3082 C C . VAL A 1 406 ? 20.803 0.844 -20.420 1.00 55.44 406 VAL A C 1
ATOM 3084 O O . VAL A 1 406 ? 21.072 0.834 -19.221 1.00 55.44 406 VAL A O 1
ATOM 3087 N N . LEU A 1 407 ? 20.327 -0.226 -21.059 1.00 69.19 407 LEU A N 1
ATOM 3088 C CA . LEU A 1 407 ? 20.448 -1.567 -20.489 1.00 69.19 407 LEU A CA 1
ATOM 3089 C C . LEU A 1 407 ? 21.935 -1.917 -20.424 1.00 69.19 407 LEU A C 1
ATOM 3091 O O . LEU A 1 407 ? 22.647 -1.800 -21.422 1.00 69.19 407 LEU A O 1
ATOM 3095 N N . GLU A 1 408 ? 22.407 -2.302 -19.240 1.00 78.25 408 GLU A N 1
ATOM 3096 C CA . GLU A 1 408 ? 23.787 -2.738 -19.053 1.00 78.25 408 GLU A CA 1
ATOM 3097 C C . GLU A 1 408 ? 23.989 -4.078 -19.775 1.00 78.25 408 GLU A C 1
ATOM 3099 O O . GLU A 1 408 ? 23.492 -5.121 -19.349 1.00 78.25 408 GLU A O 1
ATOM 3104 N N . CYS A 1 409 ? 24.686 -4.033 -20.909 1.00 85.94 409 CYS A N 1
ATOM 3105 C CA . CYS A 1 409 ? 25.129 -5.214 -21.644 1.00 85.94 409 CYS A CA 1
ATOM 3106 C C . CYS A 1 409 ? 26.514 -5.645 -21.147 1.00 85.94 409 CYS A C 1
ATOM 3108 O O . CYS A 1 409 ? 27.355 -4.790 -20.860 1.00 85.94 409 CYS A O 1
ATOM 3110 N N . ASP A 1 410 ? 26.774 -6.953 -21.089 1.00 83.00 410 ASP A N 1
ATOM 3111 C CA . ASP A 1 410 ? 28.019 -7.518 -20.540 1.00 83.00 410 ASP A CA 1
ATOM 3112 C C . ASP A 1 410 ? 29.287 -7.009 -21.251 1.00 83.00 410 ASP A C 1
ATOM 3114 O O . ASP A 1 410 ? 30.344 -6.858 -20.638 1.00 83.00 410 ASP A O 1
ATOM 3118 N N . ASP A 1 411 ? 29.189 -6.719 -22.549 1.00 83.12 411 ASP A N 1
ATOM 3119 C CA . ASP A 1 411 ? 30.274 -6.179 -23.374 1.00 83.12 411 ASP A CA 1
ATOM 3120 C C . ASP A 1 411 ? 30.220 -4.644 -23.530 1.00 83.12 411 ASP A C 1
ATOM 3122 O O . ASP A 1 411 ? 31.025 -4.053 -24.258 1.00 83.12 411 ASP A O 1
ATOM 3126 N N . GLY A 1 412 ? 29.271 -3.994 -22.849 1.00 82.69 412 GLY A N 1
ATOM 3127 C CA . GLY A 1 412 ? 29.008 -2.560 -22.915 1.00 82.69 412 GLY A CA 1
ATOM 3128 C C . GLY A 1 412 ? 28.433 -2.077 -24.249 1.00 82.69 412 GLY A C 1
ATOM 3129 O O . GLY A 1 412 ? 28.393 -0.866 -24.477 1.00 82.69 412 GLY A O 1
ATOM 3130 N N . ARG A 1 413 ? 28.016 -2.977 -25.151 1.00 84.62 413 ARG A N 1
ATOM 3131 C CA . ARG A 1 413 ? 27.509 -2.621 -26.481 1.00 84.62 413 ARG A CA 1
ATOM 3132 C C . ARG A 1 413 ? 26.030 -2.951 -26.599 1.00 84.62 413 ARG A C 1
ATOM 3134 O O . ARG A 1 413 ? 25.628 -4.102 -26.687 1.00 84.62 413 ARG A O 1
ATOM 3141 N N . ALA A 1 414 ? 25.216 -1.904 -26.663 1.00 90.31 414 ALA A N 1
ATOM 3142 C CA . ALA A 1 414 ? 23.811 -2.052 -27.000 1.00 90.31 414 ALA A CA 1
ATOM 3143 C C . ALA A 1 414 ? 23.632 -2.404 -28.487 1.00 90.31 414 ALA A C 1
ATOM 3145 O O . ALA A 1 414 ? 24.421 -2.012 -29.351 1.00 90.31 414 ALA A O 1
ATOM 3146 N N . THR A 1 415 ? 22.545 -3.106 -28.775 1.00 91.56 415 THR A N 1
ATOM 3147 C CA . THR A 1 415 ? 22.091 -3.448 -30.118 1.00 91.56 415 THR A CA 1
ATOM 3148 C C . THR A 1 415 ? 21.783 -2.179 -30.894 1.00 91.56 415 THR A C 1
ATOM 3150 O O . THR A 1 415 ? 20.971 -1.352 -30.479 1.00 91.56 415 THR A O 1
ATOM 3153 N N . ASP A 1 416 ? 22.418 -2.043 -32.054 1.00 91.62 416 ASP A N 1
ATOM 3154 C CA . ASP A 1 416 ? 22.139 -0.957 -32.980 1.00 91.62 416 ASP A CA 1
ATOM 3155 C C . ASP A 1 416 ? 20.943 -1.318 -33.872 1.00 91.62 416 ASP A C 1
ATOM 3157 O O . ASP A 1 416 ? 21.045 -2.124 -34.797 1.00 91.62 416 ASP A O 1
ATOM 3161 N N . PHE A 1 417 ? 19.795 -0.705 -33.585 1.00 92.56 417 PHE A N 1
ATOM 3162 C CA . PHE A 1 417 ? 18.567 -0.857 -34.371 1.00 92.56 417 PHE A CA 1
ATOM 3163 C C . PHE A 1 417 ? 18.484 0.100 -35.570 1.00 92.56 417 PHE A C 1
ATOM 3165 O O . PHE A 1 417 ? 17.489 0.099 -36.294 1.00 92.56 417 PHE A O 1
ATOM 3172 N N . THR A 1 418 ? 19.487 0.954 -35.777 1.00 89.88 418 THR A N 1
ATOM 3173 C CA . THR A 1 418 ? 19.489 1.944 -36.863 1.00 89.88 418 THR A CA 1
ATOM 3174 C C . THR A 1 418 ? 20.255 1.467 -38.091 1.00 89.88 418 THR A C 1
ATOM 3176 O O . THR A 1 418 ? 19.975 1.911 -39.207 1.00 89.88 418 THR A O 1
ATOM 3179 N N . THR A 1 419 ? 21.183 0.526 -37.916 1.00 82.62 419 THR A N 1
ATOM 3180 C CA . THR A 1 419 ? 21.992 -0.034 -39.000 1.00 82.62 419 THR A CA 1
ATOM 3181 C C . THR A 1 419 ? 21.464 -1.397 -39.467 1.00 82.62 419 THR A C 1
ATOM 3183 O O . THR A 1 419 ? 20.794 -2.130 -38.746 1.00 82.62 419 THR A O 1
ATOM 3186 N N . GLY A 1 420 ? 21.709 -1.741 -40.737 1.00 79.25 420 GLY A N 1
ATOM 3187 C CA . GLY A 1 420 ? 21.415 -3.080 -41.276 1.00 79.25 420 GLY A CA 1
ATOM 3188 C C . GLY A 1 420 ? 20.004 -3.314 -41.834 1.00 79.25 420 GLY A C 1
ATOM 3189 O O . GLY A 1 420 ? 19.744 -4.391 -42.360 1.00 79.25 420 GLY A O 1
ATOM 3190 N N . GLY A 1 421 ? 19.093 -2.335 -41.777 1.00 87.56 421 GLY A N 1
ATOM 3191 C CA . GLY A 1 421 ? 17.798 -2.370 -42.486 1.00 87.56 421 GLY A CA 1
ATOM 3192 C C . GLY A 1 421 ? 16.749 -3.361 -41.953 1.00 87.56 421 GLY A C 1
ATOM 3193 O O . GLY A 1 421 ? 15.613 -3.344 -42.421 1.00 87.56 421 GLY A O 1
ATOM 3194 N N . LEU A 1 422 ? 17.094 -4.187 -40.957 1.00 94.44 422 LEU A N 1
ATOM 3195 C CA . LEU A 1 422 ? 16.165 -5.101 -40.273 1.00 94.44 422 LEU A CA 1
ATOM 3196 C C . LEU A 1 422 ? 15.129 -4.365 -39.421 1.00 94.44 422 LEU A C 1
ATOM 3198 O O . LEU A 1 422 ? 14.045 -4.885 -39.167 1.00 94.44 422 LEU A O 1
ATOM 3202 N N . PHE A 1 423 ? 15.450 -3.150 -38.992 1.00 96.31 423 PHE A N 1
ATOM 3203 C CA . PHE A 1 423 ? 14.581 -2.308 -38.191 1.00 96.31 423 PHE A CA 1
ATOM 3204 C C . PHE A 1 423 ? 14.404 -0.949 -38.859 1.00 96.31 423 PHE A C 1
ATOM 3206 O O . PHE A 1 423 ? 15.259 -0.468 -39.600 1.00 96.31 423 PHE A O 1
ATOM 3213 N N . THR A 1 424 ? 13.255 -0.332 -38.616 1.00 95.94 424 THR A N 1
ATOM 3214 C CA . THR A 1 424 ? 12.947 1.026 -39.061 1.00 95.94 424 THR A CA 1
ATOM 3215 C C . THR A 1 424 ? 12.538 1.847 -37.854 1.00 95.94 424 THR A C 1
ATOM 3217 O O . THR A 1 424 ? 11.595 1.479 -37.150 1.00 95.94 424 THR A O 1
ATOM 3220 N N . THR A 1 425 ? 13.221 2.964 -37.618 1.00 95.88 425 THR A N 1
ATOM 3221 C CA . THR A 1 425 ? 12.802 3.947 -36.615 1.00 95.88 425 THR A CA 1
ATOM 3222 C C . THR A 1 425 ? 11.449 4.527 -37.018 1.00 95.88 425 THR A C 1
ATOM 3224 O O . THR A 1 425 ? 11.295 5.049 -38.121 1.00 95.88 425 THR A O 1
ATOM 3227 N N . VAL A 1 426 ? 10.456 4.403 -36.140 1.00 96.88 426 VAL A N 1
ATOM 3228 C CA . VAL A 1 426 ? 9.085 4.896 -36.371 1.00 96.88 426 VAL A CA 1
ATOM 3229 C C . VAL A 1 426 ? 8.701 6.035 -35.429 1.00 96.88 426 VAL A C 1
ATOM 3231 O O . VAL A 1 426 ? 7.742 6.751 -35.708 1.00 96.88 426 VAL A O 1
ATOM 3234 N N . TYR A 1 427 ? 9.459 6.217 -34.350 1.00 96.38 427 TYR A N 1
ATOM 3235 C CA . TYR A 1 427 ? 9.335 7.322 -33.408 1.00 96.38 427 TYR A CA 1
ATOM 3236 C C . TYR A 1 427 ? 10.705 7.590 -32.783 1.00 96.38 427 TYR A C 1
ATOM 3238 O O . TYR A 1 427 ? 11.403 6.636 -32.438 1.00 96.38 427 TYR A O 1
ATOM 3246 N N . ASP A 1 428 ? 11.079 8.858 -32.648 1.00 94.12 428 ASP A N 1
ATOM 3247 C CA . ASP A 1 428 ? 12.310 9.280 -31.978 1.00 94.12 428 ASP A CA 1
ATOM 3248 C C . ASP A 1 428 ? 12.162 10.728 -31.497 1.00 94.12 428 ASP A C 1
ATOM 3250 O O . ASP A 1 428 ? 12.268 11.669 -32.284 1.00 94.12 428 ASP A O 1
ATOM 3254 N N . GLU A 1 429 ? 11.838 10.910 -30.217 1.00 91.69 429 GLU A N 1
ATOM 3255 C CA . GLU A 1 429 ? 11.663 12.233 -29.613 1.00 91.69 429 GLU A CA 1
ATOM 3256 C C . GLU A 1 429 ? 12.137 12.241 -28.158 1.00 91.69 429 GLU A C 1
ATOM 3258 O O . GLU A 1 429 ? 11.800 11.350 -27.381 1.00 91.69 429 GLU A O 1
ATOM 3263 N N . GLU A 1 430 ? 12.872 13.292 -27.772 1.00 86.75 430 GLU A N 1
ATOM 3264 C CA . GLU A 1 430 ? 13.232 13.593 -26.372 1.00 86.75 430 GLU A CA 1
ATOM 3265 C C . GLU A 1 430 ? 13.864 12.408 -25.606 1.00 86.75 430 GLU A C 1
ATOM 3267 O O . GLU A 1 430 ? 13.680 12.269 -24.401 1.00 86.75 430 GLU A O 1
ATOM 3272 N N . GLY A 1 431 ? 14.640 11.563 -26.297 1.00 86.19 431 GLY A N 1
ATOM 3273 C CA . GLY A 1 431 ? 15.328 10.414 -25.695 1.00 86.19 431 GLY A CA 1
ATOM 3274 C C . GLY A 1 431 ? 14.492 9.133 -25.609 1.00 86.19 431 GLY A C 1
ATOM 3275 O O . GLY A 1 431 ? 14.988 8.137 -25.090 1.00 86.19 431 GLY A O 1
ATOM 3276 N N . VAL A 1 432 ? 13.263 9.131 -26.137 1.00 91.25 432 VAL A N 1
ATOM 3277 C CA . VAL A 1 432 ? 12.446 7.926 -26.317 1.00 91.25 432 VAL A CA 1
ATOM 3278 C C . VAL A 1 432 ? 12.421 7.552 -27.794 1.00 91.25 432 VAL A C 1
ATOM 3280 O O . VAL A 1 432 ? 11.976 8.338 -28.634 1.00 91.25 432 VAL A O 1
ATOM 3283 N N . SER A 1 433 ? 12.829 6.326 -28.109 1.00 94.06 433 SER A N 1
ATOM 3284 C CA . SER A 1 433 ? 12.895 5.836 -29.488 1.00 94.06 433 SER A CA 1
ATOM 3285 C C . SER A 1 433 ? 12.129 4.520 -29.637 1.00 94.06 433 SER A C 1
ATOM 3287 O O . SER A 1 433 ? 12.137 3.666 -28.747 1.00 94.06 433 SER A O 1
ATOM 3289 N N . ILE A 1 434 ? 11.442 4.353 -30.769 1.00 96.00 434 ILE A N 1
ATOM 3290 C CA . ILE A 1 434 ? 10.691 3.143 -31.112 1.00 96.00 434 ILE A CA 1
ATOM 3291 C C . ILE A 1 434 ? 11.125 2.669 -32.492 1.00 96.00 434 ILE A C 1
ATOM 3293 O O . ILE A 1 434 ? 11.034 3.397 -33.486 1.00 96.00 434 ILE A O 1
ATOM 3297 N N . TRP A 1 435 ? 11.514 1.402 -32.559 1.00 96.69 435 TRP A N 1
ATOM 3298 C CA . TRP A 1 435 ? 11.868 0.718 -33.791 1.00 96.69 435 TRP A CA 1
ATOM 3299 C C . TRP A 1 435 ? 10.836 -0.345 -34.112 1.00 96.69 435 TRP A C 1
ATOM 3301 O O . TRP A 1 435 ? 10.352 -1.063 -33.239 1.00 96.69 435 TRP A O 1
ATOM 3311 N N . ARG A 1 436 ? 10.510 -0.461 -35.393 1.00 96.94 436 ARG A N 1
ATOM 3312 C CA . ARG A 1 436 ? 9.654 -1.508 -35.930 1.00 96.94 436 ARG A CA 1
ATOM 3313 C C . ARG A 1 436 ? 10.512 -2.518 -36.673 1.00 96.94 436 ARG A C 1
ATOM 3315 O O . ARG A 1 436 ? 11.315 -2.125 -37.514 1.00 96.94 436 ARG A O 1
ATOM 3322 N N . LEU A 1 437 ? 10.292 -3.801 -36.414 1.00 95.88 437 LEU A N 1
ATOM 3323 C CA . LEU A 1 437 ? 10.890 -4.873 -37.203 1.00 95.88 437 LEU A CA 1
ATOM 3324 C C . LEU A 1 437 ? 10.364 -4.778 -38.647 1.00 95.88 437 LEU A C 1
ATOM 3326 O O . LEU A 1 437 ? 9.146 -4.808 -38.873 1.00 95.88 437 LEU A O 1
ATOM 3330 N N . ALA A 1 438 ? 11.266 -4.617 -39.615 1.00 88.94 438 ALA A N 1
ATOM 3331 C CA . ALA A 1 438 ? 10.922 -4.635 -41.029 1.00 88.94 438 ALA A CA 1
ATOM 3332 C C . ALA A 1 438 ? 10.313 -6.006 -41.354 1.00 88.94 438 ALA A C 1
ATOM 3334 O O . ALA A 1 438 ? 10.810 -7.037 -40.900 1.00 88.94 438 ALA A O 1
ATOM 3335 N N . ARG A 1 439 ? 9.181 -6.031 -42.072 1.00 71.69 439 ARG A N 1
ATOM 3336 C CA . ARG A 1 439 ? 8.540 -7.302 -42.446 1.00 71.69 439 ARG A CA 1
ATOM 3337 C C . ARG A 1 439 ? 9.555 -8.142 -43.229 1.00 71.69 439 ARG A C 1
ATOM 3339 O O . ARG A 1 439 ? 10.061 -7.652 -44.237 1.00 71.69 439 ARG A O 1
ATOM 3346 N N . SER A 1 440 ? 9.826 -9.357 -42.749 1.00 50.41 440 SER A N 1
ATOM 3347 C CA . SER A 1 440 ? 10.449 -10.408 -43.559 1.00 50.41 440 SER A CA 1
ATOM 3348 C C . SER A 1 440 ? 9.467 -10.946 -44.589 1.00 50.41 440 SER A C 1
ATOM 3350 O O . SER A 1 440 ? 8.240 -10.911 -44.317 1.00 50.41 440 SER A O 1
#

Secondary structure (DSSP, 8-state):
-HHHHHHHHHHHHHHHHHHHHHHHH--HHHHHHHHHHHHH----THHHHHHHHHHSS--HHHHHHH--SSS----PSSP--S--HIIIIITT--HHHHHHHHHHHHHHHHHHHTTT-HHHHHHHHHHHHHHHHH-TTHHHHHHHHHHHHHHHHTGGGSTTHHHHHHHHHGGGGGGHHHHHHHHHHHHHH--EEE-SS-GGG-GGG-HHHHHHHHHHHHHHHHHHHHHHHHH-TT-TTHHHHHHHHHHHHHHHHHEEESSSGGGGGHHHHHHHHHHHHHHHHHHTTS-HHHHHHHHHHHHHHHHHHHHHHHH-TTSS--HHHHHHHHHHHHHS-TT-EEE--S-S--HHHHTT-EES---HHHHHHTT---HHHHHHHHHHHHS-HHHHHHHHHHHTEEEEEE-SPPP--TTS----SSSSSSEEEEEEETTEEEEEEPP-

Radius of gyration: 24.21 Å; chains: 1; bounding box: 58×47×74 Å

Foldseek 3Di:
DQLVLLVVLLVLLLVLLLLQLCLQFVDNLLSNQLSLCLSQFFFQLVVVVVVVVVVDDDDPLNCLQPDLSACDPDPDPPDHLQHRCLLPQRQLSALNSLLSSLLSQLSSLCSPPQPNPLVSLLVSLLSLLVSLVRPVVSNVLSVQLVVQVCVLVVSCPDPCNVVSCCSNNVNNVSNCVRVVLLVVLLPPLWQKDFAQFQVSLVCVVDDVSSVCNCDRGRDDLQVLLVVLLVVVPPRGSSSSLVSLLVVLNCDLNTIQGFPDSSVSSVSSSSSSSSSSSSNSVRCSPPDPVVSVVRSVSRNPSSVSSVSNSVNYPPRDDDPVQCVVLVCCLPPDDLAAEEQEDQEQDGSCVSSNYHYLHHNQRVCSSSSDHRVVSNVLSLCLFAVAPVSVVVSCVVVVHFKYKYPLDRDCHPVNDTYDQPPDPQWDWPDDPDSITMIGGDDD